Protein 6A27 (pdb70)

Nearest PDB structures (foldseek):
  6a27-assembly1_A  TM=1.005E+00  e=2.466E-42  Deinococcus radiodurans R1 = ATCC 13939 = DSM 20539
  6a27-assembly1_B  TM=1.001E+00  e=2.256E-38  Deinococcus radiodurans R1 = ATCC 13939 = DSM 20539
  6a28-assembly1_B  TM=9.753E-01  e=1.793E-37  Deinococcus radiodurans R1 = ATCC 13939 = DSM 20539
  6a28-assembly1_A  TM=9.679E-01  e=9.416E-37  Deinococcus radiodurans R1 = ATCC 13939 = DSM 20539
  6mc6-assembly1_A  TM=9.658E-01  e=2.064E-34  Deinococcus radiodurans R1 = ATCC 13939 = DSM 20539

Organism: Deinococcus radiodurans (strain ATCC 13939 / DSM 20539 / JCM 16871 / CCUG 27074 / LMG 4051 / NBRC 15346 / NCIMB 9279 / VKM B-1422 / R1) (NCBI:txid243230)

Foldseek 3Di:
DQQVLLCVVLVQLVQRLCSVVCVVVVHDQVVSFVSSQVSVVQSCLFQQQQLLQWRWTWGADPVGWIFIDTNRHTQDISVVALQSNLVSSVVVFDADPQRHGPAWNNGDDDAAEQPPPLVVVLCCLQPNAWYWHDWDDDPPQKIWIWIDDGFKIKIKIFHQDDDSSRTHGGIHIDMDGDPRSSHSVCRVVRNVVGVVVSVVRD/DQQVLLCVVLVQLVQRLCLVVVVVVVDDQVVSQVSSQVSVVQSCLFQQQQQLQWRWGWGADPVGWIFIDTNNHGQDISVVALQSNLVSSVVVFDADPQRHGPADSNGDDDAAEPDDDLVVVLCCQAPNAWYKHDWDQDPPQWIWIWTDDGFKIWIKIAHDVSSRTHGGIHIDIQGDPRSRGSVSNVVRNVVGVVVSVVRD

Sequence (402 aa):
GIYAAFDTLMSTAGVDSQIAALAASEADAGTLDAALTQSLQEAQGRWGLGLHHLRHEARLTDDGDIEILTDGRPSARVSEGFGALAQAYAPMQALDERGLSQWAALGEGYRAPGDLPLAQLKVLIEHARDFETDWSAGRGETFQRVWRKGDTLFVEVARPALPEAHFTVQAFVQTLSGAAARNAEEYRAALKTAAAALEEYQGIYAAFDTLMSTAGVDSQIAALAASEADAGTLDAALTQSLQEAQGRWGLGLHHLRHEARLTDDGDIEILTDGRPSARVSEGFGALAQAYAPMQALDERGLSQWAALGEGYRAPGDLPLAQLKVLIEHARDFETDWSAGRGETFQRVWRKGDTLFVEVARPPEAHFTVQAFVQTLSGAAARNAEEYRAALKTAAAALEEYQ

B-factor: mean 20.08, std 7.69, range [10.05, 57.25]

Secondary structure (DSSP, 8-state):
-HHHHHHHHHHTTT----HHHHHHTT--HHHHHHHHHHHHHHHHHHHT---TTS-EEEEE-TTS-EEEEETTEEEEEGGG-HHHHHHHHGGG--B-TTS-B-S-SS-SS--B-TT--HHHHHHHHHH-SSEEB--EE-GGG-EEEEEEETTEEEEEEE-----TT-----EEEEEEEGGGGG-TTHHHHHHHHHHHHHHHH-/-HHHHHHHHHHTTT----HHHHHHTT--HHHHHHHHHHHHHHHHHHHT---TTS-EEEEE-TTS-EEEEETTEEEEEGGGHHHHHHHHHGGG--B-TTS-B-S-SS-SS--B-TT--HHHHHHHHHH-SSEEB--EE-GGG-EEEEEEETTEEEEEEE---TT-----EEEEEEEGGGGG-HHHHHHHHHHHHHHHHHH-

Radius of gyration: 27.06 Å; Cα contacts (8 Å, |Δi|>4): 795; chains: 2; bounding box: 78×60×49 Å

Structure (mmCIF, N/CA/C/O backbone):
data_6A27
#
_entry.id   6A27
#
_cell.length_a   43.459
_cell.length_b   99.357
_cell.length_c   48.101
_cell.angle_alpha   90.00
_cell.angle_beta   110.05
_cell.angle_gamma   90.00
#
_symmetry.space_group_name_H-M   'P 1 21 1'
#
loop_
_entity.id
_entity.type
_entity.pdbx_description
1 polymer 'DNA repair protein PprA'
2 non-polymer 'SULFATE ION'
3 non-polymer GLYCEROL
4 water water
#
loop_
_atom_site.group_PDB
_atom_site.id
_atom_site.type_symbol
_atom_site.label_atom_id
_atom_site.label_alt_id
_atom_site.label_comp_id
_atom_site.label_asym_id
_atom_site.label_entity_id
_atom_site.label_seq_id
_atom_site.pdbx_PDB_ins_code
_atom_site.Cartn_x
_atom_site.Cartn_y
_atom_site.Cartn_z
_atom_site.occupancy
_atom_site.B_iso_or_equiv
_atom_site.auth_seq_id
_atom_site.auth_comp_id
_atom_site.auth_asym_id
_atom_site.auth_atom_id
_atom_site.pdbx_PDB_model_num
ATOM 1 N N . GLY A 1 12 ? -48.061 -26.208 -15.013 1.00 30.95 12 GLY A N 1
ATOM 2 C CA . GLY A 1 12 ? -47.052 -25.598 -15.862 1.00 22.34 12 GLY A CA 1
ATOM 3 C C . GLY A 1 12 ? -45.693 -25.468 -15.192 1.00 19.15 12 GLY A C 1
ATOM 4 O O . GLY A 1 12 ? -45.513 -25.857 -14.039 1.00 17.38 12 GLY A O 1
ATOM 5 N N . ILE A 1 13 ? -44.735 -24.910 -15.920 1.00 16.19 13 ILE A N 1
ATOM 6 C CA . ILE A 1 13 ? -43.361 -24.860 -15.438 1.00 17.34 13 ILE A CA 1
ATOM 7 C C . ILE A 1 13 ? -43.205 -23.913 -14.248 1.00 16.01 13 ILE A C 1
ATOM 8 O O . ILE A 1 13 ? -42.347 -24.122 -13.396 1.00 14.07 13 ILE A O 1
ATOM 13 N N . TYR A 1 14 ? -44.031 -22.876 -14.177 1.00 14.49 14 TYR A N 1
ATOM 14 C CA . TYR A 1 14 ? -43.933 -21.926 -13.078 1.00 16.45 14 TYR A CA 1
ATOM 15 C C . TYR A 1 14 ? -44.403 -22.561 -11.782 1.00 15.16 14 TYR A C 1
ATOM 16 O O . TYR A 1 14 ? -43.759 -22.421 -10.742 1.00 14.60 14 TYR A O 1
ATOM 25 N N . ALA A 1 15 ? -45.511 -23.288 -11.849 1.00 15.88 15 ALA A N 1
ATOM 26 C CA . ALA A 1 15 ? -45.996 -24.058 -10.713 1.00 15.67 15 ALA A CA 1
ATOM 27 C C . ALA A 1 15 ? -44.991 -25.136 -10.318 1.00 15.87 15 ALA A C 1
ATOM 28 O O . ALA A 1 15 ? -44.819 -25.433 -9.138 1.00 15.27 15 ALA A O 1
ATOM 30 N N . ALA A 1 16 ? -44.318 -25.726 -11.300 1.00 14.16 16 ALA A N 1
ATOM 31 C CA . ALA A 1 16 ? -43.302 -26.731 -11.010 1.00 14.69 16 ALA A CA 1
ATOM 32 C C . ALA A 1 16 ? -42.155 -26.102 -10.222 1.00 12.77 16 ALA A C 1
ATOM 33 O O . ALA A 1 16 ? -41.628 -26.706 -9.279 1.00 13.63 16 ALA A O 1
ATOM 35 N N . PHE A 1 17 ? -41.759 -24.892 -10.593 1.00 12.53 17 PHE A N 1
ATOM 36 C CA . PHE A 1 17 ? -40.691 -24.233 -9.847 1.00 12.39 17 PHE A CA 1
ATOM 37 C C . PHE A 1 17 ? -41.176 -23.919 -8.435 1.00 12.40 17 PHE A C 1
ATOM 38 O O . PHE A 1 17 ? -40.431 -24.114 -7.466 1.00 13.49 17 PHE A O 1
ATOM 46 N N . ASP A 1 18 ? -42.413 -23.444 -8.296 1.00 12.93 18 ASP A N 1
ATOM 47 C CA . ASP A 1 18 ? -42.970 -23.190 -6.973 1.00 14.05 18 ASP A CA 1
ATOM 48 C C . ASP A 1 18 ? -42.980 -24.457 -6.114 1.00 13.04 18 ASP A C 1
ATOM 49 O O . ASP A 1 18 ? -42.759 -24.389 -4.906 1.00 13.40 18 ASP A O 1
ATOM 54 N N . THR A 1 19 ? -43.257 -25.601 -6.733 1.00 13.66 19 THR A N 1
ATOM 55 C CA . THR A 1 19 ? -43.267 -26.878 -6.026 1.00 14.06 19 THR A CA 1
ATOM 56 C C . THR A 1 19 ? -41.865 -27.207 -5.515 1.00 13.78 19 THR A C 1
ATOM 57 O O . THR A 1 19 ? -41.693 -27.606 -4.358 1.00 14.32 19 THR A O 1
ATOM 61 N N . LEU A 1 20 ? -40.866 -27.037 -6.376 1.00 12.67 20 LEU A N 1
ATOM 62 C CA . LEU A 1 20 ? -39.486 -27.213 -5.957 1.00 13.41 20 LEU A CA 1
ATOM 63 C C . LEU A 1 20 ? -39.155 -26.280 -4.787 1.00 12.52 20 LEU A C 1
ATOM 64 O O . LEU A 1 20 ? -38.574 -26.703 -3.780 1.00 13.32 20 LEU A O 1
ATOM 69 N N . MET A 1 21 ? -39.524 -25.011 -4.913 1.00 12.30 21 MET A N 1
ATOM 70 C CA . MET A 1 21 ? -39.244 -24.049 -3.846 1.00 13.23 21 MET A CA 1
ATOM 71 C C . MET A 1 21 ? -39.931 -24.404 -2.522 1.00 12.96 21 MET A C 1
ATOM 72 O O . MET A 1 21 ? -39.393 -24.146 -1.442 1.00 12.52 21 MET A O 1
ATOM 77 N N . SER A 1 22 ? -41.098 -25.030 -2.594 1.00 12.85 22 SER A N 1
ATOM 78 C CA . SER A 1 22 ? -41.845 -25.348 -1.378 1.00 13.91 22 SER A CA 1
ATOM 79 C C . SER A 1 22 ? -41.081 -26.338 -0.499 1.00 13.39 22 SER A C 1
ATOM 80 O O . SER A 1 22 ? -41.255 -26.350 0.721 1.00 14.99 22 SER A O 1
ATOM 83 N N . THR A 1 23 ? -40.239 -27.166 -1.111 1.00 12.12 23 THR A N 1
ATOM 84 C CA . THR A 1 23 ? -39.458 -28.146 -0.350 1.00 12.45 23 THR A CA 1
ATOM 85 C C . THR A 1 23 ? -38.439 -27.442 0.545 1.00 13.10 23 THR A C 1
ATOM 86 O O . THR A 1 23 ? -37.947 -28.037 1.503 1.00 15.47 23 THR A O 1
ATOM 90 N N . ALA A 1 24 ? -38.134 -26.184 0.215 1.00 11.98 24 ALA A N 1
ATOM 91 C CA . ALA A 1 24 ? -37.226 -25.349 0.992 1.00 11.90 24 ALA A CA 1
ATOM 92 C C . ALA A 1 24 ? -37.978 -24.378 1.901 1.00 15.33 24 ALA A C 1
ATOM 93 O O . ALA A 1 24 ? -37.365 -23.544 2.570 1.00 13.86 24 ALA A O 1
ATOM 95 N N . GLY A 1 25 ? -39.306 -24.468 1.917 1.00 13.52 25 GLY A N 1
ATOM 96 C CA . GLY A 1 25 ? -40.126 -23.537 2.674 1.00 14.19 25 GLY A CA 1
ATOM 97 C C . GLY A 1 25 ? -40.133 -22.145 2.072 1.00 14.17 25 GLY A C 1
ATOM 98 O O . GLY A 1 25 ? -40.388 -21.157 2.763 1.00 15.38 25 GLY A O 1
ATOM 99 N N . VAL A 1 26 ? -39.863 -22.060 0.773 1.00 13.84 26 VAL A N 1
ATOM 100 C CA . VAL A 1 26 ? -39.805 -20.781 0.086 1.00 15.30 26 VAL A CA 1
ATOM 101 C C . VAL A 1 26 ? -41.076 -20.580 -0.721 1.00 15.93 26 VAL A C 1
ATOM 102 O O . VAL A 1 26 ? -41.355 -21.344 -1.648 1.00 16.23 26 VAL A O 1
ATOM 106 N N . ASP A 1 27 ? -41.848 -19.562 -0.344 1.00 15.83 27 ASP A N 1
ATOM 107 C CA . ASP A 1 27 ? -43.094 -19.234 -1.040 1.00 17.17 27 ASP A CA 1
ATOM 108 C C . ASP A 1 27 ? -42.780 -18.279 -2.187 1.00 16.69 27 ASP A C 1
ATOM 109 O O . ASP A 1 27 ? -42.988 -17.067 -2.078 1.00 19.16 27 ASP A O 1
ATOM 114 N N . SER A 1 28 ? -42.283 -18.837 -3.287 1.00 15.39 28 SER A N 1
ATOM 115 C CA . SER A 1 28 ? -41.754 -18.057 -4.401 1.00 15.23 28 SER A CA 1
ATOM 116 C C . SER A 1 28 ? -42.811 -17.315 -5.233 1.00 17.22 28 SER A C 1
ATOM 117 O O . SER A 1 28 ? -42.517 -16.274 -5.820 1.00 16.53 28 SER A O 1
ATOM 120 N N . GLN A 1 29 ? -44.017 -17.870 -5.311 1.00 15.64 29 GLN A N 1
ATOM 121 C CA . GLN A 1 29 ? -45.129 -17.200 -6.010 1.00 15.38 29 GLN A CA 1
ATOM 122 C C . GLN A 1 29 ? -44.807 -16.901 -7.469 1.00 16.06 29 GLN A C 1
ATOM 123 O O . GLN A 1 29 ? -45.209 -15.867 -8.009 1.00 17.75 29 GLN A O 1
ATOM 129 N N . ILE A 1 30 ? -44.086 -17.810 -8.113 1.00 15.35 30 ILE A N 1
ATOM 130 C CA . ILE A 1 30 ? -43.717 -17.615 -9.505 1.00 15.33 30 ILE A CA 1
ATOM 131 C C . ILE A 1 30 ? -44.915 -17.803 -10.436 1.00 16.76 30 ILE A C 1
ATOM 132 O O . ILE A 1 30 ? -45.068 -17.067 -11.407 1.00 16.31 30 ILE A O 1
ATOM 137 N N . ALA A 1 31 ? -45.777 -18.771 -10.132 1.00 15.69 31 ALA A N 1
ATOM 138 C CA . ALA A 1 31 ? -46.979 -18.967 -10.944 1.00 15.34 31 ALA A CA 1
ATOM 139 C C . ALA A 1 31 ? -47.799 -17.682 -10.967 1.00 18.20 31 ALA A C 1
ATOM 140 O O . ALA A 1 31 ? -48.313 -17.288 -12.020 1.00 16.64 31 ALA A O 1
ATOM 142 N N . ALA A 1 32 ? -47.903 -17.015 -9.818 1.00 17.62 32 ALA A N 1
ATOM 143 C CA . ALA A 1 32 ? -48.638 -15.753 -9.726 1.00 18.58 32 ALA A CA 1
ATOM 144 C C . ALA A 1 32 ? -47.951 -14.636 -10.520 1.00 19.95 32 ALA A C 1
ATOM 145 O O . ALA A 1 32 ? -48.614 -13.834 -11.185 1.00 18.08 32 ALA A O 1
ATOM 147 N N . LEU A 1 33 ? -46.622 -14.569 -10.444 1.00 16.49 33 LEU A N 1
ATOM 148 C CA . LEU A 1 33 ? -45.865 -13.588 -11.215 1.00 15.66 33 LEU A CA 1
ATOM 149 C C . LEU A 1 33 ? -46.096 -13.810 -12.712 1.00 16.55 33 LEU A C 1
ATOM 150 O O . LEU A 1 33 ? -46.377 -12.861 -13.467 1.00 16.40 33 LEU A O 1
ATOM 155 N N . ALA A 1 34 ? -46.013 -15.064 -13.139 1.00 17.31 34 ALA A N 1
ATOM 156 C CA . ALA A 1 34 ? -46.270 -15.399 -14.539 1.00 15.57 34 ALA A CA 1
ATOM 157 C C . ALA A 1 34 ? -47.705 -15.045 -14.936 1.00 18.92 34 ALA A C 1
ATOM 158 O O . ALA A 1 34 ? -47.948 -14.545 -16.040 1.00 18.64 34 ALA A O 1
ATOM 160 N N . ALA A 1 35 ? -48.650 -15.293 -14.030 1.00 16.29 35 ALA A N 1
ATOM 161 C CA . ALA A 1 35 ? -50.063 -15.018 -14.312 1.00 19.11 35 ALA A CA 1
ATOM 162 C C . ALA A 1 35 ? -50.288 -13.536 -14.600 1.00 21.54 35 ALA A C 1
ATOM 163 O O . ALA A 1 35 ? -51.180 -13.178 -15.376 1.00 19.91 35 ALA A O 1
ATOM 165 N N . SER A 1 36 ? -49.481 -12.678 -13.979 1.00 16.78 36 SER A N 1
ATOM 166 C CA . SER A 1 36 ? -49.546 -11.230 -14.192 1.00 17.33 36 SER A CA 1
ATOM 167 C C . SER A 1 36 ? -48.826 -10.798 -15.468 1.00 18.65 36 SER A C 1
ATOM 168 O O . SER A 1 36 ? -48.733 -9.607 -15.772 1.00 20.68 36 SER A O 1
ATOM 171 N N . GLU A 1 37 ? -48.311 -11.779 -16.201 1.00 15.74 37 GLU A N 1
ATOM 172 C CA . GLU A 1 37 ? -47.582 -11.546 -17.442 1.00 17.24 37 GLU A CA 1
ATOM 173 C C . GLU A 1 37 ? -46.342 -10.676 -17.247 1.00 17.74 37 GLU A C 1
ATOM 174 O O . GLU A 1 37 ? -46.040 -9.790 -18.036 1.00 17.93 37 GLU A O 1
ATOM 180 N N . ALA A 1 38 ? -45.607 -10.954 -16.178 1.00 17.15 38 ALA A N 1
ATOM 181 C CA . ALA A 1 38 ? -44.342 -10.275 -15.976 1.00 17.96 38 ALA A CA 1
ATOM 182 C C . ALA A 1 38 ? -43.394 -10.571 -17.133 1.00 14.70 38 ALA A C 1
ATOM 183 O O . ALA A 1 38 ? -43.500 -11.619 -17.785 1.00 15.37 38 ALA A O 1
ATOM 185 N N . ASP A 1 39 ? -42.466 -9.659 -17.404 1.00 14.96 39 ASP A N 1
ATOM 186 C CA . ASP A 1 39 ? -41.528 -9.923 -18.478 1.00 15.36 39 ASP A CA 1
ATOM 187 C C . ASP A 1 39 ? -40.487 -10.978 -18.078 1.00 15.09 39 ASP A C 1
ATOM 188 O O . ASP A 1 39 ? -40.335 -11.323 -16.885 1.00 15.24 39 ASP A O 1
ATOM 193 N N . ALA A 1 40 ? -39.786 -11.507 -19.077 1.00 15.69 40 ALA A N 1
ATOM 194 C CA . ALA A 1 40 ? -38.833 -12.589 -18.843 1.00 16.07 40 ALA A CA 1
ATOM 195 C C . ALA A 1 40 ? -37.707 -12.210 -17.887 1.00 17.64 40 ALA A C 1
ATOM 196 O O . ALA A 1 40 ? -37.281 -13.037 -17.091 1.00 17.46 40 ALA A O 1
ATOM 198 N N . GLY A 1 41 ? -37.225 -10.974 -17.969 1.00 15.06 41 GLY A N 1
ATOM 199 C CA . GLY A 1 41 ? -36.164 -10.524 -17.085 1.00 15.28 41 GLY A CA 1
ATOM 200 C C . GLY A 1 41 ? -36.625 -10.508 -15.645 1.00 16.29 41 GLY A C 1
ATOM 201 O O . GLY A 1 41 ? -35.873 -10.875 -14.742 1.00 15.39 41 GLY A O 1
ATOM 202 N N . THR A 1 42 ? -37.859 -10.064 -15.427 1.00 14.32 42 THR A N 1
ATOM 203 C CA . THR A 1 42 ? -38.460 -10.035 -14.099 1.00 14.33 42 THR A CA 1
ATOM 204 C C . THR A 1 42 ? -38.568 -11.448 -13.529 1.00 14.75 42 THR A C 1
ATOM 205 O O . THR A 1 42 ? -38.212 -11.700 -12.371 1.00 15.32 42 THR A O 1
ATOM 209 N N . LEU A 1 43 ? -39.044 -12.377 -14.354 1.00 13.60 43 LEU A N 1
ATOM 210 C CA . LEU A 1 43 ? -39.120 -13.771 -13.953 1.00 14.78 43 LEU A CA 1
ATOM 211 C C . LEU A 1 43 ? -37.742 -14.329 -13.625 1.00 15.59 43 LEU A C 1
ATOM 212 O O . LEU A 1 43 ? -37.562 -14.964 -12.589 1.00 14.23 43 LEU A O 1
ATOM 217 N N . ASP A 1 44 ? -36.760 -14.079 -14.483 1.00 13.24 44 ASP A N 1
ATOM 218 C CA . ASP A 1 44 ? -35.425 -14.592 -14.207 1.00 12.75 44 ASP A CA 1
ATOM 219 C C . ASP A 1 44 ? -34.891 -14.085 -12.865 1.00 13.49 44 ASP A C 1
ATOM 220 O O . ASP A 1 44 ? -34.283 -14.839 -12.103 1.00 13.97 44 ASP A O 1
ATOM 225 N N . ALA A 1 45 ? -35.110 -12.809 -12.562 1.00 12.06 45 ALA A N 1
ATOM 226 C CA . ALA A 1 45 ? -34.638 -12.267 -11.292 1.00 11.66 45 ALA A CA 1
ATOM 227 C C . ALA A 1 45 ? -35.336 -12.934 -10.114 1.00 13.28 45 ALA A C 1
ATOM 228 O O . ALA A 1 45 ? -34.695 -13.284 -9.115 1.00 13.94 45 ALA A O 1
ATOM 230 N N . ALA A 1 46 ? -36.649 -13.087 -10.208 1.00 12.85 46 ALA A N 1
ATOM 231 C CA . ALA A 1 46 ? -37.411 -13.713 -9.134 1.00 13.40 46 ALA A CA 1
ATOM 232 C C . ALA A 1 46 ? -37.021 -15.182 -8.958 1.00 14.39 46 ALA A C 1
ATOM 233 O O . ALA A 1 46 ? -36.885 -15.663 -7.826 1.00 14.98 46 ALA A O 1
ATOM 235 N N . LEU A 1 47 ? -36.855 -15.897 -10.070 1.00 12.27 47 LEU A N 1
ATOM 236 C CA . LEU A 1 47 ? -36.433 -17.295 -10.012 1.00 12.82 47 LEU A CA 1
ATOM 237 C C . LEU A 1 47 ? -35.086 -17.418 -9.312 1.00 11.95 47 LEU A C 1
ATOM 238 O O . LEU A 1 47 ? -34.871 -18.280 -8.443 1.00 13.26 47 LEU A O 1
ATOM 243 N N . THR A 1 48 ? -34.180 -16.529 -9.689 1.00 12.30 48 THR A N 1
ATOM 244 C CA . THR A 1 48 ? -32.838 -16.546 -9.139 1.00 11.68 48 THR A CA 1
ATOM 245 C C . THR A 1 48 ? -32.799 -16.221 -7.647 1.00 12.16 48 THR A C 1
ATOM 246 O O . THR A 1 48 ? -32.113 -16.906 -6.878 1.00 12.84 48 THR A O 1
ATOM 250 N N . GLN A 1 49 ? -33.531 -15.196 -7.228 1.00 12.75 49 GLN A N 1
ATOM 251 C CA . GLN A 1 49 ? -33.580 -14.838 -5.818 1.00 15.24 49 GLN A CA 1
ATOM 252 C C . GLN A 1 49 ? -34.159 -15.996 -5.016 1.00 13.88 49 GLN A C 1
ATOM 253 O O . GLN A 1 49 ? -33.663 -16.336 -3.937 1.00 14.04 49 GLN A O 1
ATOM 259 N N . SER A 1 50 ? -35.207 -16.621 -5.550 1.00 13.77 50 SER A N 1
ATOM 260 C CA . SER A 1 50 ? -35.858 -17.719 -4.847 1.00 14.23 50 SER A CA 1
ATOM 261 C C . SER A 1 50 ? -34.918 -18.907 -4.711 1.00 12.78 50 SER A C 1
ATOM 262 O O . SER A 1 50 ? -34.812 -19.500 -3.624 1.00 12.62 50 SER A O 1
ATOM 265 N N . LEU A 1 51 ? -34.231 -19.250 -5.795 1.00 13.39 51 LEU A N 1
ATOM 266 C CA . LEU A 1 51 ? -33.287 -20.358 -5.766 1.00 12.48 51 LEU A CA 1
ATOM 267 C C . LEU A 1 51 ? -32.179 -20.112 -4.748 1.00 12.67 51 LEU A C 1
ATOM 268 O O . LEU A 1 51 ? -31.754 -21.034 -4.037 1.00 13.13 51 LEU A O 1
ATOM 273 N N . GLN A 1 52 ? -31.691 -18.872 -4.680 1.00 13.41 52 GLN A N 1
ATOM 274 C CA . GLN A 1 52 ? -30.636 -18.532 -3.721 1.00 13.76 52 GLN A CA 1
ATOM 275 C C . GLN A 1 52 ? -31.135 -18.721 -2.290 1.00 13.26 52 GLN A C 1
ATOM 276 O O . GLN A 1 52 ? -30.396 -19.228 -1.433 1.00 15.78 52 GLN A O 1
ATOM 282 N N . GLU A 1 53 ? -32.380 -18.342 -2.018 1.00 13.27 53 GLU A N 1
ATOM 283 C CA . GLU A 1 53 ? -32.966 -18.599 -0.707 1.00 15.03 53 GLU A CA 1
ATOM 284 C C . GLU A 1 53 ? -33.108 -20.099 -0.436 1.00 14.59 53 GLU A C 1
ATOM 285 O O . GLU A 1 53 ? -32.811 -20.569 0.661 1.00 14.91 53 GLU A O 1
ATOM 291 N N . ALA A 1 54 ? -33.566 -20.848 -1.438 1.00 12.72 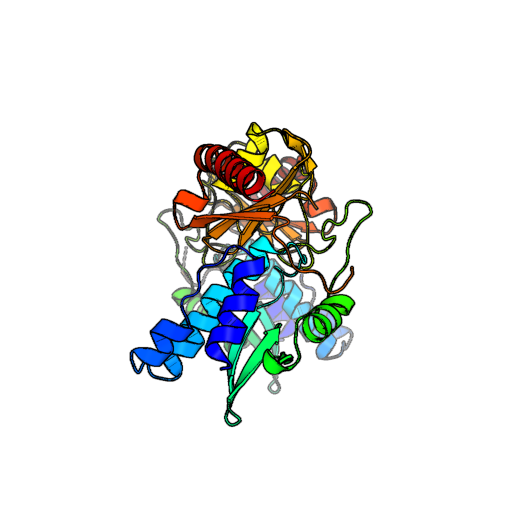54 ALA A N 1
ATOM 292 C CA . ALA A 1 54 ? -33.717 -22.294 -1.308 1.00 13.03 54 ALA A CA 1
ATOM 293 C C . ALA A 1 54 ? -32.397 -22.992 -0.984 1.00 14.59 54 ALA A C 1
ATOM 294 O O . ALA A 1 54 ? -32.357 -23.923 -0.183 1.00 13.88 54 ALA A O 1
ATOM 296 N N . GLN A 1 55 ? -31.316 -22.541 -1.613 1.00 13.28 55 GLN A N 1
ATOM 297 C CA . GLN A 1 55 ? -30.010 -23.133 -1.358 1.00 14.64 55 GLN A CA 1
ATOM 298 C C . GLN A 1 55 ? -29.613 -23.033 0.114 1.00 16.14 55 GLN A C 1
ATOM 299 O O . GLN A 1 55 ? -28.971 -23.942 0.648 1.00 19.24 55 GLN A O 1
ATOM 305 N N . GLY A 1 56 ? -30.014 -21.947 0.770 1.00 13.96 56 GLY A N 1
ATOM 306 C CA . GLY A 1 56 ? -29.731 -21.771 2.188 1.00 15.81 56 GLY A CA 1
ATOM 307 C C . GLY A 1 56 ? -30.542 -22.718 3.068 1.00 15.37 56 GLY A C 1
ATOM 308 O O . GLY A 1 56 ? -30.118 -23.072 4.166 1.00 18.68 56 GLY A O 1
ATOM 309 N N . ARG A 1 57 ? -31.711 -23.126 2.587 1.00 12.22 57 ARG A N 1
ATOM 310 C CA . ARG A 1 57 ? -32.614 -23.998 3.343 1.00 12.11 57 ARG A CA 1
ATOM 311 C C . ARG A 1 57 ? -32.330 -25.474 3.135 1.00 12.42 57 ARG A C 1
ATOM 312 O O . ARG A 1 57 ? -32.480 -26.268 4.053 1.00 11.41 57 ARG A O 1
ATOM 320 N N . TRP A 1 58 ? -31.899 -25.841 1.937 1.00 12.84 58 TRP A N 1
ATOM 321 C CA . TRP A 1 58 ? -31.741 -27.248 1.615 1.00 13.46 58 TRP A CA 1
ATOM 322 C C . TRP A 1 58 ? -30.507 -27.853 2.275 1.00 13.51 58 TRP A C 1
ATOM 323 O O . TRP A 1 58 ? -30.412 -29.067 2.394 1.00 15.31 58 TRP A O 1
ATOM 334 N N . GLY A 1 59 ? -29.550 -27.016 2.663 1.00 12.89 59 GLY A N 1
ATOM 335 C CA . GLY A 1 59 ? -28.347 -27.505 3.319 1.00 14.54 59 GLY A CA 1
ATOM 336 C C . GLY A 1 59 ? -27.416 -28.305 2.427 1.00 14.10 59 GLY A C 1
ATOM 337 O O . GLY A 1 59 ? -26.723 -29.221 2.897 1.00 18.37 59 GLY A O 1
ATOM 338 N N . LEU A 1 60 ? -27.368 -27.960 1.149 1.00 14.52 60 LEU A N 1
ATOM 339 C CA . LEU A 1 60 ? -26.510 -28.701 0.230 1.00 16.55 60 LEU A CA 1
ATOM 340 C C . LEU A 1 60 ? -25.031 -28.356 0.399 1.00 15.03 60 LEU A C 1
ATOM 341 O O . LEU A 1 60 ? -24.166 -29.140 0.005 1.00 15.68 60 LEU A O 1
ATOM 346 N N . GLY A 1 61 ? -24.752 -27.189 0.976 1.00 12.70 61 GLY A N 1
ATOM 347 C CA . GLY A 1 61 ? -23.380 -26.766 1.256 1.00 13.68 61 GLY A CA 1
ATOM 348 C C . GLY A 1 61 ? -22.666 -26.183 0.045 1.00 13.87 61 GLY A C 1
ATOM 349 O O . GLY A 1 61 ? -21.479 -26.416 -0.169 1.00 15.24 61 GLY A O 1
ATOM 350 N N . LEU A 1 62 ? -23.400 -25.415 -0.757 1.00 13.83 62 LEU A N 1
ATOM 351 C CA . LEU A 1 62 ? -22.874 -24.853 -1.998 1.00 12.91 62 LEU A CA 1
ATOM 352 C C . LEU A 1 62 ? -22.872 -23.320 -1.967 1.00 12.81 62 LEU A C 1
ATOM 353 O O . LEU A 1 62 ? -23.082 -22.656 -2.990 1.00 13.82 62 LEU A O 1
ATOM 358 N N . HIS A 1 63 ? -22.625 -22.748 -0.791 1.00 12.19 63 HIS A N 1
ATOM 359 C CA . HIS A 1 63 ? -22.561 -21.290 -0.667 1.00 13.49 63 HIS A CA 1
ATOM 360 C C . HIS A 1 63 ? -21.476 -20.646 -1.523 1.00 13.98 63 HIS A C 1
ATOM 361 O O . HIS A 1 63 ? -21.559 -19.458 -1.836 1.00 16.16 63 HIS A O 1
ATOM 368 N N . HIS A 1 64 ? -20.453 -21.421 -1.872 1.00 11.93 64 HIS A N 1
ATOM 369 C CA . HIS A 1 64 ? -19.314 -20.894 -2.609 1.00 14.11 64 HIS A CA 1
ATOM 370 C C . HIS A 1 64 ? -19.576 -20.801 -4.104 1.00 14.64 64 HIS A C 1
ATOM 371 O O . HIS A 1 64 ? -18.732 -20.296 -4.843 1.00 16.66 64 HIS A O 1
ATOM 378 N N . LEU A 1 65 ? -20.732 -21.294 -4.543 1.00 14.41 65 LEU A N 1
ATOM 379 C CA . LEU A 1 65 ? -21.098 -21.288 -5.955 1.00 16.35 65 LEU A CA 1
ATOM 380 C C . LEU A 1 65 ? -22.206 -20.276 -6.205 1.00 15.83 65 LEU A C 1
ATOM 381 O O . LEU A 1 65 ? -23.010 -19.985 -5.320 1.00 16.10 65 LEU A O 1
ATOM 386 N N . ARG A 1 66 ? -22.231 -19.735 -7.417 1.00 16.34 66 ARG A N 1
ATOM 387 C CA . ARG A 1 66 ? -23.297 -18.828 -7.830 1.00 17.06 66 ARG A CA 1
ATOM 388 C C . ARG A 1 66 ? -24.491 -19.624 -8.348 1.00 15.21 66 ARG A C 1
ATOM 389 O O . ARG A 1 66 ? -24.349 -20.463 -9.237 1.00 19.44 66 ARG A O 1
ATOM 397 N N . HIS A 1 67 ? -25.657 -19.375 -7.769 1.00 14.77 67 HIS A N 1
ATOM 398 C CA . HIS A 1 67 ? -26.870 -20.094 -8.156 1.00 15.09 67 HIS A CA 1
ATOM 399 C C . HIS A 1 67 ? -27.822 -19.182 -8.888 1.00 12.87 67 HIS A C 1
ATOM 400 O O . HIS A 1 67 ? -28.181 -18.123 -8.383 1.00 13.82 67 HIS A O 1
ATOM 407 N N . GLU A 1 68 ? -28.226 -19.601 -10.082 1.00 13.09 68 GLU A N 1
ATOM 408 C CA . GLU A 1 68 ? -29.183 -18.817 -10.857 1.00 13.74 68 GLU A CA 1
ATOM 409 C C . GLU A 1 68 ? -30.222 -19.727 -11.493 1.00 13.10 68 GLU A C 1
ATOM 410 O O . GLU A 1 68 ? -29.989 -20.915 -11.694 1.00 13.14 68 GLU A O 1
ATOM 416 N N . ALA A 1 69 ? -31.377 -19.153 -11.825 1.00 12.26 69 ALA A N 1
ATOM 417 C CA . ALA A 1 69 ? -32.442 -19.886 -12.520 1.00 12.46 69 ALA A CA 1
ATOM 418 C C . ALA A 1 69 ? -33.057 -18.961 -13.561 1.00 13.85 69 ALA A C 1
ATOM 419 O O . ALA A 1 69 ? -33.278 -17.778 -13.286 1.00 14.55 69 ALA A O 1
ATOM 421 N N . ARG A 1 70 ? -33.306 -19.499 -14.756 1.00 13.14 70 ARG A N 1
ATOM 422 C CA . ARG A 1 70 ? -33.729 -18.672 -15.889 1.00 13.74 70 ARG A CA 1
ATOM 423 C C . ARG A 1 70 ? -34.653 -19.428 -16.805 1.00 15.05 70 ARG A C 1
ATOM 424 O O . ARG A 1 70 ? -34.547 -20.642 -16.947 1.00 14.75 70 ARG A O 1
ATOM 432 N N . LEU A 1 71 ? -35.539 -18.690 -17.463 1.00 12.89 71 LEU A N 1
ATOM 433 C CA . LEU A 1 71 ? -36.373 -19.278 -18.507 1.00 13.47 71 LEU A CA 1
ATOM 434 C C . LEU A 1 71 ? -35.496 -19.725 -19.662 1.00 13.69 71 LEU A C 1
ATOM 435 O O . LEU A 1 71 ? -34.533 -19.038 -20.028 1.00 15.59 71 LEU A O 1
ATOM 440 N N . THR A 1 72 ? -35.838 -20.860 -20.257 1.00 13.99 72 THR A N 1
ATOM 441 C CA . THR A 1 72 ? -35.225 -21.277 -21.514 1.00 15.00 72 THR A CA 1
ATOM 442 C C . THR A 1 72 ? -36.141 -20.918 -22.684 1.00 14.39 72 THR A C 1
ATOM 443 O O . THR A 1 72 ? -37.336 -20.639 -22.505 1.00 15.46 72 THR A O 1
ATOM 447 N N . ASP A 1 73 ? -35.594 -20.963 -23.892 1.00 15.24 73 ASP A N 1
ATOM 448 C CA . ASP A 1 73 ? -36.389 -20.616 -25.070 1.00 15.59 73 ASP A CA 1
ATOM 449 C C . ASP A 1 73 ? -37.419 -21.669 -25.434 1.00 15.95 73 ASP A C 1
ATOM 450 O O . ASP A 1 73 ? -38.285 -21.424 -26.277 1.00 17.01 73 ASP A O 1
ATOM 455 N N . ASP A 1 74 ? -37.342 -22.834 -24.802 1.00 15.55 74 ASP A N 1
ATOM 456 C CA . ASP A 1 74 ? -38.277 -23.911 -25.108 1.00 18.55 74 ASP A CA 1
ATOM 457 C C . ASP A 1 74 ? -39.201 -24.282 -23.954 1.00 17.08 74 ASP A C 1
ATOM 458 O O . ASP A 1 74 ? -39.690 -25.408 -23.874 1.00 18.73 74 ASP A O 1
ATOM 463 N N . GLY A 1 75 ? -39.457 -23.323 -23.075 1.00 16.18 75 GLY A N 1
ATOM 464 C CA . GLY A 1 75 ? -40.526 -23.449 -22.099 1.00 17.04 75 GLY A CA 1
ATOM 465 C C . GLY A 1 75 ? -40.137 -24.077 -20.771 1.00 16.03 75 GLY A C 1
ATOM 466 O O . GLY A 1 75 ? -41.012 -24.413 -19.965 1.00 16.39 75 GLY A O 1
ATOM 467 N N . ASP A 1 76 ? -38.838 -24.240 -20.546 1.00 14.99 76 ASP A N 1
ATOM 468 C CA . ASP A 1 76 ? -38.327 -24.858 -19.322 1.00 13.86 76 ASP A CA 1
ATOM 469 C C . ASP A 1 76 ? -37.726 -23.778 -18.435 1.00 15.47 76 ASP A C 1
ATOM 470 O O . ASP A 1 76 ? -37.729 -22.599 -18.776 1.00 14.11 76 ASP A O 1
ATOM 475 N N . ILE A 1 77 ? -37.238 -24.193 -17.273 1.00 13.10 77 ILE A N 1
ATOM 476 C CA . ILE A 1 77 ? -36.451 -23.320 -16.413 1.00 15.21 77 ILE A CA 1
ATOM 477 C C . ILE A 1 77 ? -35.136 -24.027 -16.163 1.00 13.78 77 ILE A C 1
ATOM 478 O O . ILE A 1 77 ? -35.114 -25.184 -15.733 1.00 14.67 77 ILE A O 1
ATOM 483 N N . GLU A 1 78 ? -34.038 -23.362 -16.491 1.00 13.92 78 GLU A N 1
ATOM 484 C CA . GLU A 1 78 ? -32.728 -23.960 -16.321 1.00 15.04 78 GLU A CA 1
ATOM 485 C C . GLU A 1 78 ? -32.111 -23.478 -15.011 1.00 15.20 78 GLU A C 1
ATOM 486 O O . GLU A 1 78 ? -32.166 -22.293 -14.680 1.00 15.26 78 GLU A O 1
ATOM 492 N N . ILE A 1 79 ? -31.545 -24.420 -14.268 1.00 14.73 79 ILE A N 1
ATOM 493 C CA . ILE A 1 79 ? -30.820 -24.126 -13.040 1.00 15.66 79 ILE A CA 1
ATOM 494 C C . ILE A 1 79 ? -29.345 -24.072 -13.379 1.00 15.98 79 ILE A C 1
ATOM 495 O O . ILE A 1 79 ? -28.789 -25.027 -13.922 1.00 17.86 79 ILE A O 1
ATOM 500 N N . LEU A 1 80 ? -28.723 -22.943 -13.074 1.00 14.78 80 LEU A N 1
ATOM 501 C CA . LEU A 1 80 ? -27.319 -22.715 -13.382 1.00 17.43 80 LEU A CA 1
ATOM 502 C C . LEU A 1 80 ? -26.489 -22.738 -12.108 1.00 17.68 80 LEU A C 1
ATOM 503 O O . LEU A 1 80 ? -26.925 -22.271 -11.052 1.00 17.11 80 LEU A O 1
ATOM 508 N N . THR A 1 81 ? -25.284 -23.280 -12.217 1.00 19.00 81 THR A N 1
ATOM 509 C CA . THR A 1 81 ? -24.328 -23.242 -11.119 1.00 19.30 81 THR A CA 1
ATOM 510 C C . THR A 1 81 ? -23.007 -22.716 -11.661 1.00 21.75 81 THR A C 1
ATOM 511 O O . THR A 1 81 ? -22.417 -23.316 -12.560 1.00 22.00 81 THR A O 1
ATOM 515 N N . ASP A 1 82 ? -22.562 -21.580 -11.134 1.00 23.28 82 ASP A N 1
ATOM 516 C CA . ASP A 1 82 ? -21.391 -20.896 -11.677 1.00 26.75 82 ASP A CA 1
ATOM 517 C C . ASP A 1 82 ? -21.480 -20.698 -13.193 1.00 30.33 82 ASP A C 1
ATOM 518 O O . ASP A 1 82 ? -20.479 -20.807 -13.907 1.00 32.99 82 ASP A O 1
ATOM 523 N N . GLY A 1 83 ? -22.686 -20.415 -13.676 1.00 25.89 83 GLY A N 1
ATOM 524 C CA . GLY A 1 83 ? -22.911 -20.094 -15.077 1.00 28.25 83 GLY A CA 1
ATOM 525 C C . GLY A 1 83 ? -23.140 -21.290 -15.979 1.00 30.20 83 GLY A C 1
ATOM 526 O O . GLY A 1 83 ? -23.489 -21.140 -17.154 1.00 28.60 83 GLY A O 1
ATOM 527 N N . ARG A 1 84 ? -22.945 -22.485 -15.436 1.00 26.34 84 ARG A N 1
ATOM 528 C CA . ARG A 1 84 ? -23.074 -23.705 -16.220 1.00 28.65 84 ARG A CA 1
ATOM 529 C C . ARG A 1 84 ? -24.428 -24.354 -15.986 1.00 26.03 84 ARG A C 1
ATOM 530 O O . ARG A 1 84 ? -24.871 -24.485 -14.851 1.00 23.20 84 ARG A O 1
ATOM 538 N N . PRO A 1 85 ? -25.110 -24.747 -17.069 1.00 27.08 85 PRO A N 1
ATOM 539 C CA . PRO A 1 85 ? -26.385 -25.438 -16.877 1.00 25.28 85 PRO A CA 1
ATOM 540 C C . PRO A 1 85 ? -26.184 -26.721 -16.086 1.00 26.50 85 PRO A C 1
ATOM 541 O O . PRO A 1 85 ? -25.353 -27.552 -16.456 1.00 31.23 85 PRO A O 1
ATOM 545 N N . SER A 1 86 ? -26.938 -26.876 -15.005 1.00 20.90 86 SER A N 1
ATOM 546 C CA . SER A 1 86 ? -26.848 -28.060 -14.163 1.00 22.68 86 SER A CA 1
ATOM 547 C C . SER A 1 86 ? -28.022 -29.005 -14.367 1.00 23.62 86 SER A C 1
ATOM 548 O O . SER A 1 86 ? -27.846 -30.218 -14.434 1.00 23.67 86 SER A O 1
ATOM 551 N N . ALA A 1 87 ? -29.224 -28.443 -14.448 1.00 22.85 87 ALA A N 1
ATOM 552 C CA . ALA A 1 87 ? -30.432 -29.241 -14.595 1.00 22.48 87 ALA A CA 1
ATOM 553 C C . ALA A 1 87 ? -31.563 -28.364 -15.086 1.00 18.66 87 ALA A C 1
ATOM 554 O O . ALA A 1 87 ? -31.466 -27.139 -15.056 1.00 19.36 87 ALA A O 1
ATOM 556 N N . ARG A 1 88 ? -32.618 -28.997 -15.570 1.00 16.93 88 ARG A N 1
ATOM 557 C CA . ARG A 1 88 ? -33.818 -28.271 -15.944 1.00 15.90 88 ARG A CA 1
ATOM 558 C C . ARG A 1 88 ? -34.944 -28.692 -15.025 1.00 15.37 88 ARG A C 1
ATOM 559 O O . ARG A 1 88 ? -35.038 -29.857 -14.652 1.00 15.31 88 ARG A O 1
ATOM 567 N N . VAL A 1 89 ? -35.780 -27.736 -14.641 1.00 14.68 89 VAL A N 1
ATOM 568 C CA . VAL A 1 89 ? -36.856 -27.988 -13.704 1.00 13.98 89 VAL A CA 1
ATOM 569 C C . VAL A 1 89 ? -37.785 -29.104 -14.191 1.00 16.51 89 VAL A C 1
ATOM 570 O O . VAL A 1 89 ? -38.256 -29.916 -13.394 1.00 17.40 89 VAL A O 1
ATOM 574 N N . SER A 1 90 ? -38.042 -29.165 -15.496 1.00 16.03 90 SER A N 1
ATOM 575 C CA . SER A 1 90 ? -38.906 -30.214 -16.045 1.00 16.19 90 SER A CA 1
ATOM 576 C C . SER A 1 90 ? -38.396 -31.631 -15.776 1.00 18.98 90 SER A C 1
ATOM 577 O O . SER A 1 90 ? -39.172 -32.587 -15.823 1.00 21.20 90 SER A O 1
ATOM 580 N N . GLU A 1 91 ? -37.101 -31.769 -15.501 1.00 17.17 91 GLU A N 1
ATOM 581 C CA . GLU A 1 91 ? -36.471 -33.078 -15.317 1.00 16.39 91 GLU A CA 1
ATOM 582 C C . GLU A 1 91 ? -36.684 -33.660 -13.923 1.00 17.87 91 GLU A C 1
ATOM 583 O O . GLU A 1 91 ? -36.469 -34.849 -13.714 1.00 19.45 91 GLU A O 1
ATOM 589 N N . GLY A 1 92 ? -37.116 -32.829 -12.980 1.00 15.59 92 GLY A N 1
ATOM 590 C CA . GLY A 1 92 ? -37.526 -33.314 -11.670 1.00 16.02 92 GLY A CA 1
ATOM 591 C C . GLY A 1 92 ? -36.465 -33.293 -10.582 1.00 13.79 92 GLY A C 1
ATOM 592 O O . GLY A 1 92 ? -35.291 -32.994 -10.834 1.00 14.99 92 GLY A O 1
ATOM 593 N N . PHE A 1 93 ? -36.885 -33.630 -9.366 1.00 15.17 93 PHE A N 1
ATOM 594 C CA . PHE A 1 93 ? -35.998 -33.579 -8.199 1.00 14.92 93 PHE A CA 1
ATOM 595 C C . PHE A 1 93 ? -34.802 -34.512 -8.347 1.00 17.72 93 PHE A C 1
ATOM 596 O O . PHE A 1 93 ? -33.695 -34.169 -7.953 1.00 15.63 93 PHE A O 1
ATOM 604 N N . GLY A 1 94 ? -35.022 -35.712 -8.870 1.00 16.78 94 GLY A N 1
ATOM 605 C CA . GLY A 1 94 ? -33.943 -36.680 -8.975 1.00 17.15 94 GLY A CA 1
ATOM 606 C C . GLY A 1 94 ? -32.788 -36.162 -9.809 1.00 16.91 94 GLY A C 1
ATOM 607 O O . GLY A 1 94 ? -31.613 -36.290 -9.440 1.00 17.33 94 GLY A O 1
ATOM 608 N N . ALA A 1 95 ? -33.118 -35.563 -10.947 1.00 15.75 95 ALA A N 1
ATOM 609 C CA . ALA A 1 95 ? -32.098 -35.029 -11.837 1.00 16.47 95 ALA A CA 1
ATOM 610 C C . ALA A 1 95 ? -31.351 -33.865 -11.195 1.00 13.79 95 ALA A C 1
ATOM 611 O O . ALA A 1 95 ? -30.143 -33.738 -11.357 1.00 15.28 95 ALA A O 1
ATOM 613 N N . LEU A 1 96 ? -32.077 -33.025 -10.462 1.00 15.12 96 LEU A N 1
ATOM 614 C CA . LEU A 1 96 ? -31.457 -31.886 -9.789 1.00 14.25 96 LEU A CA 1
ATOM 615 C C . LEU A 1 96 ? -30.477 -32.349 -8.706 1.00 14.64 96 LEU A C 1
ATOM 616 O O . LEU A 1 96 ? -29.337 -31.866 -8.624 1.00 14.52 96 LEU A O 1
ATOM 621 N N . ALA A 1 97 ? -30.897 -33.316 -7.899 1.00 13.51 97 ALA A N 1
ATOM 622 C CA . ALA A 1 97 ? -30.028 -33.828 -6.847 1.00 14.59 97 ALA A CA 1
ATOM 623 C C . ALA A 1 97 ? -28.796 -34.499 -7.451 1.00 17.50 97 ALA A C 1
ATOM 624 O O . ALA A 1 97 ? -27.690 -34.361 -6.934 1.00 16.84 97 ALA A O 1
ATOM 626 N N . GLN A 1 98 ? -28.984 -35.224 -8.549 1.00 16.82 98 GLN A N 1
ATOM 627 C CA . GLN A 1 98 ? -27.861 -35.872 -9.222 1.00 17.94 98 GLN A CA 1
ATOM 628 C C . GLN A 1 98 ? -26.866 -34.860 -9.762 1.00 17.99 98 GLN A C 1
ATOM 629 O O . GLN A 1 98 ? -25.666 -35.119 -9.795 1.00 19.32 98 GLN A O 1
ATOM 635 N N . ALA A 1 99 ? -27.371 -33.714 -10.206 1.00 15.71 99 ALA A N 1
ATOM 636 C CA . ALA A 1 99 ? -26.505 -32.647 -10.699 1.00 17.68 99 ALA A CA 1
ATOM 637 C C . ALA A 1 99 ? -25.679 -32.023 -9.576 1.00 15.84 99 ALA A C 1
ATOM 638 O O . ALA A 1 99 ? -24.491 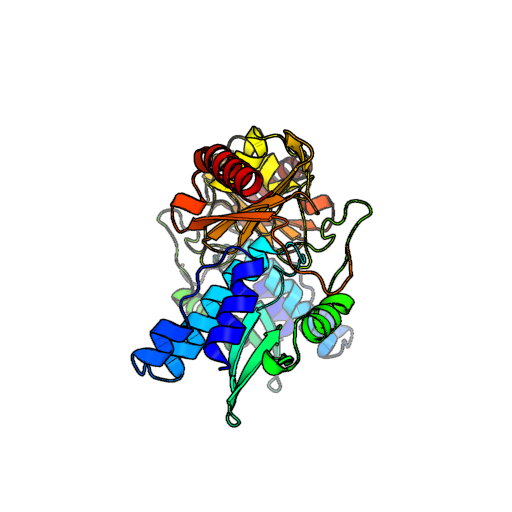-31.751 -9.750 1.00 17.84 99 ALA A O 1
ATOM 640 N N . TYR A 1 100 ? -26.307 -31.802 -8.425 1.00 14.68 100 TYR A N 1
ATOM 641 C CA . TYR A 1 100 ? -25.614 -31.189 -7.291 1.00 14.90 100 TYR A CA 1
ATOM 642 C C . TYR A 1 100 ? -24.667 -32.143 -6.564 1.00 16.21 100 TYR A C 1
ATOM 643 O O . TYR A 1 100 ? -23.667 -31.705 -5.983 1.00 16.43 100 TYR A O 1
ATOM 652 N N . ALA A 1 101 ? -24.986 -33.435 -6.562 1.00 15.85 101 ALA A N 1
ATOM 653 C CA . ALA A 1 101 ? -24.218 -34.410 -5.771 1.00 17.29 101 ALA A CA 1
ATOM 654 C C . ALA A 1 101 ? -22.691 -34.365 -5.963 1.00 19.61 101 ALA A C 1
ATOM 655 O O . ALA A 1 101 ? -21.954 -34.347 -4.971 1.00 18.76 101 ALA A O 1
ATOM 657 N N . PRO A 1 102 ? -22.199 -34.345 -7.220 1.00 19.94 102 PRO A N 1
ATOM 658 C CA . PRO A 1 102 ? -20.737 -34.324 -7.361 1.00 20.36 102 PRO A CA 1
ATOM 659 C C . PRO A 1 102 ? -20.096 -33.002 -6.935 1.00 21.74 102 PRO A C 1
ATOM 660 O O . PRO A 1 102 ? -18.867 -32.934 -6.833 1.00 24.78 102 PRO A O 1
ATOM 664 N N . MET A 1 103 ? -20.905 -31.971 -6.695 1.00 17.64 103 MET A N 1
ATOM 665 C CA . MET A 1 103 ? -20.389 -30.695 -6.214 1.00 18.81 103 MET A CA 1
ATOM 666 C C . MET A 1 103 ? -20.258 -30.672 -4.698 1.00 15.97 103 MET A C 1
ATOM 667 O O . MET A 1 103 ? -19.572 -29.806 -4.147 1.00 16.83 103 MET A O 1
ATOM 672 N N . GLN A 1 104 ? -20.925 -31.604 -4.028 1.00 16.18 104 GLN A N 1
ATOM 673 C CA . GLN A 1 104 ? -21.022 -31.572 -2.572 1.00 18.63 104 GLN A CA 1
ATOM 674 C C . GLN A 1 104 ? -19.897 -32.325 -1.888 1.00 17.36 104 GLN A C 1
ATOM 675 O O . GLN A 1 104 ? -19.269 -33.207 -2.476 1.00 17.76 104 GLN A O 1
ATOM 681 N N . ALA A 1 105 ? -19.657 -31.967 -0.633 1.00 15.21 105 ALA A N 1
ATOM 682 C CA . ALA A 1 105 ? -18.682 -32.653 0.214 1.00 15.16 105 ALA A CA 1
ATOM 683 C C . ALA A 1 105 ? -19.261 -32.650 1.614 1.00 14.01 105 ALA A C 1
ATOM 684 O O . ALA A 1 105 ? -19.255 -31.623 2.282 1.00 16.14 105 ALA A O 1
ATOM 686 N N . LEU A 1 106 ? -19.800 -33.786 2.049 1.00 16.32 106 LEU A N 1
ATOM 687 C CA . LEU A 1 106 ? -20.527 -33.856 3.313 1.00 15.73 106 LEU A CA 1
ATOM 688 C C . LEU A 1 106 ? -19.787 -34.709 4.330 1.00 16.69 106 LEU A C 1
ATOM 689 O O . LEU A 1 106 ? -19.204 -35.736 3.970 1.00 19.45 106 LEU A O 1
ATOM 694 N N . ASP A 1 107 ? -19.815 -34.290 5.592 1.00 16.46 107 ASP A N 1
ATOM 695 C CA . ASP A 1 107 ? -19.189 -35.062 6.660 1.00 16.70 107 ASP A CA 1
ATOM 696 C C . ASP A 1 107 ? -20.077 -36.175 7.209 1.00 17.21 107 ASP A C 1
ATOM 697 O O . ASP A 1 107 ? -21.124 -36.470 6.638 1.00 18.68 107 ASP A O 1
ATOM 702 N N . GLU A 1 108 ? -19.641 -36.807 8.303 1.00 17.09 108 GLU A N 1
ATOM 703 C CA . GLU A 1 108 ? -20.381 -37.937 8.876 1.00 20.65 108 GLU A CA 1
ATOM 704 C C . GLU A 1 108 ? -21.760 -37.526 9.398 1.00 24.16 108 GLU A C 1
ATOM 705 O O . GLU A 1 108 ? -22.646 -38.370 9.566 1.00 25.98 108 GLU A O 1
ATOM 711 N N . ARG A 1 109 ? -21.930 -36.225 9.639 1.00 22.76 109 ARG A N 1
ATOM 712 C CA . ARG A 1 109 ? -23.161 -35.671 10.194 1.00 26.24 109 ARG A CA 1
ATOM 713 C C . ARG A 1 109 ? -24.106 -35.196 9.093 1.00 25.09 109 ARG A C 1
ATOM 714 O O . ARG A 1 109 ? -25.273 -34.887 9.356 1.00 27.31 109 ARG A O 1
ATOM 722 N N . GLY A 1 110 ? -23.605 -35.135 7.862 1.00 20.13 110 GLY A N 1
ATOM 723 C CA . GLY A 1 110 ? -24.376 -34.591 6.758 1.00 21.30 110 GLY A CA 1
ATOM 724 C C . GLY A 1 110 ? -24.179 -33.092 6.593 1.00 17.67 110 GLY A C 1
ATOM 725 O O . GLY A 1 110 ? -24.892 -32.459 5.821 1.00 21.11 110 GLY A O 1
ATOM 726 N N . LEU A 1 111 ? -23.216 -32.537 7.319 1.00 16.69 111 LEU A N 1
ATOM 727 C CA . LEU A 1 111 ? -22.865 -31.120 7.231 1.00 16.31 111 LEU A CA 1
ATOM 728 C C . LEU A 1 111 ? -21.818 -30.899 6.147 1.00 17.28 111 LEU A C 1
ATOM 729 O O . LEU A 1 111 ? -20.923 -31.721 5.952 1.00 16.24 111 LEU A O 1
ATOM 734 N N . SER A 1 112 ? -21.914 -29.787 5.436 1.00 15.77 112 SER A N 1
ATOM 735 C CA . SER A 1 112 ? -20.964 -29.522 4.370 1.00 12.46 112 SER A CA 1
ATOM 736 C C . SER A 1 112 ? -19.559 -29.290 4.893 1.00 14.15 112 SER A C 1
ATOM 737 O O . SER A 1 112 ? -19.367 -28.595 5.895 1.00 14.72 112 SER A O 1
ATOM 740 N N . GLN A 1 113 ? -18.581 -29.825 4.167 1.00 12.88 113 GLN A N 1
ATOM 741 C CA . GLN A 1 113 ? -17.174 -29.646 4.496 1.00 13.62 113 GLN A CA 1
ATOM 742 C C . GLN A 1 113 ? -16.553 -28.468 3.739 1.00 15.09 113 GLN A C 1
ATOM 743 O O . GLN A 1 113 ? -15.430 -28.073 4.031 1.00 15.09 113 GLN A O 1
ATOM 749 N N . TRP A 1 114 ? -17.272 -27.895 2.773 1.00 13.48 114 TRP A N 1
ATOM 750 C CA . TRP A 1 114 ? -16.754 -26.735 2.051 1.00 13.56 114 TRP A CA 1
ATOM 751 C C . TRP A 1 114 ? -16.850 -25.475 2.888 1.00 15.01 114 TRP A C 1
ATOM 752 O O . TRP A 1 114 ? -17.818 -25.273 3.619 1.00 14.37 114 TRP A O 1
ATOM 763 N N . ALA A 1 115 ? -15.866 -24.600 2.739 1.00 14.36 115 ALA A N 1
ATOM 764 C CA . ALA A 1 115 ? -15.984 -23.245 3.251 1.00 14.50 115 ALA A CA 1
ATOM 765 C C . ALA A 1 115 ? -16.998 -22.467 2.419 1.00 14.52 115 ALA A C 1
ATOM 766 O O . ALA A 1 115 ? -17.125 -22.680 1.215 1.00 17.07 115 ALA A O 1
ATOM 768 N N . ALA A 1 116 ? -17.719 -21.554 3.057 1.00 15.96 116 ALA A N 1
ATOM 769 C CA . ALA A 1 116 ? -18.637 -20.694 2.321 1.00 15.89 116 ALA A CA 1
ATOM 770 C C . ALA A 1 116 ? -17.894 -19.693 1.437 1.00 16.43 116 ALA A C 1
ATOM 771 O O . ALA A 1 116 ? -18.369 -19.322 0.368 1.00 19.64 116 ALA A O 1
ATOM 773 N N . LEU A 1 117 ? -16.723 -19.251 1.880 1.00 15.93 117 LEU A N 1
ATOM 774 C CA . LEU A 1 117 ? -15.971 -18.241 1.144 1.00 15.10 117 LEU A CA 1
ATOM 775 C C . LEU A 1 117 ? -15.021 -18.831 0.113 1.00 21.39 117 LEU A C 1
ATOM 776 O O . LEU A 1 117 ? -14.362 -18.093 -0.617 1.00 27.31 117 LEU A O 1
ATOM 781 N N . GLY A 1 118 ? -14.925 -20.152 0.070 1.00 20.69 118 GLY A N 1
ATOM 782 C CA . GLY A 1 118 ? -13.945 -20.794 -0.790 1.00 25.94 118 GLY A CA 1
ATOM 783 C C . GLY A 1 118 ? -12.596 -20.924 -0.102 1.00 21.46 118 GLY A C 1
ATOM 784 O O . GLY A 1 118 ? -12.498 -20.767 1.115 1.00 26.75 118 GLY A O 1
ATOM 785 N N . GLU A 1 119 ? -11.551 -21.193 -0.880 1.00 29.64 119 GLU A N 1
ATOM 786 C CA . GLU A 1 119 ? -10.222 -21.438 -0.320 1.00 29.96 119 GLU A CA 1
ATOM 787 C C . GLU A 1 119 ? -9.786 -20.320 0.620 1.00 26.21 119 GLU A C 1
ATOM 788 O O . GLU A 1 119 ? -10.018 -19.140 0.356 1.00 28.98 119 GLU A O 1
ATOM 794 N N . GLY A 1 120 ? -9.160 -20.701 1.727 1.00 26.49 120 GLY A N 1
ATOM 795 C CA . GLY A 1 120 ? -8.651 -19.720 2.661 1.00 24.83 120 GLY A CA 1
ATOM 796 C C . GLY A 1 120 ? -8.858 -20.080 4.115 1.00 20.77 120 GLY A C 1
ATOM 797 O O . GLY A 1 120 ? -9.389 -21.134 4.456 1.00 20.72 120 GLY A O 1
ATOM 798 N N . TYR A 1 121 ? -8.441 -19.172 4.987 1.00 18.44 121 TYR A N 1
ATOM 799 C CA . TYR A 1 121 ? -8.496 -19.430 6.409 1.00 19.21 121 TYR A CA 1
ATOM 800 C C . TYR A 1 121 ? -9.914 -19.420 6.980 1.00 16.00 121 TYR A C 1
ATOM 801 O O . TYR A 1 121 ? -10.695 -18.497 6.733 1.00 16.37 121 TYR A O 1
ATOM 810 N N . ARG A 1 122 ? -10.209 -20.437 7.779 1.00 14.77 122 ARG A N 1
ATOM 811 C CA . ARG A 1 122 ? -11.452 -20.504 8.525 1.00 16.15 122 ARG A CA 1
ATOM 812 C C . ARG A 1 122 ? -11.141 -20.627 10.013 1.00 14.33 122 ARG A C 1
ATOM 813 O O . ARG A 1 122 ? -10.314 -21.449 10.414 1.00 14.94 122 ARG A O 1
ATOM 821 N N . ALA A 1 123 ? -11.783 -19.808 10.833 1.00 13.23 123 ALA A N 1
ATOM 822 C CA . ALA A 1 123 ? -11.585 -19.867 12.274 1.00 14.16 123 ALA A CA 1
ATOM 823 C C . ALA A 1 123 ? -12.211 -21.146 12.826 1.00 13.59 123 ALA A C 1
ATOM 824 O O . ALA A 1 123 ? -13.155 -21.679 12.243 1.00 13.28 123 ALA A O 1
ATOM 826 N N . PRO A 1 124 ? -11.709 -21.640 13.960 1.00 12.99 124 PRO A N 1
ATOM 827 C CA . PRO A 1 124 ? -12.288 -22.824 14.592 1.00 13.95 124 PRO A CA 1
ATOM 828 C C . PRO A 1 124 ? -13.761 -22.623 14.894 1.00 16.02 124 PRO A C 1
ATOM 829 O O . PRO A 1 124 ? -14.184 -21.515 15.222 1.00 14.31 124 PRO A O 1
ATOM 833 N N . GLY A 1 125 ? -14.544 -23.690 14.773 1.00 15.89 125 GLY A N 1
ATOM 834 C CA . GLY A 1 125 ? -15.970 -23.599 15.024 1.00 16.22 125 GLY A CA 1
ATOM 835 C C . GLY A 1 125 ? -16.308 -23.080 16.406 1.00 15.52 125 GLY A C 1
ATOM 836 O O . GLY A 1 125 ? -17.243 -22.308 16.590 1.00 16.93 125 GLY A O 1
ATOM 837 N N . ASP A 1 126 ? -15.526 -23.499 17.391 1.00 15.19 126 ASP A N 1
ATOM 838 C CA . ASP A 1 126 ? -15.785 -23.138 18.782 1.00 15.36 126 ASP A CA 1
ATOM 839 C C . ASP A 1 126 ? -15.022 -21.894 19.236 1.00 15.63 126 ASP A C 1
ATOM 840 O O . ASP A 1 126 ? -14.749 -21.723 20.424 1.00 15.58 126 ASP A O 1
ATOM 845 N N . LEU A 1 127 ? -14.671 -21.028 18.292 1.00 15.14 127 LEU A N 1
ATOM 846 C CA . LEU A 1 127 ? -14.105 -19.736 18.649 1.00 15.75 127 LEU A CA 1
ATOM 847 C C . LEU A 1 127 ? -14.976 -19.081 19.722 1.00 14.29 127 LEU A C 1
ATOM 848 O O . LEU A 1 127 ? -16.198 -19.021 19.591 1.00 14.36 127 LEU A O 1
ATOM 853 N N . PRO A 1 128 ? -14.361 -18.563 20.793 1.00 13.63 128 PRO A N 1
ATOM 854 C CA . PRO A 1 128 ? -15.172 -17.887 21.815 1.00 13.32 128 PRO A CA 1
ATOM 855 C C . PRO A 1 128 ? -15.994 -16.739 21.238 1.00 13.18 128 PRO A C 1
ATOM 856 O O . PRO A 1 128 ? -15.504 -15.966 20.415 1.00 13.30 128 PRO A O 1
ATOM 860 N N . LEU A 1 129 ? -17.235 -16.625 21.695 1.00 12.88 129 LEU A N 1
ATOM 861 C CA . LEU A 1 129 ? -18.117 -15.548 21.266 1.00 13.61 129 LEU A CA 1
ATOM 862 C C . LEU A 1 129 ? -17.442 -14.173 21.305 1.00 12.90 129 LEU A C 1
ATOM 863 O O . LEU A 1 129 ? -17.572 -13.392 20.364 1.00 13.34 129 LEU A O 1
ATOM 868 N N . ALA A 1 130 ? -16.734 -13.868 22.390 1.00 13.89 130 ALA A N 1
ATOM 869 C CA . ALA A 1 130 ? -16.126 -12.546 22.514 1.00 13.09 130 ALA A CA 1
ATOM 870 C C . ALA A 1 130 ? -15.112 -12.284 21.413 1.00 12.28 130 ALA A C 1
ATOM 871 O O . ALA A 1 130 ? -14.943 -11.143 20.974 1.00 15.58 130 ALA A O 1
ATOM 873 N N . GLN A 1 131 ? -14.442 -13.338 20.962 1.00 12.56 131 GLN A N 1
ATOM 874 C CA . GLN A 1 131 ? -13.477 -13.208 19.876 1.00 12.68 131 GLN A CA 1
ATOM 875 C C . GLN A 1 131 ? -14.143 -13.159 18.508 1.00 12.90 131 GLN A C 1
ATOM 876 O O . GLN A 1 131 ? -13.744 -12.368 17.651 1.00 12.75 131 GLN A O 1
ATOM 882 N N . LEU A 1 132 ? -15.192 -13.953 18.307 1.00 11.58 132 LEU A N 1
ATOM 883 C CA . LEU A 1 132 ? -16.017 -13.777 17.110 1.00 11.23 132 LEU A CA 1
ATOM 884 C C . LEU A 1 132 ? -16.486 -12.327 16.969 1.00 12.48 132 LEU A C 1
ATOM 885 O O . LEU A 1 132 ? -16.514 -11.774 15.855 1.00 12.50 132 LEU A O 1
ATOM 890 N N . LYS A 1 133 ? -16.878 -11.709 18.077 1.00 12.11 133 LYS A N 1
ATOM 891 C CA . LYS A 1 133 ? -17.323 -10.318 18.032 1.00 12.31 133 LYS A CA 1
ATOM 892 C C . LYS A 1 133 ? -16.267 -9.370 17.462 1.00 13.31 133 LYS A C 1
ATOM 893 O O . LYS A 1 133 ? -16.611 -8.418 16.752 1.00 13.79 133 LYS A O 1
ATOM 899 N N . VAL A 1 134 ? -14.999 -9.630 17.766 1.00 12.33 134 VAL A N 1
ATOM 900 C CA . VAL A 1 134 ? -13.910 -8.836 17.207 1.00 12.33 134 VAL A CA 1
ATOM 901 C C . VAL A 1 134 ? -13.837 -8.980 15.694 1.00 13.26 134 VAL A C 1
ATOM 902 O O . VAL A 1 134 ? -13.660 -7.998 14.979 1.00 13.45 134 VAL A O 1
ATOM 906 N N . LEU A 1 135 ? -13.983 -10.204 15.192 1.00 12.00 135 LEU A N 1
ATOM 907 C CA . LEU A 1 135 ? -14.036 -10.402 13.752 1.00 10.98 135 LEU A CA 1
ATOM 908 C C . LEU A 1 135 ? -15.197 -9.651 13.134 1.00 12.04 135 LEU A C 1
ATOM 909 O O . LEU A 1 135 ? -15.048 -9.009 12.096 1.00 13.37 135 LEU A O 1
ATOM 914 N N . ILE A 1 136 ? -16.369 -9.752 13.752 1.00 12.00 136 ILE A N 1
ATOM 915 C CA . ILE A 1 136 ? -17.538 -9.067 13.198 1.00 12.67 136 ILE A CA 1
ATOM 916 C C . ILE A 1 136 ? -17.293 -7.556 13.150 1.00 13.68 136 ILE A C 1
ATOM 917 O O . ILE A 1 136 ? -17.577 -6.902 12.134 1.00 13.92 136 ILE A O 1
ATOM 922 N N . GLU A 1 137 ? -16.742 -7.004 14.224 1.00 12.93 137 GLU A N 1
ATOM 923 C CA . GLU A 1 137 ? -16.526 -5.561 14.277 1.00 15.58 137 GLU A CA 1
ATOM 924 C C . GLU A 1 137 ? -15.387 -5.072 13.385 1.00 13.53 137 GLU A C 1
ATOM 925 O O . GLU A 1 137 ? -15.500 -4.012 12.770 1.00 16.44 137 GLU A O 1
ATOM 931 N N . HIS A 1 138 ? -14.304 -5.846 13.276 1.00 13.10 138 HIS A N 1
ATOM 932 C CA . HIS A 1 138 ? -13.054 -5.290 12.753 1.00 14.37 138 HIS A CA 1
ATOM 933 C C . HIS A 1 138 ? -12.364 -6.014 11.592 1.00 14.58 138 HIS A C 1
ATOM 934 O O . HIS A 1 138 ? -11.402 -5.474 11.032 1.00 14.61 138 HIS A O 1
ATOM 941 N N . ALA A 1 139 ? -12.815 -7.211 11.230 1.00 13.37 139 ALA A N 1
ATOM 942 C CA . ALA A 1 139 ? -12.202 -7.910 10.099 1.00 11.56 139 ALA A CA 1
ATOM 943 C C . ALA A 1 139 ? -12.831 -7.438 8.802 1.00 12.95 139 ALA A C 1
ATOM 944 O O . ALA A 1 139 ? -13.710 -6.574 8.816 1.00 14.36 139 ALA A O 1
ATOM 946 N N . ARG A 1 140 ? -12.362 -7.980 7.684 1.00 13.24 140 ARG A N 1
ATOM 947 C CA . ARG A 1 140 ? -13.081 -7.858 6.421 1.00 12.17 140 ARG A CA 1
ATOM 948 C C . ARG A 1 140 ? -13.869 -9.160 6.279 1.00 13.09 140 ARG A C 1
ATOM 949 O O . ARG A 1 140 ? -14.644 -9.485 7.191 1.00 14.40 140 ARG A O 1
ATOM 957 N N . ASP A 1 141 ? -13.699 -9.919 5.197 1.00 12.87 141 ASP A N 1
ATOM 958 C CA . ASP A 1 141 ? -14.377 -11.212 5.091 1.00 12.88 141 ASP A CA 1
ATOM 959 C C . ASP A 1 141 ? -13.774 -12.174 6.114 1.00 14.28 141 ASP A C 1
ATOM 960 O O . ASP A 1 141 ? -12.578 -12.120 6.406 1.00 16.08 141 ASP A O 1
ATOM 965 N N . PHE A 1 142 ? -14.597 -13.070 6.652 1.00 13.47 142 PHE A N 1
ATOM 966 C CA . PHE A 1 142 ? -14.108 -14.060 7.609 1.00 13.12 142 PHE A CA 1
ATOM 967 C C . PHE A 1 142 ? -15.128 -15.195 7.657 1.00 11.66 142 PHE A C 1
ATOM 968 O O . PHE A 1 142 ? -16.267 -15.040 7.183 1.00 11.47 142 PHE A O 1
ATOM 976 N N . GLU A 1 143 ? -14.732 -16.318 8.238 1.00 11.72 143 GLU A N 1
ATOM 977 C CA . GLU A 1 143 ? -15.611 -17.475 8.330 1.00 11.48 143 GLU A CA 1
ATOM 978 C C . GLU A 1 143 ? -15.214 -18.390 9.469 1.00 12.19 143 GLU A C 1
ATOM 979 O O . GLU A 1 143 ? -14.024 -18.537 9.755 1.00 12.91 143 GLU A O 1
ATOM 985 N N . THR A 1 144 ? -16.206 -18.988 10.128 1.00 11.03 144 THR A N 1
ATOM 986 C CA . THR A 1 144 ? -15.951 -20.041 11.109 1.00 11.41 144 THR A CA 1
ATOM 987 C C . THR A 1 144 ? -16.394 -21.386 10.568 1.00 12.26 144 THR A C 1
ATOM 988 O O . THR A 1 144 ? -17.295 -21.469 9.725 1.00 13.20 144 THR A O 1
ATOM 992 N N . ASP A 1 145 ? -15.772 -22.445 11.079 1.00 13.06 145 ASP A N 1
ATOM 993 C CA . ASP A 1 145 ? -16.252 -23.795 10.838 1.00 13.08 145 ASP A CA 1
ATOM 994 C C . ASP A 1 145 ? -17.486 -24.047 11.703 1.00 13.08 145 ASP A C 1
ATOM 995 O O . ASP A 1 145 ? -17.923 -23.178 12.462 1.00 12.90 145 ASP A O 1
ATOM 1000 N N . TRP A 1 146 ? -18.057 -25.238 11.561 1.00 13.26 146 TRP A N 1
ATOM 1001 C CA . TRP A 1 146 ? -19.225 -25.632 12.332 1.00 13.77 146 TRP A CA 1
ATOM 1002 C C . TRP A 1 146 ? -18.935 -25.797 13.813 1.00 12.65 146 TRP A C 1
ATOM 1003 O O . TRP A 1 146 ? -17.866 -26.276 14.197 1.00 15.08 146 TRP A O 1
ATOM 1014 N N . SER A 1 147 ? -19.902 -25.418 14.640 1.00 12.90 147 SER A N 1
ATOM 1015 C CA . SER A 1 147 ? -19.885 -25.788 16.053 1.00 14.91 147 SER A CA 1
ATOM 1016 C C . SER A 1 147 ? -21.246 -26.356 16.457 1.00 16.15 147 SER A C 1
ATOM 1017 O O . SER A 1 147 ? -22.251 -26.093 15.803 1.00 15.37 147 SER A O 1
ATOM 1020 N N . ALA A 1 148 ? -21.282 -27.161 17.510 1.00 16.57 148 ALA A N 1
ATOM 1021 C CA . ALA A 1 148 ? -22.540 -27.715 18.012 1.00 17.33 148 ALA A CA 1
ATOM 1022 C C . ALA A 1 148 ? -23.399 -26.675 18.733 1.00 19.27 148 ALA A C 1
ATOM 1023 O O . ALA A 1 148 ? -22.895 -25.863 19.514 1.00 20.56 148 ALA A O 1
ATOM 1025 N N . GLY A 1 149 ? -24.700 -26.711 18.470 1.00 19.54 149 GLY A N 1
ATOM 1026 C CA . GLY A 1 149 ? -25.657 -25.856 19.145 1.00 19.57 149 GLY A CA 1
ATOM 1027 C C . GLY A 1 149 ? -26.684 -26.678 19.894 1.00 21.93 149 GLY A C 1
ATOM 1028 O O . GLY A 1 149 ? -26.574 -27.898 19.977 1.00 24.27 149 GLY A O 1
ATOM 1029 N N . ARG A 1 150 ? -27.699 -26.006 20.424 1.00 29.85 150 ARG A N 1
ATOM 1030 C CA . ARG A 1 150 ? -28.738 -26.679 21.190 1.00 32.06 150 ARG A CA 1
ATOM 1031 C C . ARG A 1 150 ? -29.632 -27.560 20.326 1.00 31.34 150 ARG A C 1
ATOM 1032 O O . ARG A 1 150 ? -29.921 -27.235 19.173 1.00 28.95 150 ARG A O 1
ATOM 1040 N N . GLY A 1 151 ? -30.062 -28.682 20.891 1.00 30.98 151 GLY A N 1
ATOM 1041 C CA . GLY A 1 151 ? -31.036 -29.538 20.242 1.00 32.09 151 GLY A CA 1
ATOM 1042 C C . GLY A 1 151 ? -30.547 -30.207 18.976 1.00 29.23 151 GLY A C 1
ATOM 1043 O O . GLY A 1 151 ? -31.285 -30.302 17.991 1.00 31.30 151 GLY A O 1
ATOM 1044 N N . GLU A 1 152 ? -29.305 -30.675 18.994 1.00 28.04 152 GLU A N 1
ATOM 1045 C CA . GLU A 1 152 ? -28.784 -31.470 17.890 1.00 26.62 152 GLU A CA 1
ATOM 1046 C C . GLU A 1 152 ? -28.524 -30.626 16.644 1.00 23.37 152 GLU A C 1
ATOM 1047 O O . GLU A 1 152 ? -28.378 -31.162 15.549 1.00 25.14 152 GLU A O 1
ATOM 1053 N N . THR A 1 153 ? -28.470 -29.310 16.816 1.00 20.81 153 THR A N 1
ATOM 1054 C CA . THR A 1 153 ? -28.158 -28.419 15.699 1.00 18.11 153 THR A CA 1
ATOM 1055 C C . THR A 1 153 ? -26.677 -28.068 15.671 1.00 16.14 153 THR A C 1
ATOM 1056 O O . THR A 1 153 ? -25.935 -28.335 16.624 1.00 16.25 153 THR A O 1
ATOM 1060 N N . PHE A 1 154 ? -26.269 -27.445 14.568 1.00 13.27 154 PHE A N 1
ATOM 1061 C CA . PHE A 1 154 ? -24.909 -26.967 14.360 1.00 14.61 154 PHE A CA 1
ATOM 1062 C C . PHE A 1 154 ? -24.985 -25.597 13.730 1.00 13.43 154 PHE A C 1
ATOM 1063 O O . PHE A 1 154 ? -25.940 -25.298 13.016 1.00 12.91 154 PHE A O 1
ATOM 1071 N N . GLN A 1 155 ? -23.996 -24.752 13.988 1.00 12.38 155 GLN A N 1
ATOM 1072 C CA . GLN A 1 155 ? -24.048 -23.393 13.464 1.00 12.78 155 GLN A CA 1
ATOM 1073 C C . GLN A 1 155 ? -22.687 -22.956 12.955 1.00 11.10 155 GLN A C 1
ATOM 1074 O O . GLN A 1 155 ? -21.653 -23.488 13.367 1.00 12.36 155 GLN A O 1
ATOM 1080 N N . ARG A 1 156 ? -22.702 -21.993 12.045 1.00 10.93 156 ARG A N 1
ATOM 1081 C CA . ARG A 1 156 ? -21.484 -21.342 11.586 1.00 11.89 156 ARG A CA 1
ATOM 1082 C C . ARG A 1 156 ? -21.847 -19.955 11.081 1.00 11.40 156 ARG A C 1
ATOM 1083 O O . ARG A 1 156 ? -23.028 -19.624 10.921 1.00 11.50 156 ARG A O 1
ATOM 1091 N N . VAL A 1 157 ? -20.833 -19.135 10.843 1.00 11.81 157 VAL A N 1
ATOM 1092 C CA . VAL A 1 157 ? -21.069 -17.766 10.401 1.00 12.50 157 VAL A CA 1
ATOM 1093 C C . VAL A 1 157 ? -19.966 -17.344 9.443 1.00 12.32 157 VAL A C 1
ATOM 1094 O O . VAL A 1 157 ? -18.817 -17.780 9.588 1.00 12.01 157 VAL A O 1
ATOM 1098 N N . TRP A 1 158 ? -20.318 -16.542 8.444 1.00 11.40 158 TRP A N 1
ATOM 1099 C CA . TRP A 1 158 ? -19.312 -15.949 7.573 1.00 13.41 158 TRP A CA 1
ATOM 1100 C C . TRP A 1 158 ? -19.788 -14.594 7.100 1.00 12.22 158 TRP A C 1
ATOM 1101 O O . TRP A 1 158 ? -20.981 -14.290 7.141 1.00 12.21 158 TRP A O 1
ATOM 1112 N N . ARG A 1 159 ? -18.850 -13.763 6.670 1.00 11.51 159 ARG A N 1
ATOM 1113 C CA . ARG A 1 159 ? -19.204 -12.503 6.047 1.00 11.80 159 ARG A CA 1
ATOM 1114 C C . ARG A 1 159 ? -18.510 -12.401 4.711 1.00 11.71 159 ARG A C 1
ATOM 1115 O O . ARG A 1 159 ? -17.302 -12.655 4.623 1.00 14.26 159 ARG A O 1
ATOM 1123 N N . LYS A 1 160 ? -19.277 -12.076 3.676 1.00 13.02 160 LYS A N 1
ATOM 1124 C CA . LYS A 1 160 ? -18.715 -11.781 2.366 1.00 17.18 160 LYS A CA 1
ATOM 1125 C C . LYS A 1 160 ? -19.150 -10.372 2.003 1.00 17.13 160 LYS A C 1
ATOM 1126 O O . LYS A 1 160 ? -20.342 -10.095 1.869 1.00 16.68 160 LYS A O 1
ATOM 1132 N N . GLY A 1 161 ? -18.195 -9.462 1.879 1.00 15.25 161 GLY A N 1
ATOM 1133 C CA . GLY A 1 161 ? -18.543 -8.078 1.595 1.00 18.43 161 GLY A CA 1
ATOM 1134 C C . GLY A 1 161 ? -19.401 -7.469 2.690 1.00 15.40 161 GLY A C 1
ATOM 1135 O O . GLY A 1 161 ? -19.031 -7.493 3.856 1.00 15.95 161 GLY A O 1
ATOM 1136 N N . ASP A 1 162 ? -20.553 -6.915 2.319 1.00 17.06 162 ASP A N 1
ATOM 1137 C CA . ASP A 1 162 ? -21.397 -6.260 3.316 1.00 15.80 162 ASP A CA 1
ATOM 1138 C C . ASP A 1 162 ? -22.586 -7.106 3.771 1.00 13.72 162 ASP A C 1
ATOM 1139 O O . ASP A 1 162 ? -23.568 -6.574 4.272 1.00 15.22 162 ASP A O 1
ATOM 1144 N N . THR A 1 163 ? -22.482 -8.425 3.623 1.00 13.31 163 THR A N 1
ATOM 1145 C CA . THR A 1 163 ? -23.504 -9.322 4.165 1.00 13.55 163 THR A CA 1
ATOM 1146 C C . THR A 1 163 ? -22.911 -10.372 5.104 1.00 12.36 163 THR A C 1
ATOM 1147 O O . THR A 1 163 ? -21.964 -11.078 4.748 1.00 13.19 163 THR A O 1
ATOM 1151 N N . LEU A 1 164 ? -23.460 -10.432 6.312 1.00 11.95 164 LEU A N 1
ATOM 1152 C CA . LEU A 1 164 ? -23.083 -11.424 7.312 1.00 12.02 164 LEU A CA 1
ATOM 1153 C C . LEU A 1 164 ? -24.156 -12.508 7.278 1.00 11.57 164 LEU A C 1
ATOM 1154 O O . LEU A 1 164 ? -25.355 -12.205 7.267 1.00 12.57 164 LEU A O 1
ATOM 1159 N N . PHE A 1 165 ? -23.717 -13.761 7.222 1.00 11.22 165 PHE A N 1
ATOM 1160 C CA . PHE A 1 165 ? -24.592 -14.922 7.120 1.00 11.33 165 PHE A CA 1
ATOM 1161 C C . PHE A 1 165 ? -24.441 -15.789 8.357 1.00 11.59 165 PHE A C 1
ATOM 1162 O O . PHE A 1 165 ? -23.324 -16.188 8.693 1.00 11.73 165 PHE A O 1
ATOM 1170 N N . VAL A 1 166 ? -25.549 -16.097 9.024 1.00 10.91 166 VAL A N 1
ATOM 1171 C CA . VAL A 1 166 ? -25.537 -16.967 10.189 1.00 11.09 166 VAL A CA 1
ATOM 1172 C C . VAL A 1 166 ? -26.368 -18.194 9.840 1.00 11.61 166 VAL A C 1
ATOM 1173 O O . VAL A 1 166 ? -27.565 -18.076 9.570 1.00 12.61 166 VAL A O 1
ATOM 1177 N N . GLU A 1 167 ? -25.726 -19.359 9.808 1.00 10.91 167 GLU A N 1
ATOM 1178 C CA . GLU A 1 167 ? -26.384 -20.606 9.410 1.00 11.07 167 GLU A CA 1
ATOM 1179 C C . GLU A 1 167 ? -26.564 -21.520 10.615 1.00 10.83 167 GLU A C 1
ATOM 1180 O O . GLU A 1 167 ? -25.609 -21.768 11.369 1.00 11.89 167 GLU A O 1
ATOM 1186 N N . VAL A 1 168 ? -27.784 -22.008 10.798 1.00 11.94 168 VAL A N 1
ATOM 1187 C CA . VAL A 1 168 ? -28.059 -23.079 11.748 1.00 11.80 168 VAL A CA 1
ATOM 1188 C C . VAL A 1 168 ? -28.595 -24.252 10.954 1.00 11.10 168 VAL A C 1
ATOM 1189 O O . VAL A 1 168 ? -29.484 -24.082 10.117 1.00 12.17 168 VAL A O 1
ATOM 1193 N N . ALA A 1 169 ? -28.042 -25.440 11.198 1.00 12.00 169 ALA A N 1
ATOM 1194 C CA . ALA A 1 169 ? -28.366 -26.625 10.408 1.00 12.24 169 ALA A CA 1
ATOM 1195 C C . ALA A 1 169 ? -28.643 -27.824 11.288 1.00 12.63 169 ALA A C 1
ATOM 1196 O O . ALA A 1 169 ? -28.064 -27.971 12.367 1.00 14.84 169 ALA A O 1
ATOM 1198 N N . ARG A 1 170 ? -29.538 -28.684 10.821 1.00 13.76 170 ARG A N 1
ATOM 1199 C CA . ARG A 1 170 ? -29.720 -29.999 11.420 1.00 17.68 170 ARG A CA 1
ATOM 1200 C C . ARG A 1 170 ? -30.120 -30.962 10.312 1.00 16.36 170 ARG A C 1
ATOM 1201 O O . ARG A 1 170 ? -31.283 -31.015 9.933 1.00 17.15 170 ARG A O 1
ATOM 1209 N N . PRO A 1 171 ? -29.146 -31.700 9.760 1.00 15.67 171 PRO A N 1
ATOM 1210 C CA . PRO A 1 171 ? -29.418 -32.609 8.644 1.00 18.19 171 PRO A CA 1
ATOM 1211 C C . PRO A 1 171 ? -30.613 -33.512 8.944 1.00 20.03 171 PRO A C 1
ATOM 1212 O O . PRO A 1 171 ? -30.745 -34.023 10.056 1.00 22.21 171 PRO A O 1
ATOM 1216 N N . ALA A 1 172 ? -31.479 -33.687 7.951 1.00 20.47 172 ALA A N 1
ATOM 1217 C CA . ALA A 1 172 ? -32.738 -34.405 8.133 1.00 24.28 172 ALA A CA 1
ATOM 1218 C C . ALA A 1 172 ? -32.510 -35.908 8.217 1.00 29.27 172 ALA A C 1
ATOM 1219 O O . ALA A 1 172 ? -31.652 -36.444 7.523 1.00 29.20 172 ALA A O 1
ATOM 1221 N N . LEU A 1 226 ? -32.896 -40.870 4.313 1.00 31.84 226 LEU A N 1
ATOM 1222 C CA . LEU A 1 226 ? -33.747 -40.304 3.270 1.00 26.39 226 LEU A CA 1
ATOM 1223 C C . LEU A 1 226 ? -33.162 -40.535 1.882 1.00 26.21 226 LEU A C 1
ATOM 1224 O O . LEU A 1 226 ? -31.944 -40.577 1.718 1.00 28.80 226 LEU A O 1
ATOM 1229 N N . PRO A 1 227 ? -34.035 -40.690 0.872 1.00 22.48 227 PRO A N 1
ATOM 1230 C CA . PRO A 1 227 ? -33.553 -40.906 -0.495 1.00 22.03 227 PRO A CA 1
ATOM 1231 C C . PRO A 1 227 ? -32.701 -39.739 -0.975 1.00 25.26 227 PRO A C 1
ATOM 1232 O O . PRO A 1 227 ? -32.924 -38.598 -0.573 1.00 23.25 227 PRO A O 1
ATOM 1236 N N . GLU A 1 228 ? -31.743 -40.026 -1.848 1.00 25.93 228 GLU A N 1
ATOM 1237 C CA . GLU A 1 228 ? -30.822 -39.002 -2.325 1.00 28.22 228 GLU A CA 1
ATOM 1238 C C . GLU A 1 228 ? -31.521 -37.905 -3.133 1.00 27.54 228 GLU A C 1
ATOM 1239 O O . GLU A 1 228 ? -31.040 -36.777 -3.210 1.00 27.66 228 GLU A O 1
ATOM 1245 N N . ALA A 1 229 ? -32.670 -38.230 -3.717 1.00 23.42 229 ALA A N 1
ATOM 1246 C CA . ALA A 1 229 ? -33.406 -37.257 -4.514 1.00 20.97 229 ALA A CA 1
ATOM 1247 C C . ALA A 1 229 ? -34.299 -36.370 -3.651 1.00 19.74 229 ALA A C 1
ATOM 1248 O O . ALA A 1 229 ? -34.972 -35.468 -4.159 1.00 19.05 229 ALA A O 1
ATOM 1250 N N . HIS A 1 230 ? -34.332 -36.640 -2.351 1.00 19.71 230 HIS A N 1
ATOM 1251 C CA . HIS A 1 230 ? -35.201 -35.897 -1.455 1.00 19.14 230 HIS A CA 1
ATOM 1252 C C . HIS A 1 230 ? -34.653 -34.506 -1.121 1.00 19.17 230 HIS A C 1
ATOM 1253 O O . HIS A 1 230 ? -33.487 -34.356 -0.749 1.00 21.31 230 HIS A O 1
ATOM 1260 N N . PHE A 1 231 ? -35.501 -33.499 -1.273 1.00 16.70 231 PHE A N 1
ATOM 1261 C CA . PHE A 1 231 ? -35.199 -32.129 -0.848 1.00 14.56 231 PHE A CA 1
ATOM 1262 C C . PHE A 1 231 ? -36.089 -31.749 0.328 1.00 15.48 231 PHE A C 1
ATOM 1263 O O . PHE A 1 231 ? -37.295 -31.980 0.295 1.00 17.24 231 PHE A O 1
ATOM 1271 N N . THR A 1 232 ? -35.494 -31.165 1.364 1.00 15.29 232 THR A N 1
ATOM 1272 C CA . THR A 1 232 ? -36.256 -30.724 2.525 1.00 15.39 232 THR A CA 1
ATOM 1273 C C . THR A 1 232 ? -35.470 -29.632 3.247 1.00 13.82 232 THR A C 1
ATOM 1274 O O . THR A 1 232 ? -34.335 -29.336 2.884 1.00 14.87 232 THR A O 1
ATOM 1278 N N . VAL A 1 233 ? -36.091 -29.005 4.235 1.00 14.38 233 VAL A N 1
ATOM 1279 C CA . VAL A 1 233 ? -35.400 -27.964 4.990 1.00 14.20 233 VAL A CA 1
ATOM 1280 C C . VAL A 1 233 ? -34.441 -28.604 5.990 1.00 14.13 233 VAL A C 1
ATOM 1281 O O . VAL A 1 233 ? -34.868 -29.304 6.912 1.00 16.18 233 VAL A O 1
ATOM 1285 N N . GLN A 1 234 ? -33.151 -28.374 5.773 1.00 12.80 234 GLN A N 1
ATOM 1286 C CA . GLN A 1 234 ? -32.095 -28.883 6.641 1.00 12.75 234 GLN A CA 1
ATOM 1287 C C . GLN A 1 234 ? -31.371 -27.766 7.370 1.00 12.49 234 GLN A C 1
ATOM 1288 O O . GLN A 1 234 ? -30.579 -28.029 8.267 1.00 13.26 234 GLN A O 1
ATOM 1294 N N . ALA A 1 235 ? -31.648 -26.521 6.997 1.00 12.15 235 ALA A N 1
ATOM 1295 C CA . ALA A 1 235 ? -30.927 -25.392 7.567 1.00 11.01 235 ALA A CA 1
ATOM 1296 C C . ALA A 1 235 ? -31.714 -24.122 7.398 1.00 11.17 235 ALA A C 1
ATOM 1297 O O . ALA A 1 235 ? -32.667 -24.070 6.615 1.00 11.70 235 ALA A O 1
ATOM 1299 N N . PHE A 1 236 ? -31.311 -23.096 8.140 1.00 11.53 236 PHE A N 1
ATOM 1300 C CA . PHE A 1 236 ? -31.854 -21.759 7.957 1.00 11.25 236 PHE A CA 1
ATOM 1301 C C . PHE A 1 236 ? -30.694 -20.790 8.041 1.00 11.76 236 PHE A C 1
ATOM 1302 O O . PHE A 1 236 ? -29.846 -20.905 8.933 1.00 12.06 236 PHE A O 1
ATOM 1310 N N . VAL A 1 237 ? -30.647 -19.853 7.099 1.00 11.10 237 VAL A N 1
ATOM 1311 C CA . VAL A 1 237 ? -29.614 -18.825 7.056 1.00 12.28 237 VAL A CA 1
ATOM 1312 C C . VAL A 1 237 ? -30.258 -17.457 7.240 1.00 12.55 237 VAL A C 1
ATOM 1313 O O . VAL A 1 237 ? -31.044 -17.009 6.408 1.00 13.53 237 VAL A O 1
ATOM 1317 N N . GLN A 1 238 ? -29.938 -16.806 8.351 1.00 12.03 238 GLN A N 1
ATOM 1318 C CA . GLN A 1 238 ? -30.373 -15.435 8.591 1.00 12.67 238 GLN A CA 1
ATOM 1319 C C . GLN A 1 238 ? -29.260 -14.492 8.150 1.00 13.59 238 GLN A C 1
ATOM 1320 O O . GLN A 1 238 ? -28.098 -14.719 8.487 1.00 14.54 238 GLN A O 1
ATOM 1326 N N . THR A 1 239 ? -29.595 -13.458 7.380 1.00 14.24 239 THR A N 1
ATOM 1327 C CA . THR A 1 239 ? -28.595 -12.488 6.939 1.00 14.91 239 THR A CA 1
ATOM 1328 C C . THR A 1 239 ? -28.762 -11.120 7.575 1.00 15.62 239 THR A C 1
ATOM 1329 O O . THR A 1 239 ? -29.867 -10.720 7.970 1.00 15.94 239 THR A O 1
ATOM 1333 N N . LEU A 1 240 ? -27.639 -10.419 7.664 1.00 14.16 240 LEU A N 1
ATOM 1334 C CA . LEU A 1 240 ? -27.580 -9.041 8.124 1.00 15.15 240 LEU A CA 1
ATOM 1335 C C . LEU A 1 240 ? -26.754 -8.288 7.105 1.00 14.00 240 LEU A C 1
ATOM 1336 O O . LEU A 1 240 ? -25.648 -8.724 6.763 1.00 15.05 240 LEU A O 1
ATOM 1341 N N . SER A 1 241 ? -27.267 -7.167 6.607 1.00 13.15 241 SER A N 1
ATOM 1342 C CA . SER A 1 241 ? -26.577 -6.438 5.552 1.00 13.95 241 SER A CA 1
ATOM 1343 C C . SER A 1 241 ? -26.196 -5.015 5.944 1.00 12.47 241 SER A C 1
ATOM 1344 O O . SER A 1 241 ? -26.739 -4.442 6.887 1.00 13.02 241 SER A O 1
ATOM 1347 N N . GLY A 1 242 ? -25.233 -4.456 5.214 1.00 14.21 242 GLY A N 1
ATOM 1348 C CA . GLY A 1 242 ? -24.801 -3.089 5.455 1.00 13.99 242 GLY A CA 1
ATOM 1349 C C . GLY A 1 242 ? -24.266 -2.926 6.862 1.00 14.39 242 GLY A C 1
ATOM 1350 O O . GLY A 1 242 ? -23.536 -3.778 7.356 1.00 12.77 242 GLY A O 1
ATOM 1351 N N . ALA A 1 243 ? -24.652 -1.855 7.539 1.00 13.66 243 ALA A N 1
ATOM 1352 C CA . ALA A 1 243 ? -24.159 -1.624 8.890 1.00 13.39 243 ALA A CA 1
ATOM 1353 C C . ALA A 1 243 ? -24.520 -2.755 9.848 1.00 13.62 243 ALA A C 1
ATOM 1354 O O . ALA A 1 243 ? -23.805 -2.996 10.820 1.00 15.03 243 ALA A O 1
ATOM 1356 N N . ALA A 1 244 ? -25.618 -3.458 9.578 1.00 12.70 244 ALA A N 1
ATOM 1357 C CA . ALA A 1 244 ? -26.019 -4.582 10.424 1.00 12.84 244 ALA A CA 1
ATOM 1358 C C . ALA A 1 244 ? -25.000 -5.733 10.379 1.00 13.69 244 ALA A C 1
ATOM 1359 O O . ALA A 1 244 ? -24.890 -6.504 11.334 1.00 14.65 244 ALA A O 1
ATOM 1361 N N . ALA A 1 245 ? -24.255 -5.826 9.281 1.00 11.21 245 ALA A N 1
ATOM 1362 C CA . ALA A 1 245 ? -23.255 -6.885 9.109 1.00 12.01 245 ALA A CA 1
ATOM 1363 C C . ALA A 1 245 ? -22.017 -6.692 9.978 1.00 12.67 245 ALA A C 1
ATOM 1364 O O . ALA A 1 245 ? -21.180 -7.596 10.069 1.00 13.60 245 ALA A O 1
ATOM 1366 N N . ARG A 1 246 ? -21.887 -5.528 10.603 1.00 11.95 246 ARG A N 1
ATOM 1367 C CA . ARG A 1 246 ? -20.705 -5.219 11.407 1.00 13.72 246 ARG A CA 1
ATOM 1368 C C . ARG A 1 246 ? -21.052 -4.962 12.880 1.00 18.52 246 ARG A C 1
ATOM 1369 O O . ARG A 1 246 ? -20.209 -4.526 13.664 1.00 19.72 246 ARG A O 1
ATOM 1377 N N . ASN A 1 247 ? -22.284 -5.275 13.259 1.00 15.88 247 ASN A N 1
ATOM 1378 C CA . ASN A 1 247 ? -22.745 -5.091 14.630 1.00 15.57 247 ASN A CA 1
ATOM 1379 C C . ASN A 1 247 ? -22.643 -6.404 15.400 1.00 18.35 247 ASN A C 1
ATOM 1380 O O . ASN A 1 247 ? -23.451 -7.311 15.229 1.00 17.67 247 ASN A O 1
ATOM 1385 N N . ALA A 1 248 ? -21.627 -6.504 16.246 1.00 18.03 248 ALA A N 1
ATOM 1386 C CA . ALA A 1 248 ? -21.342 -7.758 16.936 1.00 18.55 248 ALA A CA 1
ATOM 1387 C C . ALA A 1 248 ? -22.479 -8.266 17.812 1.00 19.07 248 ALA A C 1
ATOM 1388 O O . ALA A 1 248 ? -22.578 -9.463 18.061 1.00 18.64 248 ALA A O 1
ATOM 1390 N N . GLU A 1 249 ? -23.340 -7.372 18.286 1.00 20.20 249 GLU A N 1
ATOM 1391 C CA . GLU A 1 249 ? -24.446 -7.808 19.136 1.00 24.92 249 GLU A CA 1
ATOM 1392 C C . GLU A 1 249 ? -25.529 -8.530 18.335 1.00 26.48 249 GLU A C 1
ATOM 1393 O O . GLU A 1 249 ? -26.404 -9.196 18.896 1.00 30.19 249 GLU A O 1
ATOM 1399 N N . GLU A 1 250 ? -25.442 -8.427 17.016 1.00 23.49 250 GLU A N 1
ATOM 1400 C CA . GLU A 1 250 ? -26.417 -9.055 16.130 1.00 24.79 250 GLU A CA 1
ATOM 1401 C C . GLU A 1 250 ? -26.262 -10.564 16.025 1.00 25.17 250 GLU A C 1
ATOM 1402 O O . GLU A 1 250 ? -27.215 -11.270 15.697 1.00 22.81 250 GLU A O 1
ATOM 1408 N N . TYR A 1 251 ? -25.063 -11.067 16.292 1.00 20.66 251 TYR A N 1
ATOM 1409 C CA . TYR A 1 251 ? -24.805 -12.482 16.074 1.00 19.95 251 TYR A CA 1
ATOM 1410 C C . TYR A 1 251 ? -25.727 -13.385 16.887 1.00 21.93 251 TYR A C 1
ATOM 1411 O O . TYR A 1 251 ? -26.352 -14.295 16.334 1.00 18.12 251 TYR A O 1
ATOM 1420 N N . ARG A 1 252 ? -25.797 -13.153 18.197 1.00 17.81 252 ARG A N 1
ATOM 1421 C CA . ARG A 1 252 ? -26.622 -13.995 19.052 1.00 19.47 252 ARG A CA 1
ATOM 1422 C C . ARG A 1 252 ? -28.082 -13.921 18.628 1.00 16.80 252 ARG A C 1
ATOM 1423 O O . ARG A 1 252 ? -28.779 -14.933 18.613 1.00 17.86 252 ARG A O 1
ATOM 1431 N N . ALA A 1 253 ? -28.527 -12.723 18.265 1.00 19.19 253 ALA A N 1
ATOM 1432 C CA . ALA A 1 253 ? -29.904 -12.526 17.824 1.00 17.76 253 ALA A CA 1
ATOM 1433 C C . ALA A 1 253 ? -30.184 -13.289 16.538 1.00 15.08 253 ALA A C 1
ATOM 1434 O O . ALA A 1 253 ? -31.204 -13.967 16.422 1.00 17.33 253 ALA A O 1
ATOM 1436 N N . ALA A 1 254 ? -29.275 -13.202 15.572 1.00 17.12 254 ALA A N 1
ATOM 1437 C CA . ALA A 1 254 ? -29.462 -13.922 14.312 1.00 17.83 254 ALA A CA 1
ATOM 1438 C C . ALA A 1 254 ? -29.435 -15.438 14.510 1.00 16.33 254 ALA A C 1
ATOM 1439 O O . ALA A 1 254 ? -30.199 -16.178 13.882 1.00 15.74 254 ALA A O 1
ATOM 1441 N N . LEU A 1 255 ? -28.548 -15.910 15.381 1.00 15.35 255 LEU A N 1
ATOM 1442 C CA . LEU A 1 255 ? -28.489 -17.322 15.731 1.00 16.11 255 LEU A CA 1
ATOM 1443 C C . LEU A 1 255 ? -29.830 -17.793 16.269 1.00 14.98 255 LEU A C 1
ATOM 1444 O O . LEU A 1 255 ? -30.323 -18.842 15.889 1.00 16.48 255 LEU A O 1
ATOM 1449 N N . LYS A 1 256 ? -30.403 -17.009 17.180 1.00 16.88 256 LYS A N 1
ATOM 1450 C CA . LYS A 1 256 ? -31.669 -17.372 17.798 1.00 18.19 256 LYS A CA 1
ATOM 1451 C C . LYS A 1 256 ? -32.784 -17.402 16.753 1.00 16.19 256 LYS A C 1
ATOM 1452 O O . LYS A 1 256 ? -33.625 -18.306 16.732 1.00 17.20 256 LYS A O 1
ATOM 1458 N N . THR A 1 257 ? -32.776 -16.423 15.856 1.00 15.10 257 THR A N 1
ATOM 1459 C CA . THR A 1 257 ? -33.757 -16.401 14.778 1.00 16.74 257 THR A CA 1
ATOM 1460 C C . THR A 1 257 ? -33.654 -17.653 13.911 1.00 15.45 257 THR A C 1
ATOM 1461 O O . THR A 1 257 ? -34.651 -18.321 13.644 1.00 14.69 257 THR A O 1
ATOM 1465 N N . ALA A 1 258 ? -32.440 -17.980 13.477 1.00 14.49 258 ALA A N 1
ATOM 1466 C CA . ALA A 1 258 ? -32.252 -19.117 12.591 1.00 15.44 258 ALA A CA 1
ATOM 1467 C C . ALA A 1 258 ? -32.634 -20.425 13.267 1.00 13.85 258 ALA A C 1
ATOM 1468 O O . ALA A 1 258 ? -33.282 -21.279 12.665 1.00 15.09 258 ALA A O 1
ATOM 1470 N N . ALA A 1 259 ? -32.231 -20.574 14.527 1.00 15.74 259 ALA A N 1
ATOM 1471 C CA . ALA A 1 259 ? -32.532 -21.799 15.261 1.00 18.20 259 ALA A CA 1
ATOM 1472 C C . ALA A 1 259 ? -34.032 -21.967 15.470 1.00 17.65 259 ALA A C 1
ATOM 1473 O O . ALA A 1 259 ? -34.576 -23.063 15.322 1.00 18.78 259 ALA A O 1
ATOM 1475 N N . ALA A 1 260 ? -34.707 -20.866 15.789 1.00 17.57 260 ALA A N 1
ATOM 1476 C CA . ALA A 1 260 ? -36.144 -20.910 16.042 1.00 18.60 260 ALA A CA 1
ATOM 1477 C C . ALA A 1 260 ? -36.906 -21.264 14.771 1.00 18.94 260 ALA A C 1
ATOM 1478 O O . ALA A 1 260 ? -37.865 -22.037 14.799 1.00 20.87 260 ALA A O 1
ATOM 1480 N N . ALA A 1 261 ? -36.474 -20.707 13.646 1.00 15.39 261 ALA A N 1
ATOM 1481 C CA . ALA A 1 261 ? -37.103 -21.000 12.370 1.00 17.39 261 ALA A CA 1
ATOM 1482 C C . ALA A 1 261 ? -36.881 -22.458 11.954 1.00 16.74 261 ALA A C 1
ATOM 1483 O O . ALA A 1 261 ? -37.810 -23.134 11.499 1.00 18.04 261 ALA A O 1
ATOM 1485 N N . LEU A 1 262 ? -35.649 -22.944 12.104 1.00 16.32 262 LEU A N 1
ATOM 1486 C CA . LEU A 1 262 ? -35.341 -24.322 11.741 1.00 17.32 262 LEU A CA 1
ATOM 1487 C C . LEU A 1 262 ? -36.210 -25.279 12.546 1.00 18.27 262 LEU A C 1
ATOM 1488 O O . LEU A 1 262 ? -36.711 -26.268 12.015 1.00 19.03 262 LEU A O 1
ATOM 1493 N N . GL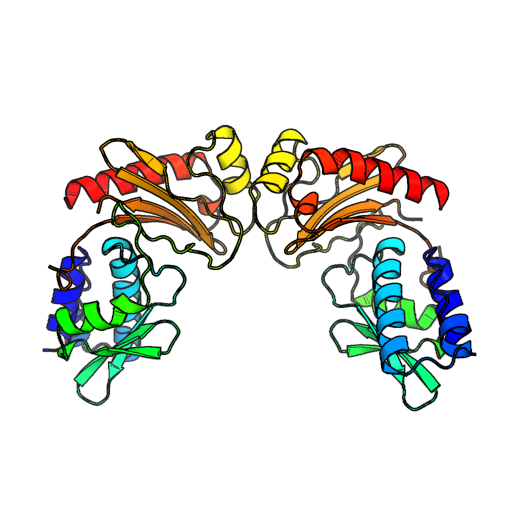U A 1 263 ? -36.388 -24.985 13.829 1.00 18.78 263 GLU A N 1
ATOM 1494 C CA . GLU A 1 263 ? -37.224 -25.849 14.659 1.00 20.23 263 GLU A CA 1
ATOM 1495 C C . GLU A 1 263 ? -38.666 -25.909 14.154 1.00 24.43 263 GLU A C 1
ATOM 1496 O O . GLU A 1 263 ? -39.299 -26.962 14.204 1.00 24.18 263 GLU A O 1
ATOM 1502 N N . GLU A 1 264 ? -39.189 -24.788 13.666 1.00 21.82 264 GLU A N 1
ATOM 1503 C CA . GLU A 1 264 ? -40.552 -24.768 13.151 1.00 21.62 264 GLU A CA 1
ATOM 1504 C C . GLU A 1 264 ? -40.688 -25.673 11.933 1.00 23.95 264 GLU A C 1
ATOM 1505 O O . GLU A 1 264 ? -41.669 -26.397 11.794 1.00 22.48 264 GLU A O 1
ATOM 1511 N N . TYR A 1 265 ? -39.701 -25.635 11.044 1.00 22.02 265 TYR A N 1
ATOM 1512 C CA . TYR A 1 265 ? -39.758 -26.436 9.825 1.00 23.06 265 TYR A CA 1
ATOM 1513 C C . TYR A 1 265 ? -39.683 -27.931 10.112 1.00 26.52 265 TYR A C 1
ATOM 1514 O O . TYR A 1 265 ? -40.363 -28.730 9.464 1.00 26.90 265 TYR A O 1
ATOM 1523 N N . GLN A 1 266 ? -38.867 -28.305 11.089 1.00 23.30 266 GLN A N 1
ATOM 1524 C CA . GLN A 1 266 ? -38.602 -29.714 11.346 1.00 24.67 266 GLN A CA 1
ATOM 1525 C C . GLN A 1 266 ? -39.476 -30.275 12.459 1.00 29.10 266 GLN A C 1
ATOM 1526 O O . GLN A 1 266 ? -39.570 -31.492 12.619 1.00 34.35 266 GLN A O 1
ATOM 1532 N N . GLY B 1 12 ? 26.020 2.473 -16.561 1.00 35.62 12 GLY B N 1
ATOM 1533 C CA . GLY B 1 12 ? 25.178 3.623 -16.829 1.00 29.74 12 GLY B CA 1
ATOM 1534 C C . GLY B 1 12 ? 23.826 3.554 -16.134 1.00 24.10 12 GLY B C 1
ATOM 1535 O O . GLY B 1 12 ? 23.673 4.016 -15.002 1.00 24.73 12 GLY B O 1
ATOM 1536 N N . ILE B 1 13 ? 22.842 2.966 -16.805 1.00 22.50 13 ILE B N 1
ATOM 1537 C CA . ILE B 1 13 ? 21.484 2.951 -16.267 1.00 20.36 13 ILE B CA 1
ATOM 1538 C C . ILE B 1 13 ? 21.378 2.050 -15.036 1.00 19.11 13 ILE B C 1
ATOM 1539 O O . ILE B 1 13 ? 20.549 2.300 -14.161 1.00 18.53 13 ILE B O 1
ATOM 1544 N N . TYR B 1 14 ? 22.219 1.020 -14.959 1.00 20.07 14 TYR B N 1
ATOM 1545 C CA . TYR B 1 14 ? 22.192 0.110 -13.818 1.00 18.77 14 TYR B CA 1
ATOM 1546 C C . TYR B 1 14 ? 22.690 0.834 -12.570 1.00 20.69 14 TYR B C 1
ATOM 1547 O O . TYR B 1 14 ? 22.094 0.731 -11.494 1.00 19.41 14 TYR B O 1
ATOM 1556 N N . ALA B 1 15 ? 23.786 1.571 -12.715 1.00 19.99 15 ALA B N 1
ATOM 1557 C CA . ALA B 1 15 ? 24.288 2.394 -11.622 1.00 20.04 15 ALA B CA 1
ATOM 1558 C C . ALA B 1 15 ? 23.270 3.462 -11.225 1.00 18.07 15 ALA B C 1
ATOM 1559 O O . ALA B 1 15 ? 23.128 3.768 -10.039 1.00 19.26 15 ALA B O 1
ATOM 1561 N N . ALA B 1 16 ? 22.565 4.027 -12.204 1.00 17.87 16 ALA B N 1
ATOM 1562 C CA . ALA B 1 16 ? 21.533 5.021 -11.914 1.00 16.72 16 ALA B CA 1
ATOM 1563 C C . ALA B 1 16 ? 20.421 4.400 -11.074 1.00 16.24 16 ALA B C 1
ATOM 1564 O O . ALA B 1 16 ? 19.894 5.033 -10.156 1.00 16.41 16 ALA B O 1
ATOM 1566 N N . PHE B 1 17 ? 20.058 3.161 -11.382 1.00 16.47 17 PHE B N 1
ATOM 1567 C CA . PHE B 1 17 ? 19.048 2.480 -10.576 1.00 15.96 17 PHE B CA 1
ATOM 1568 C C . PHE B 1 17 ? 19.562 2.240 -9.155 1.00 14.94 17 PHE B C 1
ATOM 1569 O O . PHE B 1 17 ? 18.828 2.467 -8.183 1.00 15.86 17 PHE B O 1
ATOM 1577 N N . ASP B 1 18 ? 20.802 1.773 -9.033 1.00 14.86 18 ASP B N 1
ATOM 1578 C CA . ASP B 1 18 ? 21.407 1.564 -7.722 1.00 14.97 18 ASP B CA 1
ATOM 1579 C C . ASP B 1 18 ? 21.410 2.843 -6.881 1.00 16.60 18 ASP B C 1
ATOM 1580 O O . ASP B 1 18 ? 21.193 2.801 -5.668 1.00 15.49 18 ASP B O 1
ATOM 1585 N N . THR B 1 19 ? 21.664 3.974 -7.524 1.00 17.76 19 THR B N 1
ATOM 1586 C CA . THR B 1 19 ? 21.664 5.264 -6.834 1.00 16.69 19 THR B CA 1
ATOM 1587 C C . THR B 1 19 ? 20.269 5.608 -6.331 1.00 16.15 19 THR B C 1
ATOM 1588 O O . THR B 1 19 ? 20.098 6.070 -5.200 1.00 17.49 19 THR B O 1
ATOM 1592 N N . LEU B 1 20 ? 19.265 5.374 -7.172 1.00 15.52 20 LEU B N 1
ATOM 1593 C CA . LEU B 1 20 ? 17.882 5.573 -6.751 1.00 15.69 20 LEU B CA 1
ATOM 1594 C C . LEU B 1 20 ? 17.552 4.671 -5.562 1.00 14.44 20 LEU B C 1
ATOM 1595 O O . LEU B 1 20 ? 16.960 5.122 -4.574 1.00 15.31 20 LEU B O 1
ATOM 1600 N N . MET B 1 21 ? 17.952 3.405 -5.641 1.00 14.33 21 MET B N 1
ATOM 1601 C CA . MET B 1 21 ? 17.675 2.469 -4.553 1.00 14.50 21 MET B CA 1
ATOM 1602 C C . MET B 1 21 ? 18.356 2.868 -3.254 1.00 15.71 21 MET B C 1
ATOM 1603 O O . MET B 1 21 ? 17.831 2.614 -2.172 1.00 14.84 21 MET B O 1
ATOM 1608 N N . SER B 1 22 ? 19.523 3.495 -3.358 1.00 15.81 22 SER B N 1
ATOM 1609 C CA . SER B 1 22 ? 20.288 3.858 -2.171 1.00 15.87 22 SER B CA 1
ATOM 1610 C C . SER B 1 22 ? 19.542 4.882 -1.309 1.00 17.26 22 SER B C 1
ATOM 1611 O O . SER B 1 22 ? 19.733 4.915 -0.090 1.00 16.05 22 SER B O 1
ATOM 1614 N N . THR B 1 23 ? 18.692 5.702 -1.925 1.00 14.74 23 THR B N 1
ATOM 1615 C CA . THR B 1 23 ? 17.882 6.659 -1.160 1.00 14.95 23 THR B CA 1
ATOM 1616 C C . THR B 1 23 ? 16.875 5.966 -0.236 1.00 14.98 23 THR B C 1
ATOM 1617 O O . THR B 1 23 ? 16.378 6.568 0.722 1.00 16.77 23 THR B O 1
ATOM 1621 N N . ALA B 1 24 ? 16.568 4.711 -0.545 1.00 14.60 24 ALA B N 1
ATOM 1622 C CA . ALA B 1 24 ? 15.671 3.904 0.268 1.00 12.41 24 ALA B CA 1
ATOM 1623 C C . ALA B 1 24 ? 16.445 2.958 1.182 1.00 15.34 24 ALA B C 1
ATOM 1624 O O . ALA B 1 24 ? 15.849 2.142 1.881 1.00 15.32 24 ALA B O 1
ATOM 1626 N N . GLY B 1 25 ? 17.770 3.056 1.173 1.00 14.44 25 GLY B N 1
ATOM 1627 C CA . GLY B 1 25 ? 18.593 2.137 1.942 1.00 16.18 25 GLY B CA 1
ATOM 1628 C C . GLY B 1 25 ? 18.588 0.720 1.386 1.00 14.88 25 GLY B C 1
ATOM 1629 O O . GLY B 1 25 ? 18.811 -0.245 2.115 1.00 18.06 25 GLY B O 1
ATOM 1630 N N . VAL B 1 26 ? 18.304 0.596 0.092 1.00 15.57 26 VAL B N 1
ATOM 1631 C CA . VAL B 1 26 ? 18.250 -0.695 -0.586 1.00 16.71 26 VAL B CA 1
ATOM 1632 C C . VAL B 1 26 ? 19.511 -0.932 -1.400 1.00 16.89 26 VAL B C 1
ATOM 1633 O O . VAL B 1 26 ? 19.795 -0.206 -2.349 1.00 18.61 26 VAL B O 1
ATOM 1637 N N . ASP B 1 27 ? 20.281 -1.941 -1.002 1.00 19.67 27 ASP B N 1
ATOM 1638 C CA . ASP B 1 27 ? 21.537 -2.259 -1.675 1.00 23.06 27 ASP B CA 1
ATOM 1639 C C . ASP B 1 27 ? 21.253 -3.230 -2.815 1.00 21.03 27 ASP B C 1
ATOM 1640 O O . ASP B 1 27 ? 21.462 -4.435 -2.685 1.00 24.46 27 ASP B O 1
ATOM 1645 N N . SER B 1 28 ? 20.759 -2.692 -3.929 1.00 18.94 28 SER B N 1
ATOM 1646 C CA . SER B 1 28 ? 20.253 -3.493 -5.039 1.00 20.51 28 SER B CA 1
ATOM 1647 C C . SER B 1 28 ? 21.327 -4.233 -5.842 1.00 22.24 28 SER B C 1
ATOM 1648 O O . SER B 1 28 ? 21.070 -5.321 -6.353 1.00 22.65 28 SER B O 1
ATOM 1651 N N . GLN B 1 29 ? 22.521 -3.653 -5.953 1.00 19.05 29 GLN B N 1
ATOM 1652 C CA . GLN B 1 29 ? 23.626 -4.328 -6.644 1.00 20.89 29 GLN B CA 1
ATOM 1653 C C . GLN B 1 29 ? 23.285 -4.683 -8.095 1.00 19.41 29 GLN B C 1
ATOM 1654 O O . GLN B 1 29 ? 23.700 -5.726 -8.609 1.00 21.47 29 GLN B O 1
ATOM 1660 N N . ILE B 1 30 ? 22.549 -3.813 -8.771 1.00 19.65 30 ILE B N 1
ATOM 1661 C CA . ILE B 1 30 ? 22.153 -4.102 -10.145 1.00 19.79 30 ILE B CA 1
ATOM 1662 C C . ILE B 1 30 ? 23.329 -3.947 -11.108 1.00 22.36 30 ILE B C 1
ATOM 1663 O O . ILE B 1 30 ? 23.454 -4.707 -12.068 1.00 20.24 30 ILE B O 1
ATOM 1668 N N . ALA B 1 31 ? 24.198 -2.974 -10.852 1.00 20.99 31 ALA B N 1
ATOM 1669 C CA . ALA B 1 31 ? 25.376 -2.807 -11.693 1.00 23.27 31 ALA B CA 1
ATOM 1670 C C . ALA B 1 31 ? 26.224 -4.078 -11.693 1.00 21.33 31 ALA B C 1
ATOM 1671 O O . ALA B 1 31 ? 26.669 -4.534 -12.749 1.00 20.96 31 ALA B O 1
ATOM 1673 N N . ALA B 1 32 ? 26.431 -4.653 -10.512 1.00 19.99 32 ALA B N 1
ATOM 1674 C CA . ALA B 1 32 ? 27.202 -5.887 -10.392 1.00 22.25 32 ALA B CA 1
ATOM 1675 C C . ALA B 1 32 ? 26.490 -7.044 -11.085 1.00 23.31 32 ALA B C 1
ATOM 1676 O O . ALA B 1 32 ? 27.119 -7.873 -11.742 1.00 22.35 32 ALA B O 1
ATOM 1678 N N . LEU B 1 33 ? 25.171 -7.101 -10.937 1.00 20.99 33 LEU B N 1
ATOM 1679 C CA . LEU B 1 33 ? 24.396 -8.168 -11.552 1.00 20.80 33 LEU B CA 1
ATOM 1680 C C . LEU B 1 33 ? 24.511 -8.098 -13.076 1.00 19.76 33 LEU B C 1
ATOM 1681 O O . LEU B 1 33 ? 24.761 -9.111 -13.730 1.00 20.00 33 LEU B O 1
ATOM 1686 N N . ALA B 1 34 ? 24.368 -6.904 -13.641 1.00 20.12 34 ALA B N 1
ATOM 1687 C CA . ALA B 1 34 ? 24.523 -6.743 -15.086 1.00 21.14 34 ALA B CA 1
ATOM 1688 C C . ALA B 1 34 ? 25.939 -7.117 -15.520 1.00 22.91 34 ALA B C 1
ATOM 1689 O O . ALA B 1 34 ? 26.129 -7.782 -16.531 1.00 22.57 34 ALA B O 1
ATOM 1691 N N . ALA B 1 35 ? 26.932 -6.703 -14.740 1.00 22.98 35 ALA B N 1
ATOM 1692 C CA . ALA B 1 35 ? 28.332 -6.996 -15.054 1.00 23.45 35 ALA B CA 1
ATOM 1693 C C . ALA B 1 35 ? 28.634 -8.491 -15.066 1.00 26.91 35 ALA B C 1
ATOM 1694 O O . ALA B 1 35 ? 29.571 -8.938 -15.727 1.00 27.79 35 ALA B O 1
ATOM 1696 N N . SER B 1 36 ? 27.845 -9.259 -14.326 1.00 23.37 36 SER B N 1
ATOM 1697 C CA . SER B 1 36 ? 28.010 -10.705 -14.258 1.00 21.81 36 SER B CA 1
ATOM 1698 C C . SER B 1 36 ? 27.374 -11.385 -15.472 1.00 21.95 36 SER B C 1
ATOM 1699 O O . SER B 1 36 ? 27.377 -12.611 -15.578 1.00 28.09 36 SER B O 1
ATOM 1702 N N . GLU B 1 37 ? 26.831 -10.579 -16.378 1.00 22.62 37 GLU B N 1
ATOM 1703 C CA . GLU B 1 37 ? 26.247 -11.075 -17.624 1.00 22.78 37 GLU B CA 1
ATOM 1704 C C . GLU B 1 37 ? 24.893 -11.763 -17.415 1.00 23.98 37 GLU B C 1
ATOM 1705 O O . GLU B 1 37 ? 24.518 -12.664 -18.160 1.00 23.87 37 GLU B O 1
ATOM 1711 N N . ALA B 1 38 ? 24.163 -11.326 -16.394 1.00 23.11 38 ALA B N 1
ATOM 1712 C CA . ALA B 1 38 ? 22.804 -11.808 -16.174 1.00 20.55 38 ALA B CA 1
ATOM 1713 C C . ALA B 1 38 ? 21.919 -11.510 -17.379 1.00 19.42 38 ALA B C 1
ATOM 1714 O O . ALA B 1 38 ? 22.092 -10.487 -18.057 1.00 19.61 38 ALA B O 1
ATOM 1716 N N . ASP B 1 39 ? 20.960 -12.390 -17.645 1.00 17.86 39 ASP B N 1
ATOM 1717 C CA . ASP B 1 39 ? 20.028 -12.141 -18.740 1.00 17.00 39 ASP B CA 1
ATOM 1718 C C . ASP B 1 39 ? 18.979 -11.114 -18.326 1.00 14.69 39 ASP B C 1
ATOM 1719 O O . ASP B 1 39 ? 18.911 -10.721 -17.148 1.00 16.17 39 ASP B O 1
ATOM 1724 N N . ALA B 1 40 ? 18.188 -10.666 -19.290 1.00 15.48 40 ALA B N 1
ATOM 1725 C CA . ALA B 1 40 ? 17.225 -9.598 -19.034 1.00 16.00 40 ALA B CA 1
ATOM 1726 C C . ALA B 1 40 ? 16.173 -10.015 -18.012 1.00 16.83 40 ALA B C 1
ATOM 1727 O O . ALA B 1 40 ? 15.671 -9.189 -17.249 1.00 15.54 40 ALA B O 1
ATOM 1729 N N . GLY B 1 41 ? 15.832 -11.297 -17.993 1.00 14.98 41 GLY B N 1
ATOM 1730 C CA . GLY B 1 41 ? 14.823 -11.783 -17.063 1.00 15.24 41 GLY B CA 1
ATOM 1731 C C . GLY B 1 41 ? 15.290 -11.699 -15.628 1.00 15.23 41 GLY B C 1
ATOM 1732 O O . GLY B 1 41 ? 14.529 -11.323 -14.738 1.00 15.46 41 GLY B O 1
ATOM 1733 N N . THR B 1 42 ? 16.544 -12.062 -15.406 1.00 13.87 42 THR B N 1
ATOM 1734 C CA . THR B 1 42 ? 17.135 -12.004 -14.082 1.00 13.34 42 THR B CA 1
ATOM 1735 C C . THR B 1 42 ? 17.248 -10.562 -13.597 1.00 15.13 42 THR B C 1
ATOM 1736 O O . THR B 1 42 ? 16.986 -10.258 -12.431 1.00 16.52 42 THR B O 1
ATOM 1740 N N . LEU B 1 43 ? 17.636 -9.673 -14.506 1.00 13.27 43 LEU B N 1
ATOM 1741 C CA . LEU B 1 43 ? 17.709 -8.255 -14.186 1.00 15.52 43 LEU B CA 1
ATOM 1742 C C . LEU B 1 43 ? 16.335 -7.695 -13.858 1.00 14.88 43 LEU B C 1
ATOM 1743 O O . LEU B 1 43 ? 16.174 -7.007 -12.849 1.00 16.29 43 LEU B O 1
ATOM 1748 N N . ASP B 1 44 ? 15.339 -7.999 -14.688 1.00 14.30 44 ASP B N 1
ATOM 1749 C CA . ASP B 1 44 ? 13.996 -7.481 -14.438 1.00 13.17 44 ASP B CA 1
ATOM 1750 C C . ASP B 1 44 ? 13.467 -7.935 -13.073 1.00 13.87 44 ASP B C 1
ATOM 1751 O O . ASP B 1 44 ? 12.857 -7.145 -12.354 1.00 15.33 44 ASP B O 1
ATOM 1756 N N . ALA B 1 45 ? 13.686 -9.194 -12.721 1.00 14.35 45 ALA B N 1
ATOM 1757 C CA . ALA B 1 45 ? 13.201 -9.698 -11.436 1.00 15.59 45 ALA B CA 1
ATOM 1758 C C . ALA B 1 45 ? 13.904 -8.975 -10.284 1.00 15.60 45 ALA B C 1
ATOM 1759 O O . ALA B 1 45 ? 13.284 -8.612 -9.289 1.00 15.56 45 ALA B O 1
ATOM 1761 N N . ALA B 1 46 ? 15.197 -8.735 -10.435 1.00 14.76 46 ALA B N 1
ATOM 1762 C CA . ALA B 1 46 ? 15.963 -8.030 -9.415 1.00 14.52 46 ALA B CA 1
ATOM 1763 C C . ALA B 1 46 ? 15.529 -6.570 -9.301 1.00 13.72 46 ALA B C 1
ATOM 1764 O O . ALA B 1 46 ? 15.389 -6.040 -8.195 1.00 15.67 46 ALA B O 1
ATOM 1766 N N . LEU B 1 47 ? 15.333 -5.921 -10.440 1.00 14.79 47 LEU B N 1
ATOM 1767 C CA . LEU B 1 47 ? 14.878 -4.538 -10.461 1.00 15.32 47 LEU B CA 1
ATOM 1768 C C . LEU B 1 47 ? 13.547 -4.432 -9.743 1.00 15.30 47 LEU B C 1
ATOM 1769 O O . LEU B 1 47 ? 13.337 -3.543 -8.916 1.00 15.11 47 LEU B O 1
ATOM 1774 N N . THR B 1 48 ? 12.650 -5.357 -10.056 1.00 13.75 48 THR B N 1
ATOM 1775 C CA . THR B 1 48 ? 11.326 -5.327 -9.463 1.00 15.36 48 THR B CA 1
ATOM 1776 C C . THR B 1 48 ? 11.341 -5.576 -7.948 1.00 12.72 48 THR B C 1
ATOM 1777 O O . THR B 1 48 ? 10.667 -4.870 -7.189 1.00 13.65 48 THR B O 1
ATOM 1781 N N . GLN B 1 49 ? 12.106 -6.569 -7.509 1.00 14.08 49 GLN B N 1
ATOM 1782 C CA . GLN B 1 49 ? 12.192 -6.891 -6.091 1.00 14.51 49 GLN B CA 1
ATOM 1783 C C . GLN B 1 49 ? 12.747 -5.679 -5.346 1.00 14.78 49 GLN B C 1
ATOM 1784 O O . GLN B 1 49 ? 12.247 -5.316 -4.279 1.00 14.26 49 GLN B O 1
ATOM 1790 N N . SER B 1 50 ? 13.763 -5.037 -5.919 1.00 13.69 50 SER B N 1
ATOM 1791 C CA . SER B 1 50 ? 14.382 -3.879 -5.267 1.00 15.69 50 SER B CA 1
ATOM 1792 C C . SER B 1 50 ? 13.406 -2.711 -5.194 1.00 12.02 50 SER B C 1
ATOM 1793 O O . SER B 1 50 ? 13.259 -2.083 -4.145 1.00 13.26 50 SER B O 1
ATOM 1796 N N . LEU B 1 51 ? 12.718 -2.438 -6.299 1.00 12.33 51 LEU B N 1
ATOM 1797 C CA . LEU B 1 51 ? 11.741 -1.359 -6.310 1.00 12.20 51 LEU B CA 1
ATOM 1798 C C . LEU B 1 51 ? 10.638 -1.582 -5.278 1.00 13.26 51 LEU B C 1
ATOM 1799 O O . LEU B 1 51 ? 10.213 -0.638 -4.607 1.00 13.46 51 LEU B O 1
ATOM 1804 N N . GLN B 1 52 ? 10.150 -2.818 -5.162 1.00 12.81 52 GLN B N 1
ATOM 1805 C CA . GLN B 1 52 ? 9.129 -3.111 -4.159 1.00 13.02 52 GLN B CA 1
ATOM 1806 C C . GLN B 1 52 ? 9.645 -2.852 -2.732 1.00 12.97 52 GLN B C 1
ATOM 1807 O O . GLN B 1 52 ? 8.927 -2.286 -1.903 1.00 14.35 52 GLN B O 1
ATOM 1813 N N . GLU B 1 53 ? 10.878 -3.246 -2.442 1.00 13.45 53 GLU B N 1
ATOM 1814 C CA . GLU B 1 53 ? 11.476 -2.923 -1.150 1.00 13.85 53 GLU B CA 1
ATOM 1815 C C . GLU B 1 53 ? 11.568 -1.407 -0.945 1.00 16.23 53 GLU B C 1
ATOM 1816 O O . GLU B 1 53 ? 11.226 -0.882 0.119 1.00 16.28 53 GLU B O 1
ATOM 1822 N N . ALA B 1 54 ? 12.043 -0.701 -1.963 1.00 12.81 54 ALA B N 1
ATOM 1823 C CA . ALA B 1 54 ? 12.189 0.744 -1.873 1.00 14.83 54 ALA B CA 1
ATOM 1824 C C . ALA B 1 54 ? 10.852 1.430 -1.601 1.00 13.05 54 ALA B C 1
ATOM 1825 O O . ALA B 1 54 ? 10.792 2.397 -0.848 1.00 14.39 54 ALA B O 1
ATOM 1827 N N . GLN B 1 55 ? 9.775 0.958 -2.229 1.00 12.74 55 GLN B N 1
ATOM 1828 C CA . GLN B 1 55 ? 8.457 1.546 -1.999 1.00 14.49 55 GLN B CA 1
ATOM 1829 C C . GLN B 1 55 ? 8.053 1.492 -0.524 1.00 14.53 55 GLN B C 1
ATOM 1830 O O . GLN B 1 55 ? 7.435 2.426 -0.013 1.00 18.51 55 GLN B O 1
ATOM 1836 N N . GLY B 1 56 ? 8.420 0.415 0.154 1.00 15.13 56 GLY B N 1
ATOM 1837 C CA . GLY B 1 56 ? 8.178 0.308 1.584 1.00 16.06 56 GLY B CA 1
ATOM 1838 C C . GLY B 1 56 ? 8.981 1.296 2.418 1.00 15.15 56 GLY B C 1
ATOM 1839 O O . GLY B 1 56 ? 8.561 1.673 3.519 1.00 20.02 56 GLY B O 1
ATOM 1840 N N . ARG B 1 57 ? 10.131 1.716 1.898 1.00 12.08 57 ARG B N 1
ATOM 1841 C CA . ARG B 1 57 ? 11.049 2.587 2.641 1.00 12.06 57 ARG B CA 1
ATOM 1842 C C . ARG B 1 57 ? 10.74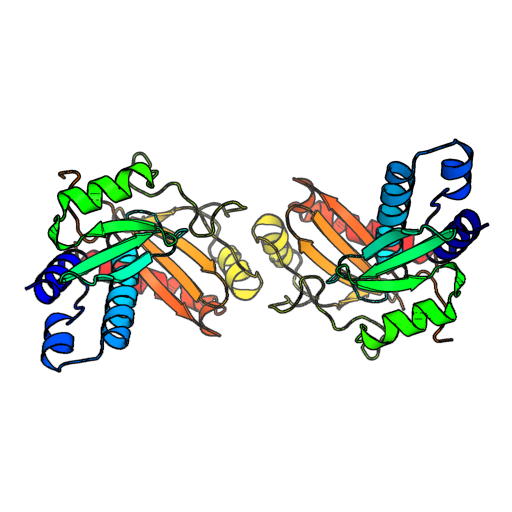5 4.069 2.411 1.00 12.49 57 ARG B C 1
ATOM 1843 O O . ARG B 1 57 ? 10.877 4.890 3.322 1.00 12.49 57 ARG B O 1
ATOM 1851 N N . TRP B 1 58 ? 10.330 4.411 1.193 1.00 11.67 58 TRP B N 1
ATOM 1852 C CA . TRP B 1 58 ? 10.168 5.812 0.825 1.00 12.33 58 TRP B CA 1
ATOM 1853 C C . TRP B 1 58 ? 8.933 6.445 1.466 1.00 12.63 58 TRP B C 1
ATOM 1854 O O . TRP B 1 58 ? 8.841 7.661 1.554 1.00 13.46 58 TRP B O 1
ATOM 1865 N N . GLY B 1 59 ? 7.970 5.621 1.877 1.00 12.45 59 GLY B N 1
ATOM 1866 C CA . GLY B 1 59 ? 6.760 6.109 2.517 1.00 13.88 59 GLY B CA 1
ATOM 1867 C C . GLY B 1 59 ? 5.823 6.874 1.599 1.00 15.55 59 GLY B C 1
ATOM 1868 O O . GLY B 1 59 ? 5.122 7.787 2.038 1.00 16.85 59 GLY B O 1
ATOM 1869 N N . LEU B 1 60 ? 5.788 6.503 0.328 1.00 16.13 60 LEU B N 1
ATOM 1870 C CA . LEU B 1 60 ? 4.908 7.207 -0.602 1.00 16.67 60 LEU B CA 1
ATOM 1871 C C . LEU B 1 60 ? 3.434 6.843 -0.418 1.00 17.22 60 LEU B C 1
ATOM 1872 O O . LEU B 1 60 ? 2.551 7.592 -0.839 1.00 15.61 60 LEU B O 1
ATOM 1877 N N . GLY B 1 61 ? 3.160 5.700 0.203 1.00 13.02 61 GLY B N 1
ATOM 1878 C CA . GLY B 1 61 ? 1.787 5.303 0.458 1.00 13.03 61 GLY B CA 1
ATOM 1879 C C . GLY B 1 61 ? 1.074 4.640 -0.704 1.00 12.90 61 GLY B C 1
ATOM 1880 O O . GLY B 1 61 ? -0.135 4.813 -0.875 1.00 15.76 61 GLY B O 1
ATOM 1881 N N . LEU B 1 62 ? 1.804 3.850 -1.484 1.00 13.04 62 LEU B N 1
ATOM 1882 C CA . LEU B 1 62 ? 1.255 3.219 -2.684 1.00 14.13 62 LEU B CA 1
ATOM 1883 C C . LEU B 1 62 ? 1.258 1.690 -2.612 1.00 14.05 62 LEU B C 1
ATOM 1884 O O . LEU B 1 62 ? 1.452 1.011 -3.623 1.00 14.45 62 LEU B O 1
ATOM 1889 N N . HIS B 1 63 ? 1.013 1.143 -1.420 1.00 12.96 63 HIS B N 1
ATOM 1890 C CA . HIS B 1 63 ? 0.980 -0.308 -1.241 1.00 13.47 63 HIS B CA 1
ATOM 1891 C C . HIS B 1 63 ? -0.120 -0.983 -2.050 1.00 13.20 63 HIS B C 1
ATOM 1892 O O . HIS B 1 63 ? -0.042 -2.179 -2.311 1.00 15.18 63 HIS B O 1
ATOM 1899 N N . HIS B 1 64 ? -1.149 -0.221 -2.422 1.00 13.54 64 HIS B N 1
ATOM 1900 C CA . HIS B 1 64 ? -2.306 -0.761 -3.120 1.00 15.34 64 HIS B CA 1
ATOM 1901 C C . HIS B 1 64 ? -2.040 -0.909 -4.607 1.00 16.95 64 HIS B C 1
ATOM 1902 O O . HIS B 1 64 ? -2.896 -1.409 -5.333 1.00 17.39 64 HIS B O 1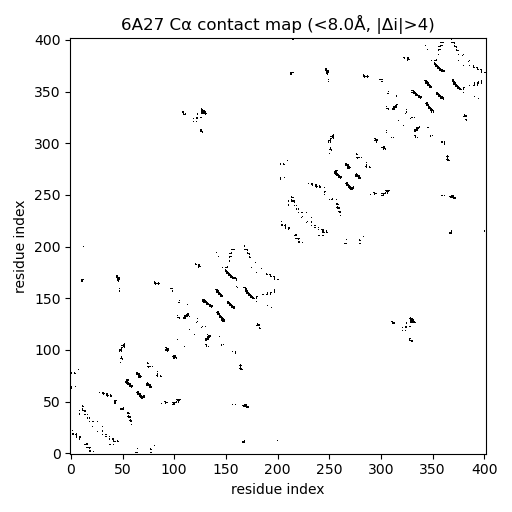
ATOM 1909 N N . LEU B 1 65 ? -0.867 -0.471 -5.061 1.00 14.69 65 LEU B N 1
ATOM 1910 C CA . LEU B 1 65 ? -0.487 -0.590 -6.464 1.00 16.09 65 LEU B CA 1
ATOM 1911 C C . LEU B 1 65 ? 0.644 -1.596 -6.613 1.00 15.67 65 LEU B C 1
ATOM 1912 O O . LEU B 1 65 ? 1.470 -1.752 -5.712 1.00 15.39 65 LEU B O 1
ATOM 1917 N N . ARG B 1 66 ? 0.692 -2.277 -7.749 1.00 15.90 66 ARG B N 1
ATOM 1918 C CA . ARG B 1 66 ? 1.792 -3.185 -8.024 1.00 16.51 66 ARG B CA 1
ATOM 1919 C C . ARG B 1 66 ? 2.946 -2.410 -8.655 1.00 16.16 66 ARG B C 1
ATOM 1920 O O . ARG B 1 66 ? 2.760 -1.722 -9.654 1.00 17.25 66 ARG B O 1
ATOM 1928 N N . HIS B 1 67 ? 4.130 -2.512 -8.055 1.00 14.27 67 HIS B N 1
ATOM 1929 C CA . HIS B 1 67 ? 5.306 -1.776 -8.514 1.00 14.80 67 HIS B CA 1
ATOM 1930 C C . HIS B 1 67 ? 6.261 -2.691 -9.249 1.00 15.97 67 HIS B C 1
ATOM 1931 O O . HIS B 1 67 ? 6.648 -3.720 -8.726 1.00 16.03 67 HIS B O 1
ATOM 1938 N N . GLU B 1 68 ? 6.618 -2.326 -10.475 1.00 14.78 68 GLU B N 1
ATOM 1939 C CA . GLU B 1 68 ? 7.524 -3.145 -11.271 1.00 16.13 68 GLU B CA 1
ATOM 1940 C C . GLU B 1 68 ? 8.533 -2.265 -11.991 1.00 13.49 68 GLU B C 1
ATOM 1941 O O . GLU B 1 68 ? 8.274 -1.087 -12.223 1.00 15.03 68 GLU B O 1
ATOM 1947 N N . ALA B 1 69 ? 9.677 -2.847 -12.335 1.00 15.08 69 ALA B N 1
ATOM 1948 C CA . ALA B 1 69 ? 10.693 -2.162 -13.131 1.00 15.20 69 ALA B CA 1
ATOM 1949 C C . ALA B 1 69 ? 11.202 -3.135 -14.178 1.00 18.27 69 ALA B C 1
ATOM 1950 O O . ALA B 1 69 ? 11.307 -4.333 -13.925 1.00 20.11 69 ALA B O 1
ATOM 1952 N N . ARG B 1 70 ? 11.501 -2.629 -15.367 1.00 16.50 70 ARG B N 1
ATOM 1953 C CA . ARG B 1 70 ? 11.927 -3.511 -16.443 1.00 16.75 70 ARG B CA 1
ATOM 1954 C C . ARG B 1 70 ? 12.868 -2.783 -17.385 1.00 16.98 70 ARG B C 1
ATOM 1955 O O . ARG B 1 70 ? 12.727 -1.581 -17.607 1.00 17.75 70 ARG B O 1
ATOM 1963 N N . LEU B 1 71 ? 13.833 -3.525 -17.915 1.00 17.17 71 LEU B N 1
ATOM 1964 C CA . LEU B 1 71 ? 14.744 -3.017 -18.938 1.00 19.03 71 LEU B CA 1
ATOM 1965 C C . LEU B 1 71 ? 14.004 -2.706 -20.215 1.00 22.08 71 LEU B C 1
ATOM 1966 O O . LEU B 1 71 ? 13.087 -3.433 -20.608 1.00 19.76 71 LEU B O 1
ATOM 1971 N N . THR B 1 72 ? 14.418 -1.633 -20.881 1.00 22.28 72 THR B N 1
ATOM 1972 C CA . THR B 1 72 ? 13.837 -1.279 -22.167 1.00 21.18 72 THR B CA 1
ATOM 1973 C C . THR B 1 72 ? 14.856 -1.405 -23.285 1.00 21.60 72 THR B C 1
ATOM 1974 O O . THR B 1 72 ? 16.071 -1.447 -23.055 1.00 22.63 72 THR B O 1
ATOM 1978 N N . ASP B 1 73 ? 14.327 -1.458 -24.502 1.00 20.76 73 ASP B N 1
ATOM 1979 C CA . ASP B 1 73 ? 15.124 -1.618 -25.708 1.00 24.13 73 ASP B CA 1
ATOM 1980 C C . ASP B 1 73 ? 16.178 -0.523 -25.829 1.00 26.77 73 ASP B C 1
ATOM 1981 O O . ASP B 1 73 ? 17.276 -0.756 -26.342 1.00 27.24 73 ASP B O 1
ATOM 1986 N N . ASP B 1 74 ? 15.844 0.666 -25.339 1.00 20.96 74 ASP B N 1
ATOM 1987 C CA . ASP B 1 74 ? 16.686 1.837 -25.549 1.00 26.58 74 ASP B CA 1
ATOM 1988 C C . ASP B 1 74 ? 17.664 2.109 -24.404 1.00 22.90 74 ASP B C 1
ATOM 1989 O O . ASP B 1 74 ? 18.185 3.217 -24.272 1.00 28.51 74 ASP B O 1
ATOM 1994 N N . GLY B 1 75 ? 17.930 1.089 -23.596 1.00 21.21 75 GLY B N 1
ATOM 1995 C CA . GLY B 1 75 ? 18.916 1.198 -22.535 1.00 23.77 75 GLY B CA 1
ATOM 1996 C C . GLY B 1 75 ? 18.420 1.960 -21.318 1.00 22.12 75 GLY B C 1
ATOM 1997 O O . GLY B 1 75 ? 19.224 2.469 -20.534 1.00 23.65 75 GLY B O 1
ATOM 1998 N N . ASP B 1 76 ? 17.104 2.051 -21.158 1.00 19.14 76 ASP B N 1
ATOM 1999 C CA . ASP B 1 76 ? 16.533 2.688 -19.979 1.00 18.76 76 ASP B CA 1
ATOM 2000 C C . ASP B 1 76 ? 15.936 1.622 -19.062 1.00 18.02 76 ASP B C 1
ATOM 2001 O O . ASP B 1 76 ? 15.991 0.423 -19.348 1.00 18.38 76 ASP B O 1
ATOM 2006 N N . ILE B 1 77 ? 15.406 2.075 -17.935 1.00 17.06 77 ILE B N 1
ATOM 2007 C CA . ILE B 1 77 ? 14.637 1.218 -17.048 1.00 17.82 77 ILE B CA 1
ATOM 2008 C C . ILE B 1 77 ? 13.292 1.890 -16.843 1.00 17.29 77 ILE B C 1
ATOM 2009 O O . ILE B 1 77 ? 13.214 3.055 -16.418 1.00 17.24 77 ILE B O 1
ATOM 2014 N N . GLU B 1 78 ? 12.233 1.174 -17.189 1.00 18.39 78 GLU B N 1
ATOM 2015 C CA . GLU B 1 78 ? 10.888 1.691 -17.046 1.00 17.49 78 GLU B CA 1
ATOM 2016 C C . GLU B 1 78 ? 10.324 1.302 -15.682 1.00 18.44 78 GLU B C 1
ATOM 2017 O O . GLU B 1 78 ? 10.468 0.155 -15.246 1.00 19.65 78 GLU B O 1
ATOM 2023 N N . ILE B 1 79 ? 9.719 2.274 -15.007 1.00 17.58 79 ILE B N 1
ATOM 2024 C CA . ILE B 1 79 ? 9.080 2.057 -13.710 1.00 18.73 79 ILE B CA 1
ATOM 2025 C C . ILE B 1 79 ? 7.577 2.063 -13.924 1.00 21.31 79 ILE B C 1
ATOM 2026 O O . ILE B 1 79 ? 7.023 2.990 -14.530 1.00 21.65 79 ILE B O 1
ATOM 2031 N N . LEU B 1 80 ? 6.916 1.013 -13.449 1.00 19.04 80 LEU B N 1
ATOM 2032 C CA . LEU B 1 80 ? 5.485 0.850 -13.673 1.00 20.32 80 LEU B CA 1
ATOM 2033 C C . LEU B 1 80 ? 4.687 0.816 -12.382 1.00 18.38 80 LEU B C 1
ATOM 2034 O O . LEU B 1 80 ? 5.192 0.377 -11.341 1.00 17.27 80 LEU B O 1
ATOM 2039 N N . THR B 1 81 ? 3.446 1.290 -12.450 1.00 19.95 81 THR B N 1
ATOM 2040 C CA . THR B 1 81 ? 2.473 1.069 -11.386 1.00 19.35 81 THR B CA 1
ATOM 2041 C C . THR B 1 81 ? 1.227 0.443 -11.992 1.00 22.43 81 THR B C 1
ATOM 2042 O O . THR B 1 81 ? 0.692 0.949 -12.978 1.00 22.69 81 THR B O 1
ATOM 2046 N N . ASP B 1 82 ? 0.773 -0.660 -11.406 1.00 20.50 82 ASP B N 1
ATOM 2047 C CA . ASP B 1 82 ? -0.363 -1.410 -11.939 1.00 23.94 82 ASP B CA 1
ATOM 2048 C C . ASP B 1 82 ? -0.233 -1.643 -13.438 1.00 28.00 82 ASP B C 1
ATOM 2049 O O . ASP B 1 82 ? -1.217 -1.553 -14.180 1.00 26.26 82 ASP B O 1
ATOM 2054 N N . GLY B 1 83 ? 0.984 -1.948 -13.881 1.00 23.25 83 GLY B N 1
ATOM 2055 C CA . GLY B 1 83 ? 1.225 -2.281 -15.275 1.00 27.36 83 GLY B CA 1
ATOM 2056 C C . GLY B 1 83 ? 1.320 -1.093 -16.210 1.00 26.99 83 GLY B C 1
ATOM 2057 O O . GLY B 1 83 ? 1.610 -1.257 -17.396 1.00 36.18 83 GLY B O 1
ATOM 2058 N N . ARG B 1 84 ? 1.078 0.105 -15.688 1.00 25.57 84 ARG B N 1
ATOM 2059 C CA . ARG B 1 84 ? 1.149 1.314 -16.498 1.00 28.57 84 ARG B CA 1
ATOM 2060 C C . ARG B 1 84 ? 2.538 1.923 -16.396 1.00 30.53 84 ARG B C 1
ATOM 2061 O O . ARG B 1 84 ? 3.034 2.157 -15.296 1.00 26.85 84 ARG B O 1
ATOM 2069 N N . PRO B 1 85 ? 3.178 2.184 -17.542 1.00 28.02 85 PRO B N 1
ATOM 2070 C CA . PRO B 1 85 ? 4.422 2.950 -17.497 1.00 29.09 85 PRO B CA 1
ATOM 2071 C C . PRO B 1 85 ? 4.164 4.257 -16.768 1.00 32.82 85 PRO B C 1
ATOM 2072 O O . PRO B 1 85 ? 3.230 4.983 -17.118 1.00 33.84 85 PRO B O 1
ATOM 2076 N N . SER B 1 86 ? 4.960 4.535 -15.744 1.00 22.46 86 SER B N 1
ATOM 2077 C CA . SER B 1 86 ? 4.781 5.735 -14.938 1.00 25.54 86 SER B CA 1
ATOM 2078 C C . SER B 1 86 ? 6.003 6.650 -15.024 1.00 23.79 86 SER B C 1
ATOM 2079 O O . SER B 1 86 ? 5.882 7.878 -15.017 1.00 24.09 86 SER B O 1
ATOM 2082 N N . ALA B 1 87 ? 7.187 6.056 -15.137 1.00 23.50 87 ALA B N 1
ATOM 2083 C CA . ALA B 1 87 ? 8.402 6.849 -15.206 1.00 19.61 87 ALA B CA 1
ATOM 2084 C C . ALA B 1 87 ? 9.561 6.080 -15.831 1.00 21.54 87 ALA B C 1
ATOM 2085 O O . ALA B 1 87 ? 9.468 4.874 -16.053 1.00 21.93 87 ALA B O 1
ATOM 2087 N N . ARG B 1 88 ? 10.641 6.802 -16.126 1.00 20.94 88 ARG B N 1
ATOM 2088 C CA . ARG B 1 88 ? 11.873 6.235 -16.660 1.00 20.18 88 ARG B CA 1
ATOM 2089 C C . ARG B 1 88 ? 13.050 6.658 -15.780 1.00 19.04 88 ARG B C 1
ATOM 2090 O O . ARG B 1 88 ? 13.183 7.836 -15.431 1.00 20.77 88 ARG B O 1
ATOM 2098 N N . VAL B 1 89 ? 13.896 5.705 -15.415 1.00 17.88 89 VAL B N 1
ATOM 2099 C CA . VAL B 1 89 ? 14.999 5.987 -14.499 1.00 17.52 89 VAL B CA 1
ATOM 2100 C C . VAL B 1 89 ? 15.909 7.097 -15.044 1.00 22.41 89 VAL B C 1
ATOM 2101 O O . VAL B 1 89 ? 16.380 7.947 -14.288 1.00 21.51 89 VAL B O 1
ATOM 2105 N N . SER B 1 90 ? 16.126 7.117 -16.356 1.00 19.72 90 SER B N 1
ATOM 2106 C CA . SER B 1 90 ? 17.022 8.109 -16.953 1.00 22.10 90 SER B CA 1
ATOM 2107 C C . SER B 1 90 ? 16.531 9.539 -16.733 1.00 22.27 90 SER B C 1
ATOM 2108 O O . SER B 1 90 ? 17.301 10.488 -16.867 1.00 23.75 90 SER B O 1
ATOM 2111 N N . GLU B 1 91 ? 15.256 9.704 -16.401 1.00 20.02 91 GLU B N 1
ATOM 2112 C CA . GLU B 1 91 ? 14.687 11.041 -16.257 1.00 20.17 91 GLU B CA 1
ATOM 2113 C C . GLU B 1 91 ? 14.922 11.679 -14.882 1.00 20.20 91 GLU B C 1
ATOM 2114 O O . GLU B 1 91 ? 14.697 12.877 -14.700 1.00 21.20 91 GLU B O 1
ATOM 2120 N N . GLY B 1 92 ? 15.393 10.894 -13.919 1.00 20.26 92 GLY B N 1
ATOM 2121 C CA . GLY B 1 92 ? 15.817 11.457 -12.643 1.00 17.55 92 GLY B CA 1
ATOM 2122 C C . GLY B 1 92 ? 14.762 11.489 -11.548 1.00 17.50 92 GLY B C 1
ATOM 2123 O O . GLY B 1 92 ? 13.594 11.154 -11.767 1.00 17.80 92 GLY B O 1
ATOM 2124 N N . PHE B 1 93 ? 15.168 11.939 -10.364 1.00 17.62 93 PHE B N 1
ATOM 2125 C CA . PHE B 1 93 ? 14.306 11.881 -9.181 1.00 17.71 93 PHE B CA 1
ATOM 2126 C C . PHE B 1 93 ? 13.093 12.785 -9.319 1.00 17.88 93 PHE B C 1
ATOM 2127 O O . PHE B 1 93 ? 11.987 12.439 -8.900 1.00 18.41 93 PHE B O 1
ATOM 2135 N N . GLY B 1 94 ? 13.292 13.968 -9.887 1.00 18.57 94 GLY B N 1
ATOM 2136 C CA . GLY B 1 94 ? 12.209 14.925 -10.003 1.00 17.85 94 GLY B CA 1
ATOM 2137 C C . GLY B 1 94 ? 11.070 14.377 -10.835 1.00 18.83 94 GLY B C 1
ATOM 2138 O O . GLY B 1 94 ? 9.891 14.473 -10.472 1.00 18.64 94 GLY B O 1
ATOM 2139 N N . ALA B 1 95 ? 11.432 13.795 -11.970 1.00 19.16 95 ALA B N 1
ATOM 2140 C CA . ALA B 1 95 ? 10.453 13.190 -12.858 1.00 16.98 95 ALA B CA 1
ATOM 2141 C C . ALA B 1 95 ? 9.710 12.041 -12.165 1.00 16.60 95 ALA B C 1
ATOM 2142 O O . ALA B 1 95 ? 8.509 11.888 -12.336 1.00 17.79 95 ALA B O 1
ATOM 2144 N N . LEU B 1 96 ? 10.432 11.238 -11.392 1.00 16.94 96 LEU B N 1
ATOM 2145 C CA . LEU B 1 96 ? 9.808 10.099 -10.717 1.00 16.80 96 LEU B CA 1
ATOM 2146 C C . LEU B 1 96 ? 8.837 10.576 -9.637 1.00 16.23 96 LEU B C 1
ATOM 2147 O O . LEU B 1 96 ? 7.721 10.080 -9.534 1.00 15.16 96 LEU B O 1
ATOM 2152 N N . ALA B 1 97 ? 9.269 11.544 -8.832 1.00 16.15 97 ALA B N 1
ATOM 2153 C CA . ALA B 1 97 ? 8.398 12.122 -7.810 1.00 16.54 97 ALA B CA 1
ATOM 2154 C C . ALA B 1 97 ? 7.142 12.746 -8.431 1.00 17.21 97 ALA B C 1
ATOM 2155 O O . ALA B 1 97 ? 6.029 12.599 -7.911 1.00 18.36 97 ALA B O 1
ATOM 2157 N N . GLN B 1 98 ? 7.313 13.438 -9.553 1.00 16.68 98 GLN B N 1
ATOM 2158 C CA . GLN B 1 98 ? 6.174 14.026 -10.259 1.00 19.20 98 GLN B CA 1
ATOM 2159 C C . GLN B 1 98 ? 5.189 12.971 -10.761 1.00 16.32 98 GLN B C 1
ATOM 2160 O O . GLN B 1 98 ? 3.980 13.208 -10.800 1.00 20.29 98 GLN B O 1
ATOM 2166 N N . ALA B 1 99 ? 5.710 11.813 -11.154 1.00 15.88 99 ALA B N 1
ATOM 2167 C CA . ALA B 1 99 ? 4.859 10.719 -11.624 1.00 16.41 99 ALA B CA 1
ATOM 2168 C C . ALA B 1 99 ? 4.020 10.138 -10.488 1.00 16.11 99 ALA B C 1
ATOM 2169 O O . ALA B 1 99 ? 2.833 9.863 -10.655 1.00 17.67 99 ALA B O 1
ATOM 2171 N N . TYR B 1 100 ? 4.645 9.958 -9.333 1.00 15.14 100 TYR B N 1
ATOM 2172 C CA . TYR B 1 100 ? 3.963 9.367 -8.188 1.00 15.32 100 TYR B CA 1
ATOM 2173 C C . TYR B 1 100 ? 2.994 10.336 -7.518 1.00 17.25 100 TYR B C 1
ATOM 2174 O O . TYR B 1 100 ? 1.981 9.923 -6.964 1.00 17.65 100 TYR B O 1
ATOM 2183 N N . ALA B 1 101 ? 3.298 11.628 -7.579 1.00 19.45 101 ALA B N 1
ATOM 2184 C CA . ALA B 1 101 ? 2.519 12.626 -6.848 1.00 18.18 101 ALA B CA 1
ATOM 2185 C C . ALA B 1 101 ? 0.994 12.562 -7.031 1.00 19.59 101 ALA B C 1
ATOM 2186 O O . ALA B 1 101 ? 0.264 12.582 -6.037 1.00 20.01 101 ALA B O 1
ATOM 2188 N N . PRO B 1 102 ? 0.495 12.493 -8.286 1.00 18.55 102 PRO B N 1
ATOM 2189 C CA . PRO B 1 102 ? -0.967 12.440 -8.419 1.00 19.96 102 PRO B CA 1
ATOM 2190 C C . PRO B 1 102 ? -1.598 11.134 -7.938 1.00 19.45 102 PRO B C 1
ATOM 2191 O O . PRO B 1 102 ? -2.826 11.058 -7.799 1.00 21.33 102 PRO B O 1
ATOM 2195 N N . MET B 1 103 ? -0.776 10.118 -7.694 1.00 17.34 103 MET B N 1
ATOM 2196 C CA . MET B 1 103 ? -1.267 8.850 -7.172 1.00 18.28 103 MET B CA 1
ATOM 2197 C C . MET B 1 103 ? -1.396 8.877 -5.650 1.00 15.49 103 MET B C 1
ATOM 2198 O O . MET B 1 103 ? -2.069 8.026 -5.068 1.00 16.40 103 MET B O 1
ATOM 2203 N N . GLN B 1 104 ? -0.740 9.841 -5.019 1.00 16.00 104 GLN B N 1
ATOM 2204 C CA . GLN B 1 104 ? -0.646 9.889 -3.559 1.00 15.31 104 GLN B CA 1
ATOM 2205 C C . GLN B 1 104 ? -1.788 10.656 -2.903 1.00 17.35 104 GLN B C 1
ATOM 2206 O O . GLN B 1 104 ? -2.444 11.490 -3.537 1.00 18.29 104 GLN B O 1
ATOM 2212 N N . ALA B 1 105 ? -2.014 10.372 -1.626 1.00 14.36 105 ALA B N 1
ATOM 2213 C CA . ALA B 1 105 ? -2.962 11.110 -0.807 1.00 13.92 105 ALA B CA 1
ATOM 2214 C C . ALA B 1 105 ? -2.377 11.114 0.591 1.00 16.19 105 ALA B C 1
ATOM 2215 O O . ALA B 1 105 ? -2.372 10.083 1.262 1.00 16.43 105 ALA B O 1
ATOM 2217 N N . LEU B 1 106 ? -1.858 12.260 1.015 1.00 15.57 106 LEU B N 1
ATOM 2218 C CA . LEU B 1 106 ? -1.134 12.359 2.280 1.00 17.09 106 LEU B CA 1
ATOM 2219 C C . LEU B 1 106 ? -1.889 13.214 3.292 1.00 16.60 106 LEU B C 1
ATOM 2220 O O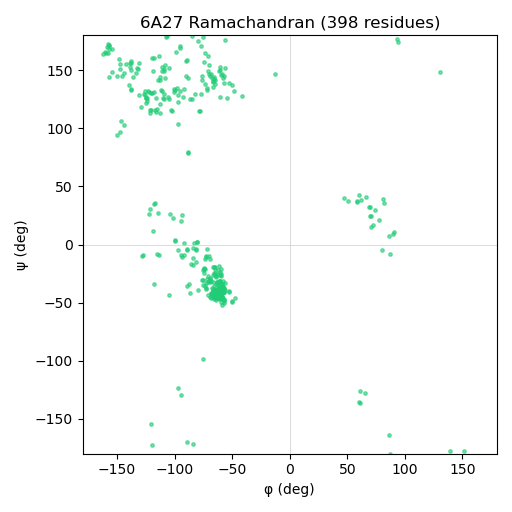 . LEU B 1 106 ? -2.540 14.196 2.928 1.00 19.83 106 LEU B O 1
ATOM 2225 N N . ASP B 1 107 ? -1.809 12.829 4.560 1.00 16.41 107 ASP B N 1
ATOM 2226 C CA . ASP B 1 107 ? -2.473 13.578 5.620 1.00 15.90 107 ASP B CA 1
ATOM 2227 C C . ASP B 1 107 ? -1.588 14.682 6.198 1.00 16.50 107 ASP B C 1
ATOM 2228 O O . ASP B 1 107 ? -0.520 14.986 5.650 1.00 16.42 107 ASP B O 1
ATOM 2233 N N . GLU B 1 108 ? -2.039 15.276 7.300 1.00 14.31 108 GLU B N 1
ATOM 2234 C CA . GLU B 1 108 ? -1.348 16.412 7.915 1.00 16.36 108 GLU B CA 1
ATOM 2235 C C . GLU B 1 108 ? 0.029 16.040 8.461 1.00 19.43 108 GLU B C 1
ATOM 2236 O O . GLU B 1 108 ? 0.869 16.911 8.690 1.00 21.37 108 GLU B O 1
ATOM 2242 N N . ARG B 1 109 ? 0.238 14.741 8.675 1.00 17.35 109 ARG B N 1
ATOM 2243 C CA . ARG B 1 109 ? 1.481 14.215 9.217 1.00 22.49 109 ARG B CA 1
ATOM 2244 C C . ARG B 1 109 ? 2.415 13.726 8.114 1.00 20.79 109 ARG B C 1
ATOM 2245 O O . ARG B 1 109 ? 3.537 13.315 8.398 1.00 23.83 109 ARG B O 1
ATOM 2253 N N . GLY B 1 110 ? 1.957 13.749 6.861 1.00 16.32 110 GLY B N 1
ATOM 2254 C CA . GLY B 1 110 ? 2.748 13.204 5.771 1.00 18.28 110 GLY B CA 1
ATOM 2255 C C . GLY B 1 110 ? 2.544 11.709 5.577 1.00 16.92 110 GLY B C 1
ATOM 2256 O O . GLY B 1 110 ? 3.254 11.091 4.780 1.00 19.05 110 GLY B O 1
ATOM 2257 N N . LEU B 1 111 ? 1.582 11.142 6.301 1.00 15.68 111 LEU B N 1
ATOM 2258 C CA . LEU B 1 111 ? 1.255 9.716 6.215 1.00 17.65 111 LEU B CA 1
ATOM 2259 C C . LEU B 1 111 ? 0.185 9.461 5.154 1.00 15.46 111 LEU B C 1
ATOM 2260 O O . LEU B 1 111 ? -0.744 10.257 4.985 1.00 15.80 111 LEU B O 1
ATOM 2265 N N . SER B 1 112 ? 0.279 8.333 4.461 1.00 14.44 112 SER B N 1
ATOM 2266 C CA . SER B 1 112 ? -0.704 8.021 3.423 1.00 12.65 112 SER B CA 1
ATOM 2267 C C . SER B 1 112 ? -2.113 7.815 3.965 1.00 13.43 112 SER B C 1
ATOM 2268 O O . SER B 1 112 ? -2.327 7.154 4.986 1.00 14.46 112 SER B O 1
ATOM 2271 N N . GLN B 1 113 ? -3.087 8.359 3.241 1.00 11.97 113 GLN B N 1
ATOM 2272 C CA . GLN B 1 113 ? -4.498 8.182 3.567 1.00 14.54 113 GLN B CA 1
ATOM 2273 C C . GLN B 1 113 ? -5.116 6.988 2.848 1.00 14.50 113 GLN B C 1
ATOM 2274 O O . GLN B 1 113 ? -6.257 6.626 3.128 1.00 14.55 113 GLN B O 1
ATOM 2280 N N . TRP B 1 114 ? -4.387 6.394 1.905 1.00 11.58 114 TRP B N 1
ATOM 2281 C CA . TRP B 1 114 ? -4.891 5.201 1.215 1.00 14.43 114 TRP B CA 1
ATOM 2282 C C . TRP B 1 114 ? -4.787 3.966 2.102 1.00 14.05 114 TRP B C 1
ATOM 2283 O O . TRP B 1 114 ? -3.783 3.775 2.801 1.00 13.43 114 TRP B O 1
ATOM 2294 N N . ALA B 1 115 ? -5.798 3.106 2.035 1.00 15.67 115 ALA B N 1
ATOM 2295 C CA . ALA B 1 115 ? -5.665 1.766 2.604 1.00 15.47 115 ALA B CA 1
ATOM 2296 C C . ALA B 1 115 ? -4.610 1.002 1.807 1.00 15.44 115 ALA B C 1
ATOM 2297 O O . ALA B 1 115 ? -4.505 1.158 0.590 1.00 17.31 115 ALA B O 1
ATOM 2299 N N . ALA B 1 116 ? -3.824 0.168 2.485 1.00 15.77 116 ALA B N 1
ATOM 2300 C CA . ALA B 1 116 ? -2.896 -0.715 1.785 1.00 17.14 116 ALA B CA 1
ATOM 2301 C C . ALA B 1 116 ? -3.618 -1.772 0.948 1.00 18.19 116 ALA B C 1
ATOM 2302 O O . ALA B 1 116 ? -3.117 -2.201 -0.093 1.00 20.80 116 ALA B O 1
ATOM 2304 N N . LEU B 1 117 ? -4.789 -2.205 1.410 1.00 15.56 117 LEU B N 1
ATOM 2305 C CA . LEU B 1 117 ? -5.553 -3.249 0.733 1.00 18.51 117 LEU B CA 1
ATOM 2306 C C . LEU B 1 117 ? -6.512 -2.718 -0.320 1.00 20.99 117 LEU B C 1
ATOM 2307 O O . LEU B 1 117 ? -7.177 -3.496 -1.005 1.00 27.01 117 LEU B O 1
ATOM 2312 N N . GLY B 1 118 ? -6.601 -1.402 -0.432 1.00 18.55 118 GLY B N 1
ATOM 2313 C CA . GLY B 1 118 ? -7.603 -0.801 -1.289 1.00 22.76 118 GLY B CA 1
ATOM 2314 C C . GLY B 1 118 ? -8.911 -0.609 -0.541 1.00 20.39 118 GLY B C 1
ATOM 2315 O O . GLY B 1 118 ? -9.029 -0.968 0.637 1.00 22.73 118 GLY B O 1
ATOM 2316 N N . GLU B 1 119 ? -9.901 -0.064 -1.240 1.00 27.35 119 GLU B N 1
ATOM 2317 C CA . GLU B 1 119 ? -11.207 0.258 -0.662 1.00 31.31 119 GLU B CA 1
ATOM 2318 C C . GLU B 1 119 ? -11.744 -0.805 0.288 1.00 25.12 119 GLU B C 1
ATOM 2319 O O . GLU B 1 119 ? -11.811 -1.984 -0.056 1.00 25.89 119 GLU B O 1
ATOM 2325 N N . GLY B 1 120 ? -12.125 -0.383 1.489 1.00 25.53 120 GLY B N 1
ATOM 2326 C CA . GLY B 1 120 ? -12.739 -1.296 2.435 1.00 22.84 120 GLY B CA 1
ATOM 2327 C C . GLY B 1 120 ? -12.507 -0.942 3.891 1.00 22.04 120 GLY B C 1
ATOM 2328 O O . GLY B 1 120 ? -11.875 0.062 4.220 1.00 20.19 120 GLY B O 1
ATOM 2329 N N . TYR B 1 121 ? -13.023 -1.792 4.774 1.00 18.61 121 TYR B N 1
ATOM 2330 C CA . TYR B 1 121 ? -12.978 -1.518 6.198 1.00 17.75 121 TYR B CA 1
ATOM 2331 C C . TYR B 1 121 ? -11.550 -1.547 6.740 1.00 16.58 121 TYR B C 1
ATOM 2332 O O . TYR B 1 121 ? -10.778 -2.459 6.435 1.00 17.25 121 TYR B O 1
ATOM 2341 N N . ARG B 1 122 ? -11.223 -0.559 7.567 1.00 14.43 122 ARG B N 1
ATOM 2342 C CA . ARG B 1 122 ? -9.967 -0.537 8.301 1.00 14.66 122 ARG B CA 1
ATOM 2343 C C . ARG B 1 122 ? -10.257 -0.445 9.785 1.00 15.88 122 ARG B C 1
ATOM 2344 O O . ARG B 1 122 ? -11.079 0.361 10.235 1.00 17.45 122 ARG B O 1
ATOM 2352 N N . ALA B 1 123 ? -9.597 -1.297 10.552 1.00 13.44 123 ALA B N 1
ATOM 2353 C CA . ALA B 1 123 ? -9.757 -1.323 11.997 1.00 14.63 123 ALA B CA 1
ATOM 2354 C C . ALA B 1 123 ? -9.044 -0.140 12.649 1.00 15.05 123 ALA B C 1
ATOM 2355 O O . ALA B 1 123 ? -8.096 0.413 12.079 1.00 15.10 123 ALA B O 1
ATOM 2357 N N . PRO B 1 124 ? -9.475 0.248 13.856 1.00 15.73 124 PRO B N 1
ATOM 2358 C CA . PRO B 1 124 ? -8.763 1.301 14.590 1.00 17.96 124 PRO B CA 1
ATOM 2359 C C . PRO B 1 124 ? -7.295 0.940 14.778 1.00 17.03 124 PRO B C 1
ATOM 2360 O O . PRO B 1 124 ? -6.937 -0.247 14.820 1.00 17.37 124 PRO B O 1
ATOM 2364 N N . GLY B 1 125 ? -6.445 1.955 14.886 1.00 18.01 125 GLY B N 1
ATOM 2365 C CA . GLY B 1 125 ? -5.023 1.716 15.035 1.00 16.63 125 GLY B CA 1
ATOM 2366 C C . GLY B 1 125 ? -4.592 1.648 16.488 1.00 18.25 125 GLY B C 1
ATOM 2367 O O . GLY B 1 125 ? -3.419 1.461 16.780 1.00 17.90 125 GLY B O 1
ATOM 2368 N N . ASP B 1 126 ? -5.547 1.791 17.399 1.00 20.05 126 ASP B N 1
ATOM 2369 C CA . ASP B 1 126 ? -5.221 1.757 18.822 1.00 21.54 126 ASP B CA 1
ATOM 2370 C C . ASP B 1 126 ? -5.969 0.659 19.586 1.00 23.67 126 ASP B C 1
ATOM 2371 O O . ASP B 1 126 ? -6.249 0.800 20.776 1.00 24.78 126 ASP B O 1
ATOM 2376 N N . LEU B 1 127 ? -6.277 -0.439 18.901 1.00 20.39 127 LEU B N 1
ATOM 2377 C CA . LEU B 1 127 ? -6.937 -1.577 19.528 1.00 17.23 127 LEU B CA 1
ATOM 2378 C C . LEU B 1 127 ? -6.098 -2.181 20.649 1.00 16.40 127 LEU B C 1
ATOM 2379 O O . LEU B 1 127 ? -4.877 -2.179 20.594 1.00 18.62 127 LEU B O 1
ATOM 2384 N N . PRO B 1 128 ? -6.769 -2.745 21.660 1.00 19.82 128 PRO B N 1
ATOM 2385 C CA . PRO B 1 128 ? -6.033 -3.566 22.620 1.00 19.76 128 PRO B CA 1
ATOM 2386 C C . PRO B 1 128 ? -5.346 -4.687 21.860 1.00 15.87 128 PRO B C 1
ATOM 2387 O O . PRO B 1 128 ? -5.931 -5.217 20.911 1.00 14.65 128 PRO B O 1
ATOM 2391 N N . LEU B 1 129 ? -4.148 -5.064 22.280 1.00 15.63 129 LEU B N 1
ATOM 2392 C CA . LEU B 1 129 ? -3.454 -6.194 21.674 1.00 15.03 129 LEU B CA 1
ATOM 2393 C C . LEU B 1 129 ? -4.293 -7.462 21.787 1.00 15.97 129 LEU B C 1
ATOM 2394 O O . LEU B 1 129 ? -4.228 -8.335 20.922 1.00 16.00 129 LEU B O 1
ATOM 2399 N N . ALA B 1 130 ? -5.087 -7.559 22.850 1.00 16.09 130 ALA B N 1
ATOM 2400 C CA . ALA B 1 130 ? -5.956 -8.716 23.028 1.00 15.68 130 ALA B CA 1
ATOM 2401 C C . ALA B 1 130 ? -6.948 -8.864 21.868 1.00 15.66 130 ALA B C 1
ATOM 2402 O O . ALA B 1 130 ? -7.291 -9.982 21.483 1.00 19.02 130 ALA B O 1
ATOM 2404 N N . GLN B 1 131 ? -7.395 -7.745 21.308 1.00 15.62 131 GLN B N 1
ATOM 2405 C CA . GLN B 1 131 ? -8.338 -7.779 20.180 1.00 14.66 131 GLN B CA 1
ATOM 2406 C C . GLN B 1 131 ? -7.624 -7.887 18.834 1.00 13.84 131 GLN B C 1
ATOM 2407 O O . GLN B 1 131 ? -8.031 -8.636 17.951 1.00 14.84 131 GLN B O 1
ATOM 2413 N N . LEU B 1 132 ? -6.534 -7.140 18.675 1.00 13.74 132 LEU B N 1
ATOM 2414 C CA . LEU B 1 132 ? -5.778 -7.234 17.446 1.00 14.51 132 LEU B CA 1
ATOM 2415 C C . LEU B 1 132 ? -5.307 -8.679 17.232 1.00 12.89 132 LEU B C 1
ATOM 2416 O O . LEU B 1 132 ? -5.274 -9.164 16.098 1.00 13.62 132 LEU B O 1
ATOM 2421 N N . LYS B 1 133 ? -4.995 -9.375 18.326 1.00 12.79 133 LYS B N 1
ATOM 2422 C CA . LYS B 1 133 ? -4.607 -10.782 18.275 1.00 13.60 133 LYS B CA 1
ATOM 2423 C C . LYS B 1 133 ? -5.634 -11.626 17.528 1.00 12.56 133 LYS B C 1
ATOM 2424 O O . LYS B 1 133 ? -5.270 -12.531 16.774 1.00 13.26 133 LYS B O 1
ATOM 2430 N N . VAL B 1 134 ? -6.914 -11.345 17.752 1.00 12.77 134 VAL B N 1
ATOM 2431 C CA . VAL B 1 134 ? -7.971 -12.109 17.088 1.00 12.79 134 VAL B CA 1
ATOM 2432 C C . VAL B 1 134 ? -7.932 -11.900 15.573 1.00 11.62 134 VAL B C 1
ATOM 2433 O O . VAL B 1 134 ? -8.131 -12.842 14.817 1.00 11.84 134 VAL B O 1
ATOM 2437 N N . LEU B 1 135 ? -7.668 -10.670 15.132 1.00 11.46 135 LEU B N 1
ATOM 2438 C CA . LEU B 1 135 ? -7.556 -10.402 13.699 1.00 11.92 135 LEU B CA 1
ATOM 2439 C C . LEU B 1 135 ? -6.356 -11.118 13.099 1.00 11.34 135 LEU B C 1
ATOM 2440 O O . LEU B 1 135 ? -6.447 -11.762 12.051 1.00 11.07 135 LEU B O 1
ATOM 2445 N N . ILE B 1 136 ? -5.222 -11.000 13.774 1.00 11.37 136 ILE B N 1
ATOM 2446 C CA . ILE B 1 136 ? -4.009 -11.663 13.312 1.00 11.56 136 ILE B CA 1
ATOM 2447 C C . ILE B 1 136 ? -4.195 -13.178 13.233 1.00 11.63 136 ILE B C 1
ATOM 2448 O O . ILE B 1 136 ? -3.820 -13.815 12.237 1.00 12.26 136 ILE B O 1
ATOM 2453 N N . GLU B 1 137 ? -4.793 -13.766 14.261 1.00 11.21 137 GLU B N 1
ATOM 2454 C CA . GLU B 1 137 ? -4.962 -15.210 14.256 1.00 12.54 137 GLU B CA 1
ATOM 2455 C C . GLU B 1 137 ? -6.068 -15.721 13.335 1.00 12.06 137 GLU B C 1
ATOM 2456 O O . GLU B 1 137 ? -5.930 -16.807 12.763 1.00 13.53 137 GLU B O 1
ATOM 2462 N N . HIS B 1 138 ? -7.166 -14.974 13.199 1.00 12.10 138 HIS B N 1
ATOM 2463 C CA . HIS B 1 138 ? -8.384 -15.563 12.653 1.00 11.88 138 HIS B CA 1
ATOM 2464 C C . HIS B 1 138 ? -9.064 -14.848 11.494 1.00 13.10 138 HIS B C 1
ATOM 2465 O O . HIS B 1 138 ? -10.016 -15.394 10.941 1.00 12.46 138 HIS B O 1
ATOM 2472 N N . ALA B 1 139 ? -8.637 -13.636 11.162 1.00 11.87 139 ALA B N 1
ATOM 2473 C CA . ALA B 1 139 ? -9.256 -12.939 10.042 1.00 11.33 139 ALA B CA 1
ATOM 2474 C C . ALA B 1 139 ? -8.669 -13.481 8.748 1.00 10.83 139 ALA B C 1
ATOM 2475 O O . ALA B 1 139 ? -7.765 -14.319 8.769 1.00 12.90 139 ALA B O 1
ATOM 2477 N N . ARG B 1 140 ? -9.194 -13.027 7.620 1.00 11.70 140 ARG B N 1
ATOM 2478 C CA . ARG B 1 140 ? -8.526 -13.220 6.346 1.00 11.92 140 ARG B CA 1
ATOM 2479 C C . ARG B 1 140 ? -7.697 -11.956 6.094 1.00 12.52 140 ARG B C 1
ATOM 2480 O O . ARG B 1 140 ? -6.943 -11.561 6.989 1.00 13.21 140 ARG B O 1
ATOM 2488 N N . ASP B 1 141 ? -7.797 -11.319 4.931 1.00 11.55 141 ASP B N 1
ATOM 2489 C CA . ASP B 1 141 ? -7.097 -10.041 4.756 1.00 12.64 141 ASP B CA 1
ATOM 2490 C C . ASP B 1 141 ? -7.721 -8.999 5.673 1.00 13.35 141 ASP B C 1
ATOM 2491 O O . ASP B 1 141 ? -8.928 -8.959 5.823 1.00 13.61 141 ASP B O 1
ATOM 2496 N N . PHE B 1 142 ? -6.900 -8.160 6.292 1.00 12.28 142 PHE B N 1
ATOM 2497 C CA . PHE B 1 142 ? -7.420 -7.095 7.143 1.00 11.62 142 PHE B CA 1
ATOM 2498 C C . PHE B 1 142 ? -6.371 -6.001 7.249 1.00 12.07 142 PHE B C 1
ATOM 2499 O O . PHE B 1 142 ? -5.227 -6.209 6.860 1.00 12.76 142 PHE B O 1
ATOM 2507 N N . GLU B 1 143 ? -6.758 -4.852 7.784 1.00 10.73 143 GLU B N 1
ATOM 2508 C CA . GLU B 1 143 ? -5.827 -3.743 7.916 1.00 13.13 143 GLU B CA 1
ATOM 25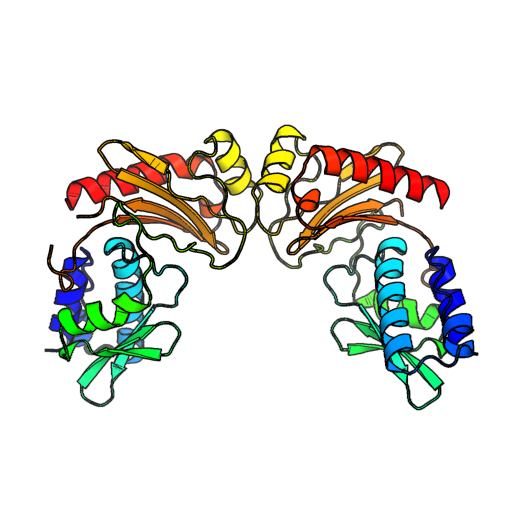09 C C . GLU B 1 143 ? -6.237 -2.821 9.054 1.00 12.57 143 GLU B C 1
ATOM 2510 O O . GLU B 1 143 ? -7.430 -2.684 9.355 1.00 13.03 143 GLU B O 1
ATOM 2516 N N . THR B 1 144 ? -5.252 -2.200 9.695 1.00 12.43 144 THR B N 1
ATOM 2517 C CA . THR B 1 144 ? -5.517 -1.139 10.662 1.00 12.39 144 THR B CA 1
ATOM 2518 C C . THR B 1 144 ? -5.188 0.229 10.083 1.00 12.32 144 THR B C 1
ATOM 2519 O O . THR B 1 144 ? -4.315 0.372 9.225 1.00 14.32 144 THR B O 1
ATOM 2523 N N . ASP B 1 145 ? -5.891 1.240 10.581 1.00 12.93 145 ASP B N 1
ATOM 2524 C CA . ASP B 1 145 ? -5.509 2.621 10.336 1.00 13.42 145 ASP B CA 1
ATOM 2525 C C . ASP B 1 145 ? -4.241 2.955 11.112 1.00 11.85 145 ASP B C 1
ATOM 2526 O O . ASP B 1 145 ? -3.867 2.244 12.044 1.00 13.84 145 ASP B O 1
ATOM 2531 N N . TRP B 1 146 ? -3.577 4.032 10.708 1.00 12.44 146 TRP B N 1
ATOM 2532 C CA . TRP B 1 146 ? -2.419 4.545 11.412 1.00 12.69 146 TRP B CA 1
ATOM 2533 C C . TRP B 1 146 ? -2.751 4.918 12.847 1.00 12.85 146 TRP B C 1
ATOM 2534 O O . TRP B 1 146 ? -3.845 5.428 13.137 1.00 13.66 146 TRP B O 1
ATOM 2545 N N . SER B 1 147 ? -1.786 4.717 13.733 1.00 11.92 147 SER B N 1
ATOM 2546 C CA . SER B 1 147 ? -1.830 5.313 15.063 1.00 14.57 147 SER B CA 1
ATOM 2547 C C . SER B 1 147 ? -0.440 5.800 15.423 1.00 15.70 147 SER B C 1
ATOM 2548 O O . SER B 1 147 ? 0.554 5.270 14.945 1.00 14.10 147 SER B O 1
ATOM 2551 N N . ALA B 1 148 ? -0.365 6.815 16.271 1.00 18.10 148 ALA B N 1
ATOM 2552 C CA . ALA B 1 148 ? 0.915 7.277 16.788 1.00 21.99 148 ALA B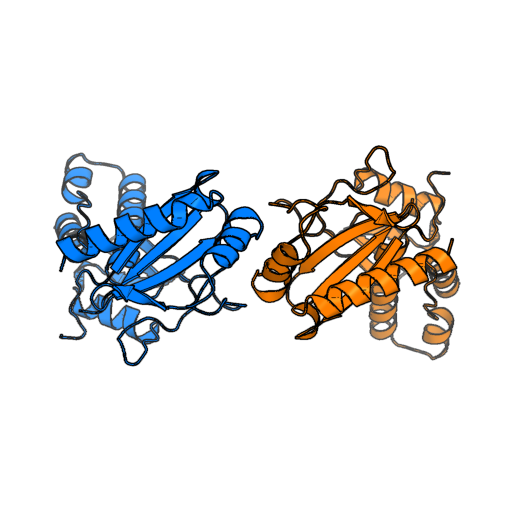 CA 1
ATOM 2553 C C . ALA B 1 148 ? 1.399 6.235 17.764 1.00 24.11 148 ALA B C 1
ATOM 2554 O O . ALA B 1 148 ? 0.616 5.762 18.588 1.00 24.73 148 ALA B O 1
ATOM 2556 N N . GLY B 1 149 ? 2.679 5.872 17.672 1.00 24.16 149 GLY B N 1
ATOM 2557 C CA . GLY B 1 149 ? 3.292 4.950 18.608 1.00 26.04 149 GLY B CA 1
ATOM 2558 C C . GLY B 1 149 ? 4.474 5.568 19.342 1.00 25.24 149 GLY B C 1
ATOM 2559 O O . GLY B 1 149 ? 4.557 6.788 19.488 1.00 30.72 149 GLY B O 1
ATOM 2560 N N . ARG B 1 150 ? 5.390 4.719 19.792 1.00 33.73 150 ARG B N 1
ATOM 2561 C CA . ARG B 1 150 ? 6.535 5.156 20.589 1.00 33.75 150 ARG B CA 1
ATOM 2562 C C . ARG B 1 150 ? 7.566 5.932 19.774 1.00 35.26 150 ARG B C 1
ATOM 2563 O O . ARG B 1 150 ? 7.737 5.690 18.583 1.00 30.59 150 ARG B O 1
ATOM 2571 N N . GLY B 1 151 ? 8.250 6.866 20.429 1.00 32.91 151 GLY B N 1
ATOM 2572 C CA . GLY B 1 151 ? 9.372 7.564 19.826 1.00 34.71 151 GLY B CA 1
ATOM 2573 C C . GLY B 1 151 ? 9.053 8.384 18.591 1.00 31.50 151 GLY B C 1
ATOM 2574 O O . GLY B 1 151 ? 9.845 8.435 17.649 1.00 33.75 151 GLY B O 1
ATOM 2575 N N . GLU B 1 152 ? 7.896 9.037 18.595 1.00 29.38 152 GLU B N 1
ATOM 2576 C CA . GLU B 1 152 ? 7.515 9.929 17.506 1.00 28.68 152 GLU B CA 1
ATOM 2577 C C . GLU B 1 152 ? 7.196 9.187 16.205 1.00 25.83 152 GLU B C 1
ATOM 2578 O O . GLU B 1 152 ? 7.126 9.801 15.139 1.00 24.92 152 GLU B O 1
ATOM 2584 N N . THR B 1 153 ? 6.991 7.875 16.299 1.00 21.51 153 THR B N 1
ATOM 2585 C CA . THR B 1 153 ? 6.634 7.079 15.125 1.00 19.26 153 THR B CA 1
ATOM 2586 C C . THR B 1 153 ? 5.133 6.896 14.988 1.00 16.88 153 THR B C 1
ATOM 2587 O O . THR B 1 153 ? 4.354 7.247 15.874 1.00 16.87 153 THR B O 1
ATOM 2591 N N . PHE B 1 154 ? 4.746 6.343 13.844 1.00 14.45 154 PHE B N 1
ATOM 2592 C CA . PHE B 1 154 ? 3.378 5.940 13.569 1.00 14.20 154 PHE B CA 1
ATOM 2593 C C . PHE B 1 154 ? 3.442 4.528 13.018 1.00 13.37 154 PHE B C 1
ATOM 2594 O O . PHE B 1 154 ? 4.437 4.138 12.418 1.00 13.88 154 PHE B O 1
ATOM 2602 N N . GLN B 1 155 ? 2.396 3.750 13.234 1.00 11.80 155 GLN B N 1
ATOM 2603 C CA . GLN B 1 155 ? 2.438 2.361 12.797 1.00 10.69 155 GLN B CA 1
ATOM 2604 C C . GLN B 1 155 ? 1.085 1.907 12.271 1.00 11.52 155 GLN B C 1
ATOM 2605 O O . GLN B 1 155 ? 0.046 2.468 12.624 1.00 10.94 155 GLN B O 1
ATOM 2611 N N . ARG B 1 156 ? 1.108 0.899 11.409 1.00 11.57 156 ARG B N 1
ATOM 2612 C CA . ARG B 1 156 ? -0.101 0.205 10.972 1.00 10.20 156 ARG B CA 1
ATOM 2613 C C . ARG B 1 156 ? 0.298 -1.187 10.490 1.00 11.59 156 ARG B C 1
ATOM 2614 O O . ARG B 1 156 ? 1.485 -1.498 10.347 1.00 10.83 156 ARG B O 1
ATOM 2622 N N . VAL B 1 157 ? -0.698 -2.020 10.242 1.00 10.85 157 VAL B N 1
ATOM 2623 C CA . VAL B 1 157 ? -0.452 -3.389 9.804 1.00 11.57 157 VAL B CA 1
ATOM 2624 C C . VAL B 1 157 ? -1.526 -3.797 8.810 1.00 11.52 157 VAL B C 1
ATOM 2625 O O . VAL B 1 157 ? -2.670 -3.327 8.870 1.00 12.15 157 VAL B O 1
ATOM 2629 N N . TRP B 1 158 ? -1.156 -4.641 7.862 1.00 11.13 158 TRP B N 1
ATOM 2630 C CA . TRP B 1 158 ? -2.157 -5.267 7.011 1.00 10.63 158 TRP B CA 1
ATOM 2631 C C . TRP B 1 158 ? -1.694 -6.654 6.616 1.00 10.93 158 TRP B C 1
ATOM 2632 O O . TRP B 1 158 ? -0.497 -6.962 6.651 1.00 11.59 158 TRP B O 1
ATOM 2643 N N . ARG B 1 159 ? -2.644 -7.515 6.296 1.00 12.44 159 ARG B N 1
ATOM 2644 C CA . ARG B 1 159 ? -2.312 -8.805 5.720 1.00 12.66 159 ARG B CA 1
ATOM 2645 C C . ARG B 1 159 ? -2.960 -8.941 4.359 1.00 11.46 159 ARG B C 1
ATOM 2646 O O . ARG B 1 159 ? -4.145 -8.670 4.196 1.00 12.39 159 ARG B O 1
ATOM 2654 N N . LYS B 1 160 ? -2.161 -9.327 3.375 1.00 12.29 160 LYS B N 1
ATOM 2655 C CA . LYS B 1 160 ? -2.696 -9.733 2.082 1.00 13.53 160 LYS B CA 1
ATOM 2656 C C . LYS B 1 160 ? -2.247 -11.167 1.839 1.00 14.63 160 LYS B C 1
ATOM 2657 O O . LYS B 1 160 ? -1.049 -11.443 1.746 1.00 15.44 160 LYS B O 1
ATOM 2663 N N . GLY B 1 161 ? -3.197 -12.089 1.771 1.00 14.67 161 GLY B N 1
ATOM 2664 C CA . GLY B 1 161 ? -2.849 -13.484 1.563 1.00 15.79 161 GLY B CA 1
ATOM 2665 C C . GLY B 1 161 ? -2.072 -14.019 2.751 1.00 15.42 161 GLY B C 1
ATOM 2666 O O . GLY B 1 161 ? -2.523 -13.919 3.889 1.00 16.65 161 GLY B O 1
ATOM 2667 N N . ASP B 1 162 ? -0.909 -14.614 2.497 1.00 15.27 162 ASP B N 1
ATOM 2668 C CA . ASP B 1 162 ? -0.132 -15.194 3.590 1.00 17.95 162 ASP B CA 1
ATOM 2669 C C . ASP B 1 162 ? 1.067 -14.336 3.987 1.00 16.83 162 ASP B C 1
ATOM 2670 O O . ASP B 1 162 ? 2.039 -14.843 4.520 1.00 17.84 162 ASP B O 1
ATOM 2675 N N . THR B 1 163 ? 0.983 -13.030 3.739 1.00 13.19 163 THR B N 1
ATOM 2676 C CA . THR B 1 163 ? 1.999 -12.102 4.229 1.00 14.03 163 THR B CA 1
ATOM 2677 C C . THR B 1 163 ? 1.397 -10.981 5.065 1.00 12.26 163 THR B C 1
ATOM 2678 O O . THR B 1 163 ? 0.488 -10.277 4.622 1.00 13.29 163 THR B O 1
ATOM 2682 N N . LEU B 1 164 ? 1.926 -10.841 6.278 1.00 11.90 164 LEU B N 1
ATOM 2683 C CA . LEU B 1 164 ? 1.588 -9.750 7.190 1.00 11.65 164 LEU B CA 1
ATOM 2684 C C . LEU B 1 164 ? 2.657 -8.680 7.042 1.00 12.13 164 LEU B C 1
ATOM 2685 O O . LEU B 1 164 ? 3.850 -8.981 7.116 1.00 13.48 164 LEU B O 1
ATOM 2690 N N . PHE B 1 165 ? 2.230 -7.439 6.823 1.00 11.60 165 PHE B N 1
ATOM 2691 C CA . PHE B 1 165 ? 3.132 -6.317 6.584 1.00 11.30 165 PHE B CA 1
ATOM 2692 C C . PHE B 1 165 ? 3.011 -5.376 7.759 1.00 11.15 165 PHE B C 1
ATOM 2693 O O . PHE B 1 165 ? 1.916 -4.892 8.064 1.00 11.79 165 PHE B O 1
ATOM 2701 N N . VAL B 1 166 ? 4.117 -5.132 8.431 1.00 10.92 166 VAL B N 1
ATOM 2702 C CA . VAL B 1 166 ? 4.131 -4.298 9.611 1.00 11.35 166 VAL B CA 1
ATOM 2703 C C . VAL B 1 166 ? 4.909 -3.030 9.279 1.00 11.31 166 VAL B C 1
ATOM 2704 O O . VAL B 1 166 ? 6.120 -3.082 9.041 1.00 11.98 166 VAL B O 1
ATOM 2708 N N . GLU B 1 167 ? 4.215 -1.894 9.256 1.00 10.05 167 GLU B N 1
ATOM 2709 C CA . GLU B 1 167 ? 4.808 -0.633 8.827 1.00 11.39 167 GLU B CA 1
ATOM 2710 C C . GLU B 1 167 ? 4.993 0.316 10.000 1.00 11.44 167 GLU B C 1
ATOM 2711 O O . GLU B 1 167 ? 4.040 0.616 10.722 1.00 11.37 167 GLU B O 1
ATOM 2717 N N . VAL B 1 168 ? 6.219 0.791 10.186 1.00 11.05 168 VAL B N 1
ATOM 2718 C CA . VAL B 1 168 ? 6.481 1.855 11.147 1.00 11.23 168 VAL B CA 1
ATOM 2719 C C . VAL B 1 168 ? 7.054 3.021 10.355 1.00 10.60 168 VAL B C 1
ATOM 2720 O O . VAL B 1 168 ? 7.974 2.838 9.552 1.00 12.61 168 VAL B O 1
ATOM 2724 N N . ALA B 1 169 ? 6.498 4.215 10.565 1.00 10.92 169 ALA B N 1
ATOM 2725 C CA . ALA B 1 169 ? 6.826 5.376 9.753 1.00 13.13 169 ALA B CA 1
ATOM 2726 C C . ALA B 1 169 ? 7.122 6.594 10.606 1.00 13.68 169 ALA B C 1
ATOM 2727 O O . ALA B 1 169 ? 6.618 6.740 11.732 1.00 13.66 169 ALA B O 1
ATOM 2729 N N . ARG B 1 170 ? 7.951 7.470 10.054 1.00 13.60 170 ARG B N 1
ATOM 2730 C CA . ARG B 1 170 ? 8.179 8.784 10.643 1.00 17.85 170 ARG B CA 1
ATOM 2731 C C . ARG B 1 170 ? 8.512 9.729 9.509 1.00 16.51 170 ARG B C 1
ATOM 2732 O O . ARG B 1 170 ? 9.658 9.809 9.070 1.00 17.03 170 ARG B O 1
ATOM 2740 N N . PRO B 1 171 ? 7.500 10.424 8.996 1.00 16.77 171 PRO B N 1
ATOM 2741 C CA . PRO B 1 171 ? 7.765 11.297 7.849 1.00 16.09 171 PRO B CA 1
ATOM 2742 C C . PRO B 1 171 ? 8.858 12.330 8.127 1.00 21.81 171 PRO B C 1
ATOM 2743 O O . PRO B 1 171 ? 9.068 12.708 9.280 1.00 21.26 171 PRO B O 1
ATOM 2747 N N . PRO B 1 227 ? 12.205 19.172 -0.158 1.00 23.30 227 PRO B N 1
ATOM 2748 C CA . PRO B 1 227 ? 11.811 19.357 -1.559 1.00 24.58 227 PRO B CA 1
ATOM 2749 C C . PRO B 1 227 ? 10.938 18.198 -2.038 1.00 25.56 227 PRO B C 1
ATOM 2750 O O . PRO B 1 227 ? 11.128 17.064 -1.594 1.00 23.69 227 PRO B O 1
ATOM 2754 N N . GLU B 1 228 ? 9.991 18.478 -2.931 1.00 27.01 228 GLU B N 1
ATOM 2755 C CA . GLU B 1 228 ? 9.074 17.446 -3.413 1.00 30.97 228 GLU B CA 1
ATOM 2756 C C . GLU B 1 228 ? 9.799 16.300 -4.110 1.00 28.84 228 GLU B C 1
ATOM 2757 O O . GLU B 1 228 ? 9.347 15.156 -4.081 1.00 29.29 228 GLU B O 1
ATOM 2763 N N . ALA B 1 229 ? 10.920 16.610 -4.746 1.00 24.04 229 ALA B N 1
ATOM 2764 C CA . ALA B 1 229 ? 11.670 15.606 -5.482 1.00 21.13 229 ALA B CA 1
ATOM 2765 C C . ALA B 1 229 ? 12.606 14.781 -4.596 1.00 20.81 229 ALA B C 1
ATOM 2766 O O . ALA B 1 229 ? 13.321 13.921 -5.093 1.00 19.52 229 ALA B O 1
ATOM 2768 N N . HIS B 1 230 ? 12.614 15.046 -3.292 1.00 20.13 230 HIS B N 1
ATOM 2769 C CA . HIS B 1 230 ? 13.563 14.386 -2.400 1.00 19.40 230 HIS B CA 1
ATOM 2770 C C . HIS B 1 230 ? 13.045 13.001 -2.004 1.00 19.92 230 HIS B C 1
ATOM 2771 O O . HIS B 1 230 ? 11.889 12.861 -1.606 1.00 23.49 230 HIS B O 1
ATOM 2778 N N . PHE B 1 231 ? 13.893 11.987 -2.156 1.00 15.16 231 PHE B N 1
ATOM 2779 C CA . PHE B 1 231 ? 13.581 10.614 -1.761 1.00 14.70 231 PHE B CA 1
ATOM 2780 C C . PHE B 1 231 ? 14.448 10.245 -0.575 1.00 16.53 231 PHE B C 1
ATOM 2781 O O . PHE B 1 231 ? 15.660 10.466 -0.599 1.00 16.90 231 PHE B O 1
ATOM 2789 N N . THR B 1 232 ? 13.838 9.670 0.457 1.00 14.88 232 THR B N 1
ATOM 2790 C CA . THR B 1 232 ? 14.594 9.293 1.640 1.00 14.99 232 THR B CA 1
ATOM 2791 C C . THR B 1 232 ? 13.838 8.213 2.404 1.00 14.02 232 THR B C 1
ATOM 2792 O O . THR B 1 232 ? 12.700 7.879 2.063 1.00 14.71 232 THR B O 1
ATOM 2796 N N . VAL B 1 233 ? 14.470 7.646 3.422 1.00 14.58 233 VAL B N 1
ATOM 2797 C CA . VAL B 1 233 ? 13.790 6.634 4.214 1.00 13.48 233 VAL B CA 1
ATOM 2798 C C . VAL B 1 233 ? 12.831 7.300 5.189 1.00 13.08 233 VAL B C 1
ATOM 2799 O O . VAL B 1 233 ? 13.248 8.018 6.098 1.00 15.60 233 VAL B O 1
ATOM 2803 N N . GLN B 1 234 ? 11.541 7.049 4.981 1.00 13.20 234 GLN B N 1
ATOM 2804 C CA . GLN B 1 234 ? 10.487 7.573 5.840 1.00 13.52 234 GLN B CA 1
ATOM 2805 C C . GLN B 1 234 ? 9.740 6.481 6.585 1.00 12.47 234 GLN B C 1
ATOM 2806 O O . GLN B 1 234 ? 8.931 6.778 7.457 1.00 13.41 234 GLN B O 1
ATOM 2812 N N . ALA B 1 235 ? 10.009 5.225 6.246 1.00 11.79 235 ALA B N 1
ATOM 2813 C CA . ALA B 1 235 ? 9.299 4.103 6.841 1.00 11.57 235 ALA B CA 1
ATOM 2814 C C . ALA B 1 235 ? 10.125 2.838 6.726 1.00 10.38 235 ALA B C 1
ATOM 2815 O O . ALA B 1 235 ? 11.097 2.783 5.977 1.00 11.82 235 ALA B O 1
ATOM 2817 N N . PHE B 1 236 ? 9.734 1.830 7.499 1.00 12.18 236 PHE B N 1
ATOM 2818 C CA . PHE B 1 236 ? 10.310 0.505 7.373 1.00 10.60 236 PHE B CA 1
ATOM 2819 C C . PHE B 1 236 ? 9.167 -0.475 7.475 1.00 11.49 236 PHE B C 1
ATOM 2820 O O . PHE B 1 236 ? 8.334 -0.368 8.367 1.00 11.91 236 PHE B O 1
ATOM 2828 N N . VAL B 1 237 ? 9.141 -1.429 6.555 1.00 11.69 237 VAL B N 1
ATOM 2829 C CA . VAL B 1 237 ? 8.109 -2.452 6.552 1.00 11.00 237 VAL B CA 1
ATOM 2830 C C . VAL B 1 237 ? 8.767 -3.805 6.812 1.00 11.99 237 VAL B C 1
ATOM 2831 O O . VAL B 1 237 ? 9.613 -4.258 6.030 1.00 15.30 237 VAL B O 1
ATOM 2835 N N . GLN B 1 238 ? 8.407 -4.435 7.929 1.00 10.93 238 GLN B N 1
ATOM 2836 C CA . GLN B 1 238 ? 8.870 -5.789 8.229 1.00 11.50 238 GLN B CA 1
ATOM 2837 C C . GLN B 1 238 ? 7.763 -6.768 7.883 1.00 13.57 238 GLN B C 1
ATOM 2838 O O . GLN B 1 238 ? 6.602 -6.541 8.234 1.00 14.83 238 GLN B O 1
ATOM 2844 N N . THR B 1 239 ? 8.099 -7.853 7.189 1.00 12.49 239 THR B N 1
ATOM 2845 C CA . THR B 1 239 ? 7.082 -8.832 6.824 1.00 12.78 239 THR B CA 1
ATOM 2846 C C . THR B 1 239 ? 7.224 -10.133 7.590 1.00 14.16 239 THR B C 1
ATOM 2847 O O . THR B 1 239 ? 8.324 -10.523 7.994 1.00 14.89 239 THR B O 1
ATOM 2851 N N . LEU B 1 240 ? 6.087 -10.781 7.815 1.00 13.32 240 LEU B N 1
ATOM 2852 C CA . LEU B 1 240 ? 6.007 -12.124 8.377 1.00 13.54 240 LEU B CA 1
ATOM 2853 C C . LEU B 1 240 ? 5.189 -12.942 7.390 1.00 13.36 240 LEU B C 1
ATOM 2854 O O . LEU B 1 240 ? 4.084 -12.540 7.019 1.00 14.33 240 LEU B O 1
ATOM 2859 N N . SER B 1 241 ? 5.714 -14.070 6.933 1.00 14.62 241 SER B N 1
ATOM 2860 C CA . SER B 1 241 ? 5.016 -14.838 5.909 1.00 16.24 241 SER B CA 1
ATOM 2861 C C . SER B 1 241 ? 4.623 -16.222 6.375 1.00 16.27 241 SER B C 1
ATOM 2862 O O . SER B 1 241 ? 5.180 -16.758 7.334 1.00 14.05 241 SER B O 1
ATOM 2865 N N . GLY B 1 242 ? 3.659 -16.811 5.676 1.00 16.47 242 GLY B N 1
ATOM 2866 C CA . GLY B 1 242 ? 3.218 -18.156 6.012 1.00 18.29 242 GLY B CA 1
ATOM 2867 C C . GLY B 1 242 ? 2.665 -18.207 7.418 1.00 17.16 242 GLY B C 1
ATOM 2868 O O . GLY B 1 242 ? 1.926 -17.322 7.841 1.00 16.17 242 GLY B O 1
ATOM 2869 N N . ALA B 1 243 ? 3.027 -19.240 8.169 1.00 15.61 243 ALA B N 1
ATOM 2870 C CA . ALA B 1 243 ? 2.506 -19.380 9.528 1.00 16.29 243 ALA B CA 1
ATOM 2871 C C . ALA B 1 243 ? 2.884 -18.206 10.440 1.00 16.05 243 ALA B C 1
ATOM 2872 O O . ALA B 1 243 ? 2.184 -17.906 11.409 1.00 17.37 243 ALA B O 1
ATOM 2874 N N . ALA B 1 244 ? 3.995 -17.539 10.131 1.00 14.32 244 ALA B N 1
ATOM 2875 C CA . ALA B 1 244 ? 4.425 -16.385 10.915 1.00 14.62 244 ALA B CA 1
ATOM 2876 C C . ALA B 1 244 ? 3.451 -15.210 10.811 1.00 14.27 244 ALA B C 1
ATOM 2877 O O . ALA B 1 244 ? 3.384 -14.370 11.712 1.00 16.45 244 ALA B O 1
ATOM 2879 N N . ALA B 1 245 ? 2.689 -15.175 9.720 1.00 12.14 245 ALA B N 1
ATOM 2880 C CA . ALA B 1 245 ? 1.698 -14.117 9.492 1.00 15.70 245 ALA B CA 1
ATOM 2881 C C . ALA B 1 245 ? 0.454 -14.211 10.389 1.00 14.97 245 ALA B C 1
ATOM 2882 O O . ALA B 1 245 ? -0.411 -13.322 10.331 1.00 14.00 245 ALA B O 1
ATOM 2884 N N . ARG B 1 246 ? 0.354 -15.267 11.206 1.00 13.51 246 ARG B N 1
ATOM 2885 C CA . ARG B 1 246 ? -0.801 -15.462 12.093 1.00 14.79 246 ARG B CA 1
ATOM 2886 C C . ARG B 1 246 ? -0.447 -15.574 13.572 1.00 18.55 246 ARG B C 1
ATOM 2887 O O . ARG B 1 246 ? -1.179 -16.168 14.356 1.00 19.32 246 ARG B O 1
ATOM 2895 N N . ASN B 1 247 ? 0.668 -14.974 13.954 1.00 17.30 247 ASN B N 1
ATOM 2896 C CA . ASN B 1 247 ? 1.140 -15.068 15.318 1.00 19.66 247 ASN B CA 1
ATOM 2897 C C . ASN B 1 247 ? 1.257 -13.671 15.913 1.00 17.00 247 ASN B C 1
ATOM 2898 O O . ASN B 1 247 ? 2.079 -12.875 15.465 1.00 15.99 247 ASN B O 1
ATOM 2903 N N . ALA B 1 248 ? 0.427 -13.372 16.906 1.00 18.29 248 ALA B N 1
ATOM 2904 C CA . ALA B 1 248 ? 0.338 -12.023 17.450 1.00 16.87 248 ALA B CA 1
ATOM 2905 C C . ALA B 1 248 ? 1.588 -11.594 18.216 1.00 16.29 248 ALA B C 1
ATOM 2906 O O . ALA B 1 248 ? 1.938 -10.415 18.240 1.00 16.61 248 ALA B O 1
ATOM 2908 N N . GLU B 1 249 ? 2.264 -12.546 18.849 1.00 17.07 249 GLU B N 1
ATOM 2909 C CA . GLU B 1 249 ? 3.485 -12.197 19.556 1.00 15.64 249 GLU B CA 1
ATOM 2910 C C . GLU B 1 249 ? 4.619 -11.902 18.573 1.00 15.67 249 GLU B C 1
ATOM 2911 O O . GLU B 1 249 ? 5.451 -11.040 18.819 1.00 15.75 249 GLU B O 1
ATOM 2917 N N . GLU B 1 250 ? 4.625 -12.590 17.439 1.00 16.86 250 GLU B N 1
ATOM 2918 C CA . GLU B 1 250 ? 5.602 -12.273 16.409 1.00 16.82 250 GLU B CA 1
ATOM 2919 C C . GLU B 1 250 ? 5.295 -10.918 15.765 1.00 16.53 250 GLU B C 1
ATOM 2920 O O . GLU B 1 250 ? 6.197 -10.183 15.385 1.00 16.83 250 GLU B O 1
ATOM 2926 N N . TYR B 1 251 ? 4.022 -10.559 15.697 1.00 16.09 251 TYR B N 1
ATOM 2927 C CA . TYR B 1 251 ? 3.657 -9.197 15.316 1.00 16.18 251 TYR B CA 1
ATOM 2928 C C . TYR B 1 251 ? 4.294 -8.146 16.235 1.00 14.25 251 TYR B C 1
ATOM 2929 O O . TYR B 1 251 ? 4.876 -7.161 15.761 1.00 15.08 251 TYR B O 1
ATOM 2938 N N . ARG B 1 252 ? 4.189 -8.345 17.547 1.00 15.10 252 ARG B N 1
ATOM 2939 C CA . ARG B 1 252 ? 4.795 -7.412 18.491 1.00 16.88 252 ARG B CA 1
ATOM 2940 C C . ARG B 1 252 ? 6.299 -7.273 18.234 1.00 14.79 252 ARG B C 1
ATOM 2941 O O . ARG B 1 252 ? 6.862 -6.180 18.287 1.00 15.82 252 ARG B O 1
ATOM 2949 N N . ALA B 1 253 ? 6.943 -8.398 17.950 1.00 14.70 253 ALA B N 1
ATOM 2950 C CA . ALA B 1 253 ? 8.373 -8.401 17.667 1.00 15.08 253 ALA B CA 1
ATOM 2951 C C . ALA B 1 253 ? 8.693 -7.642 16.382 1.00 16.00 253 ALA B C 1
ATOM 2952 O O . ALA B 1 253 ? 9.678 -6.907 16.303 1.00 14.69 253 ALA B O 1
ATOM 2954 N N . ALA B 1 254 ? 7.849 -7.803 15.373 1.00 14.79 254 ALA B N 1
ATOM 2955 C CA . ALA B 1 254 ? 8.076 -7.126 14.100 1.00 15.72 254 ALA B CA 1
ATOM 2956 C C . ALA B 1 254 ? 7.963 -5.603 14.217 1.00 13.83 254 ALA B C 1
ATOM 2957 O O . ALA B 1 254 ? 8.714 -4.882 13.568 1.00 13.92 254 ALA B O 1
ATOM 2959 N N . LEU B 1 255 ? 7.046 -5.117 15.057 1.00 13.61 255 LEU B N 1
ATOM 2960 C CA . LEU B 1 255 ? 6.931 -3.681 15.306 1.00 14.28 255 LEU B CA 1
ATOM 2961 C C . LEU B 1 255 ? 8.229 -3.138 15.883 1.00 14.52 255 LEU B C 1
ATOM 2962 O O . LEU B 1 255 ? 8.692 -2.069 15.504 1.00 14.99 255 LEU B O 1
ATOM 2967 N N . LYS B 1 256 ? 8.806 -3.871 16.829 1.00 14.43 256 LYS B N 1
ATOM 2968 C CA . LYS B 1 256 ? 10.053 -3.446 17.452 1.00 17.15 256 LYS B CA 1
ATOM 2969 C C . LYS B 1 256 ? 11.193 -3.413 16.435 1.00 14.35 256 LYS B C 1
ATOM 2970 O O . LYS B 1 256 ? 11.983 -2.476 16.392 1.00 15.32 256 LYS B O 1
ATOM 2976 N N . THR B 1 257 ? 11.257 -4.450 15.611 1.00 14.92 257 THR B N 1
ATOM 2977 C CA . THR B 1 257 ? 12.236 -4.538 14.534 1.00 14.28 257 THR B CA 1
ATOM 2978 C C . THR B 1 257 ? 12.144 -3.356 13.574 1.00 15.02 257 THR B C 1
ATOM 2979 O O . THR B 1 257 ? 13.141 -2.705 13.256 1.00 13.91 257 THR B O 1
ATOM 2983 N N . ALA B 1 258 ? 10.935 -3.073 13.103 1.00 13.79 258 ALA B N 1
ATOM 2984 C CA . ALA B 1 258 ? 10.747 -1.986 12.149 1.00 13.76 258 ALA B CA 1
ATOM 2985 C C . ALA B 1 258 ? 11.084 -0.624 12.752 1.00 13.26 258 ALA B C 1
ATOM 2986 O O . ALA B 1 258 ? 11.746 0.198 12.114 1.00 14.17 258 ALA B O 1
ATOM 2988 N N . ALA B 1 259 ? 10.649 -0.390 13.986 1.00 13.09 259 ALA B N 1
ATOM 2989 C CA . ALA B 1 259 ? 10.953 0.877 14.647 1.00 14.19 259 ALA B CA 1
ATOM 2990 C C . ALA B 1 259 ? 12.454 1.045 14.841 1.00 15.73 259 ALA B C 1
ATOM 2991 O O . ALA B 1 259 ? 12.994 2.123 14.631 1.00 16.50 259 ALA B O 1
ATOM 2993 N N . ALA B 1 260 ? 13.133 -0.031 15.225 1.00 15.86 260 ALA B N 1
ATOM 2994 C CA . ALA B 1 260 ? 14.572 0.057 15.449 1.00 15.18 260 ALA B CA 1
ATOM 2995 C C . ALA B 1 260 ? 15.310 0.331 14.148 1.00 15.66 260 ALA B C 1
ATOM 2996 O O . ALA B 1 260 ? 16.249 1.128 14.108 1.00 17.77 260 ALA B O 1
ATOM 2998 N N . ALA B 1 261 ? 14.885 -0.322 13.072 1.00 14.70 261 ALA B N 1
ATOM 2999 C CA . ALA B 1 261 ? 15.525 -0.100 11.791 1.00 16.10 261 ALA B CA 1
ATOM 3000 C C . ALA B 1 261 ? 15.301 1.331 11.313 1.00 17.09 261 ALA B C 1
ATOM 3001 O O . ALA B 1 261 ? 16.222 1.986 10.819 1.00 17.04 261 ALA B O 1
ATOM 3003 N N . LEU B 1 262 ? 14.076 1.820 11.472 1.00 15.03 262 LEU B N 1
ATOM 3004 C CA . LEU B 1 262 ? 13.754 3.174 11.057 1.00 16.46 262 LEU B CA 1
ATOM 3005 C C . LEU B 1 262 ? 14.611 4.202 11.803 1.00 15.62 262 LEU B C 1
ATOM 3006 O O . LEU B 1 262 ? 15.100 5.160 11.200 1.00 16.97 262 LEU B O 1
ATOM 3011 N N . GLU B 1 263 ? 14.775 4.005 13.108 1.00 17.52 263 GLU B N 1
ATOM 3012 C CA . GLU B 1 263 ? 15.573 4.927 13.914 1.00 17.96 263 GLU B CA 1
ATOM 3013 C C . GLU B 1 263 ? 17.012 4.967 13.422 1.00 20.50 263 GLU B C 1
ATOM 3014 O O . GLU B 1 263 ? 17.633 6.021 13.407 1.00 21.08 263 GLU B O 1
ATOM 3020 N N . GLU B 1 264 ? 17.541 3.824 13.002 1.00 17.34 264 GLU B N 1
ATOM 3021 C CA . GLU B 1 264 ? 18.898 3.772 12.476 1.00 17.93 264 GLU B CA 1
ATOM 3022 C C . GLU B 1 264 ? 19.044 4.605 11.205 1.00 19.87 264 GLU B C 1
ATOM 3023 O O . GLU B 1 264 ? 20.041 5.306 11.016 1.00 21.88 264 GLU B O 1
ATOM 3029 N N . TYR B 1 265 ? 18.046 4.551 10.333 1.00 19.48 265 TYR B N 1
ATOM 3030 C CA . TYR B 1 265 ? 18.113 5.314 9.095 1.00 19.15 265 TYR B CA 1
ATOM 3031 C C . TYR B 1 265 ? 18.041 6.809 9.353 1.00 22.42 265 TYR B C 1
ATOM 3032 O O . TYR B 1 265 ? 18.712 7.595 8.689 1.00 25.87 265 TYR B O 1
ATOM 3041 N N . GLN B 1 266 ? 17.232 7.195 10.331 1.00 22.28 266 GLN B N 1
ATOM 3042 C CA . GLN B 1 266 ? 16.927 8.603 10.555 1.00 22.21 266 GLN B CA 1
ATOM 3043 C C . GLN B 1 266 ? 17.790 9.247 11.633 1.00 25.57 266 GLN B C 1
ATOM 3044 O O . GLN B 1 266 ? 17.865 10.474 11.703 1.00 28.37 266 GLN B O 1
#

Solvent-accessible surface area: 19167 Å² total; per-residue (Å²): 94,31,64,49,40,0,31,78,6,0,71,29,0,31,12,118,20,101,0,42,53,49,22,82,81,156,26,93,58,50,62,7,35,64,26,0,26,116,9,0,88,83,0,10,11,42,2,16,22,5,3,50,57,35,119,10,25,0,104,47,23,151,98,54,13,0,39,1,15,6,56,37,163,92,29,9,69,18,76,104,31,72,33,37,7,16,145,22,1,54,114,51,43,30,83,25,155,102,24,4,4,100,110,13,6,33,24,177,49,66,65,0,71,18,121,21,75,66,73,50,8,54,13,0,0,75,23,0,41,41,0,1,6,53,21,15,77,25,217,42,139,10,34,26,2,1,10,2,131,51,98,28,0,49,0,5,1,5,43,36,72,145,95,168,42,90,10,42,12,39,0,27,31,54,58,27,66,34,96,37,2,64,62,3,119,50,19,159,53,5,36,157,65,0,39,63,19,0,99,156,94,84,92,29,66,49,39,0,32,79,5,0,71,30,0,31,11,116,20,98,0,42,55,49,20,83,77,158,28,96,58,49,65,7,42,66,27,0,27,111,8,0,77,83,0,11,11,36,3,16,24,6,3,50,53,34,159,11,58,1,107,45,28,157,108,50,13,0,21,0,1,3,71,45,165,89,30,12,67,16,74,111,32,74,30,33,5,7,133,22,0,41,114,46,35,29,84,26,154,89,25,4,4,99,110,10,7,32,22,180,47,66,64,0,52,22,119,30,71,94,67,67,12,81,3,0,1,62,21,0,38,44,0,1,7,61,21,20,74,34,156,52,140,8,35,44,4,0,12,1,127,49,100,26,0,54,0,4,1,4,37,67,150,119,37,118,11,57,12,48,0,26,31,53,58,30,64,32,98,40,1,62,61,16,103,76,7,120,47,4,26,125,66,0,13,67,24,0,102,153,92,92

GO terms:
  GO:0003684 damaged DNA binding (F, IDA)
  GO:0003690 double-stranded DNA binding (F, IDA)
  GO:0071465 cellular response to desiccation (P, IEP)
  GO:0006303 double-strand break repair via nonhomologous end joining (P, IDA)
  GO:0071480 cellular response to gamma radiation (P, IEP)
  GO:0006281 DNA repair (P, IMP)